Protein 2BW3 (pdb70)

Structure (mmCIF, N/CA/C/O backbone):
data_2BW3
#
_entry.id   2BW3
#
_cell.length_a   116.353
_cell.length_b   84.974
_cell.length_c   73.856
_cell.angle_alpha   90.00
_cell.angle_beta   93.71
_cell.angle_gamma   90.00
#
_symmetry.space_group_name_H-M   'C 1 2 1'
#
loop_
_entity.id
_entity.type
_entity.pdbx_description
1 polymer TRANSPOSASE
2 polymer TRANSPOSASE
3 water water
#
loop_
_atom_site.group_PDB
_atom_site.id
_atom_site.type_symbol
_atom_site.label_atom_id
_atom_site.label_alt_id
_atom_site.label_comp_id
_atom_site.label_asym_id
_atom_site.label_entity_id
_atom_site.label_seq_id
_atom_site.pdbx_PDB_ins_code
_atom_site.Cartn_x
_atom_site.Cartn_y
_atom_site.Cartn_z
_atom_site.occupancy
_atom_site.B_iso_or_equiv
_atom_site.auth_seq_id
_atom_site.auth_comp_id
_atom_site.auth_asym_id
_atom_site.auth_atom_id
_atom_site.pdbx_PDB_model_num
ATOM 1 N N . SER A 1 1 ? 61.399 24.470 38.447 1.00 70.87 76 SER A N 1
ATOM 2 C CA . SER A 1 1 ? 62.303 23.479 39.026 1.00 69.87 76 SER A CA 1
ATOM 3 C C . SER A 1 1 ? 63.072 22.688 37.961 1.00 66.98 76 SER A C 1
ATOM 4 O O . SER A 1 1 ? 63.410 21.518 38.163 1.00 64.79 76 SER A O 1
ATOM 7 N N . HIS A 1 2 ? 63.361 23.346 36.836 1.00 65.65 77 HIS A N 1
ATOM 8 C CA . HIS A 1 2 ? 64.101 22.732 35.728 1.00 62.71 77 HIS A CA 1
ATOM 9 C C . HIS A 1 2 ? 65.605 22.734 35.969 1.00 55.02 77 HIS A C 1
ATOM 10 O O . HIS A 1 2 ? 66.397 23.289 35.196 1.00 52.21 77 HIS A O 1
ATOM 25 N N . GLN A 1 4 ? 67.210 20.049 36.011 1.00 40.32 79 GLN A N 1
ATOM 26 C CA . GLN A 1 4 ? 67.725 19.090 35.050 1.00 42.24 79 GLN A CA 1
ATOM 27 C C . GLN A 1 4 ? 67.270 19.511 33.652 1.00 45.70 79 GLN A C 1
ATOM 28 O O . GLN A 1 4 ? 66.101 19.848 33.460 1.00 48.43 79 GLN A O 1
ATOM 34 N N . SER A 1 5 ? 68.195 19.494 32.695 1.00 47.24 80 SER A N 1
ATOM 35 C CA . SER A 1 5 ? 67.920 19.859 31.304 1.00 52.32 80 SER A CA 1
ATOM 36 C C . SER A 1 5 ? 66.680 19.191 30.660 1.00 57.22 80 SER A C 1
ATOM 37 O O . SER A 1 5 ? 65.887 19.867 29.998 1.00 61.45 80 SER A O 1
ATOM 40 N N . ARG A 1 6 ? 66.529 17.876 30.824 1.00 55.63 81 ARG A N 1
ATOM 41 C CA . ARG A 1 6 ? 65.378 17.144 30.266 1.00 56.38 81 ARG A CA 1
ATOM 42 C C . ARG A 1 6 ? 65.368 16.985 28.739 1.00 55.64 81 ARG A C 1
ATOM 43 O O . ARG A 1 6 ? 64.577 17.625 28.044 1.00 57.64 81 ARG A O 1
ATOM 51 N N . GLU A 1 7 ? 66.224 16.115 28.216 1.00 53.12 82 GLU A N 1
ATOM 52 C CA . GLU A 1 7 ? 66.267 15.867 26.776 1.00 52.49 82 GLU A CA 1
ATOM 53 C C . GLU A 1 7 ? 65.172 14.852 26.418 1.00 49.72 82 GLU A C 1
ATOM 54 O O . GLU A 1 7 ? 64.944 13.885 27.155 1.00 48.92 82 GLU A O 1
ATOM 60 N N . LEU A 1 8 ? 64.488 15.089 25.305 1.00 44.56 83 LEU A N 1
ATOM 61 C CA . LEU A 1 8 ? 63.431 14.192 24.856 1.00 42.61 83 LEU A CA 1
ATOM 62 C C . LEU A 1 8 ? 63.973 13.279 23.755 1.00 41.64 83 LEU A C 1
ATOM 63 O O . LEU A 1 8 ? 64.760 13.715 22.915 1.00 43.83 83 LEU A O 1
ATOM 68 N N . LYS A 1 9 ? 63.578 12.012 23.768 1.00 36.70 84 LYS A N 1
ATOM 69 C CA . LYS A 1 9 ? 64.026 11.074 22.742 1.00 35.27 84 LYS A CA 1
ATOM 70 C C . LYS A 1 9 ? 63.231 11.227 21.445 1.00 36.17 84 LYS A C 1
ATOM 71 O O . LYS A 1 9 ? 61.987 11.278 21.460 1.00 35.23 84 LYS A O 1
ATOM 77 N N . THR A 1 10 ? 63.945 11.310 20.327 1.00 33.52 85 THR A N 1
ATOM 78 C CA . THR A 1 10 ? 63.312 11.373 19.014 1.00 33.38 85 THR A CA 1
ATOM 79 C C . THR A 1 10 ? 63.227 9.910 18.566 1.00 36.48 85 THR A C 1
ATOM 80 O O . THR A 1 10 ? 64.238 9.198 18.555 1.00 36.42 85 THR A O 1
ATOM 84 N N . VAL A 1 11 ? 62.024 9.453 18.231 1.00 34.70 86 VAL A N 1
ATOM 85 C CA . VAL A 1 11 ? 61.822 8.068 17.818 1.00 31.84 86 VAL A CA 1
ATOM 86 C C . VAL A 1 11 ? 62.421 7.790 16.437 1.00 30.91 86 VAL A C 1
ATOM 87 O O . VAL A 1 11 ? 62.789 8.714 15.722 1.00 29.65 86 VAL A O 1
ATOM 91 N N . SER A 1 12 ? 62.499 6.516 16.069 1.00 31.57 87 SER A N 1
ATOM 92 C CA . SER A 1 12 ? 63.033 6.126 14.771 1.00 34.94 87 SER A CA 1
ATOM 93 C C . SER A 1 12 ? 62.135 6.561 13.609 1.00 38.71 87 SER A C 1
ATOM 94 O O . SER A 1 12 ? 60.925 6.801 13.781 1.00 38.33 87 SER A O 1
ATOM 97 N N . ALA A 1 13 ? 62.721 6.588 12.417 1.00 36.80 88 ALA A N 1
ATOM 98 C CA . ALA A 1 13 ? 62.009 6.971 11.213 1.00 36.37 88 ALA A CA 1
ATOM 99 C C . ALA A 1 13 ? 60.782 6.088 11.012 1.00 34.12 88 ALA A C 1
ATOM 100 O O . ALA A 1 13 ? 59.713 6.584 10.663 1.00 32.69 88 ALA A O 1
ATOM 102 N N . ASP A 1 14 ? 60.929 4.789 11.268 1.00 30.52 89 ASP A N 1
ATOM 103 C CA . ASP A 1 14 ? 59.830 3.848 11.089 1.00 30.92 89 ASP A CA 1
ATOM 104 C C . ASP A 1 14 ? 58.706 4.037 12.104 1.00 31.41 89 ASP A C 1
ATO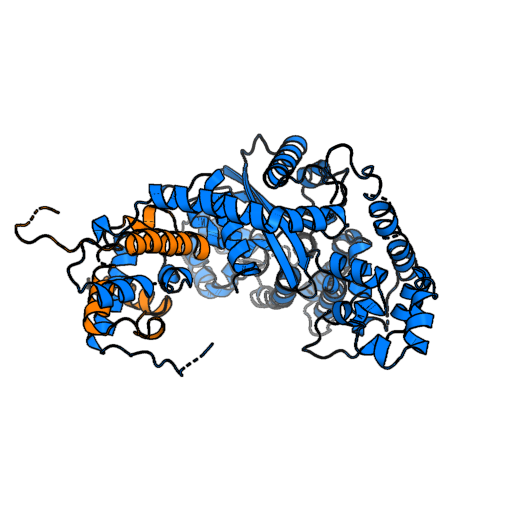M 105 O O . ASP A 1 14 ? 57.544 3.731 11.815 1.00 29.59 89 ASP A O 1
ATOM 110 N N . CYS A 1 15 ? 59.070 4.456 13.314 1.00 31.38 90 CYS A N 1
ATOM 111 C CA . CYS A 1 15 ? 58.080 4.673 14.371 1.00 30.55 90 CYS A CA 1
ATOM 112 C C . CYS A 1 15 ? 57.257 5.896 13.984 1.00 30.09 90 CYS A C 1
ATOM 113 O O . CYS A 1 15 ? 56.018 5.867 14.001 1.00 30.00 90 CYS A O 1
ATOM 116 N N . LYS A 1 16 ? 57.969 6.931 13.559 1.00 28.76 91 LYS A N 1
ATOM 117 C CA . LYS A 1 16 ? 57.386 8.182 13.125 1.00 31.79 91 LYS A CA 1
ATOM 118 C C . LYS A 1 16 ? 56.394 7.906 11.989 1.00 32.05 91 LYS A C 1
ATOM 119 O O . LYS A 1 16 ? 55.282 8.451 11.966 1.00 30.70 91 LYS A O 1
ATOM 125 N N . LYS A 1 17 ? 56.777 7.017 11.074 1.00 30.07 92 LYS A N 1
ATOM 126 C CA . LYS A 1 17 ? 55.916 6.664 9.946 1.00 27.67 92 LYS A CA 1
ATOM 127 C C . LYS A 1 17 ? 54.654 5.943 10.414 1.00 26.54 92 LYS A C 1
ATOM 128 O O . LYS A 1 17 ? 53.556 6.190 9.894 1.00 26.19 92 LYS A O 1
ATOM 134 N N . GLU A 1 18 ? 54.816 5.017 11.352 1.00 26.19 93 GLU A N 1
ATOM 135 C CA . GLU A 1 18 ? 53.670 4.286 11.875 1.00 27.06 93 GLU A CA 1
ATOM 136 C C . GLU A 1 18 ? 52.756 5.254 12.651 1.00 26.03 93 GLU A C 1
ATOM 137 O O . GLU A 1 18 ? 51.534 5.137 12.603 1.00 24.35 93 GLU A O 1
ATOM 143 N N . ALA A 1 19 ? 53.349 6.245 13.304 1.00 25.57 94 ALA A N 1
ATOM 144 C CA . ALA A 1 19 ? 52.570 7.226 14.057 1.00 25.30 94 ALA A CA 1
ATOM 145 C C . ALA A 1 19 ? 51.590 7.968 13.140 1.00 25.51 94 ALA A C 1
ATOM 146 O O . ALA A 1 19 ? 50.411 8.122 13.470 1.00 24.21 94 ALA A O 1
ATOM 148 N N . ILE A 1 20 ? 52.098 8.473 12.019 1.00 22.80 95 ILE A N 1
ATOM 149 C CA . ILE A 1 20 ? 51.276 9.188 11.054 1.00 23.09 95 ILE A CA 1
ATOM 150 C C . ILE A 1 20 ? 50.174 8.284 10.491 1.00 20.42 95 ILE A C 1
ATOM 151 O O . ILE A 1 20 ? 49.039 8.727 10.277 1.00 18.62 95 ILE A O 1
ATOM 156 N N . GLU A 1 21 ? 50.495 7.021 10.259 1.00 19.74 96 GLU A N 1
ATOM 157 C CA . GLU A 1 21 ? 49.490 6.080 9.780 1.00 21.70 96 GLU A CA 1
ATOM 158 C C . GLU A 1 21 ? 48.403 5.887 10.852 1.00 23.18 96 GLU A C 1
ATOM 159 O O . GLU A 1 21 ? 47.213 5.812 10.524 1.00 22.21 96 GLU A O 1
ATOM 165 N N . LYS A 1 22 ? 48.796 5.807 12.127 1.00 21.78 97 LYS A N 1
ATOM 166 C CA . LYS A 1 22 ? 47.812 5.614 13.185 1.00 20.43 97 LYS A CA 1
ATOM 167 C C . LYS A 1 22 ? 46.928 6.840 13.338 1.00 19.09 97 LYS A C 1
ATOM 168 O O . LYS A 1 22 ? 45.735 6.698 13.594 1.00 20.86 97 LYS A O 1
ATOM 174 N N . CYS A 1 23 ? 47.506 8.034 13.191 1.00 20.30 98 CYS A N 1
ATOM 175 C CA . CYS A 1 23 ? 46.736 9.279 13.296 1.00 21.27 98 CYS A CA 1
ATOM 176 C C . CYS A 1 23 ? 45.759 9.406 12.097 1.00 21.82 98 CYS A C 1
ATOM 177 O O . CYS A 1 23 ? 44.611 9.851 12.241 1.00 20.64 98 CYS A O 1
ATOM 180 N N . ALA A 1 24 ? 46.204 8.960 10.926 1.00 19.51 99 ALA A N 1
ATOM 181 C CA . ALA A 1 24 ? 45.376 9.006 9.734 1.00 19.09 99 ALA A CA 1
ATOM 182 C C . ALA A 1 24 ? 44.175 8.078 9.900 1.00 18.76 99 ALA A C 1
ATOM 183 O O . ALA A 1 24 ? 43.038 8.465 9.626 1.00 19.44 99 ALA A O 1
ATOM 185 N N . GLN A 1 25 ? 44.414 6.857 10.360 1.00 18.12 100 GLN A N 1
ATOM 186 C CA . GLN A 1 25 ? 43.315 5.923 10.538 1.00 18.59 100 GLN A CA 1
ATOM 187 C C . GLN A 1 25 ? 42.367 6.405 11.656 1.00 18.73 100 GLN A C 1
ATOM 188 O O . GLN A 1 25 ? 41.170 6.122 11.613 1.00 18.78 100 GLN A O 1
ATOM 194 N N . TRP A 1 26 ? 42.899 7.140 12.633 1.00 14.87 101 TRP A N 1
ATOM 195 C CA . TRP A 1 26 ? 42.042 7.703 13.692 1.00 15.68 101 TRP A CA 1
ATOM 196 C C . TRP A 1 26 ? 41.107 8.744 13.059 1.00 16.97 101 TRP A C 1
ATOM 197 O O . TRP A 1 26 ? 39.882 8.632 13.166 1.00 17.50 101 TRP A O 1
ATOM 208 N N . VAL A 1 27 ? 41.665 9.755 12.394 1.00 18.00 102 VAL A N 1
ATOM 209 C CA . VAL A 1 27 ? 40.790 10.783 11.816 1.00 21.03 102 VAL A CA 1
ATOM 210 C C . VAL A 1 27 ? 39.815 10.279 10.752 1.00 20.69 102 VAL A C 1
ATOM 211 O O . VAL A 1 27 ? 38.702 10.794 10.639 1.00 20.07 102 VAL A O 1
ATOM 215 N N . VAL A 1 28 ? 40.187 9.227 10.039 1.00 18.92 103 VAL A N 1
ATOM 216 C CA . VAL A 1 28 ? 39.323 8.674 9.009 1.00 17.23 103 VAL A CA 1
ATOM 217 C C . VAL A 1 28 ? 38.237 7.758 9.573 1.00 18.64 103 VAL A C 1
ATOM 218 O O . VAL A 1 28 ? 37.055 7.970 9.338 1.00 20.13 103 VAL A O 1
ATOM 222 N N . ARG A 1 29 ? 38.631 6.758 10.350 1.00 17.05 104 ARG A N 1
ATOM 223 C CA . ARG A 1 29 ? 37.658 5.805 10.886 1.00 15.66 104 ARG A CA 1
ATOM 224 C C . ARG A 1 29 ? 36.706 6.409 11.904 1.00 16.08 104 ARG A C 1
ATOM 225 O O . ARG A 1 29 ? 35.611 5.901 12.074 1.00 16.36 104 ARG A O 1
ATOM 233 N N . ASP A 1 30 ? 37.135 7.473 12.582 1.00 15.76 105 ASP A N 1
ATOM 234 C CA . ASP A 1 30 ? 36.319 8.111 13.615 1.00 16.13 105 ASP A CA 1
ATOM 235 C C . ASP A 1 30 ? 35.776 9.465 13.145 1.00 16.07 105 ASP A C 1
ATOM 236 O O . ASP A 1 30 ? 35.029 10.110 13.880 1.00 15.71 105 ASP A O 1
ATOM 241 N N . CYS A 1 31 ? 36.157 9.891 11.937 1.00 16.13 106 CYS A N 1
ATOM 242 C CA . CYS A 1 31 ? 35.705 11.152 11.355 1.00 17.88 106 CYS A CA 1
ATOM 243 C C . CYS A 1 31 ? 35.996 12.355 12.250 1.00 17.39 106 CYS A C 1
ATOM 244 O O . CYS A 1 31 ? 35.084 13.058 12.723 1.00 17.29 106 CYS A O 1
ATOM 247 N N . ARG A 1 32 ? 37.283 12.589 12.480 1.00 14.44 107 ARG A N 1
ATO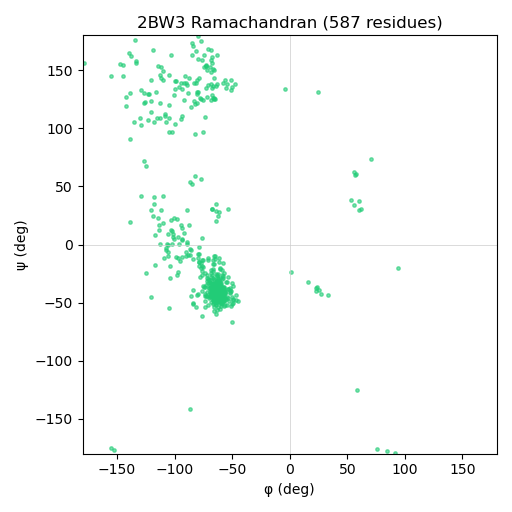M 248 C CA . ARG A 1 32 ? 37.738 13.702 13.319 1.00 14.30 107 ARG A CA 1
ATOM 249 C C . ARG A 1 32 ? 38.446 14.721 12.438 1.00 16.20 107 ARG A C 1
ATOM 250 O O . ARG A 1 32 ? 38.995 14.376 11.405 1.00 16.30 107 ARG A O 1
ATOM 258 N N . PRO A 1 33 ? 38.446 15.997 12.844 1.00 19.02 108 PRO A N 1
ATOM 259 C CA . PRO A 1 33 ? 39.129 16.992 12.006 1.00 19.81 108 PRO A CA 1
ATOM 260 C C . PRO A 1 33 ? 40.652 16.881 12.132 1.00 22.20 108 PRO A C 1
ATOM 261 O O . PRO A 1 33 ? 41.171 16.438 13.160 1.00 21.15 108 PRO A O 1
ATOM 265 N N . PHE A 1 34 ? 41.371 17.282 11.084 1.00 23.71 109 PHE A N 1
ATOM 266 C CA . PHE A 1 34 ? 42.829 17.205 11.078 1.00 22.71 109 PHE A CA 1
ATOM 267 C C . PHE A 1 34 ? 43.433 18.015 12.208 1.00 19.92 109 PHE A C 1
ATOM 268 O O . PHE A 1 34 ? 44.440 17.625 12.777 1.00 21.59 109 PHE A O 1
ATOM 276 N N . SER A 1 35 ? 42.818 19.142 12.546 1.00 20.43 110 SER A N 1
ATOM 277 C CA . SER A 1 35 ? 43.316 19.966 13.640 1.00 22.15 110 SER A CA 1
ATOM 278 C C . SER A 1 35 ? 43.336 19.215 14.988 1.00 24.21 110 SER A C 1
ATOM 279 O O . SER A 1 35 ? 44.033 19.636 15.925 1.00 22.84 110 SER A O 1
ATOM 282 N N . ALA A 1 36 ? 42.564 18.130 15.110 1.00 23.06 111 ALA A N 1
ATOM 283 C CA . ALA A 1 36 ? 42.535 17.378 16.377 1.00 21.17 111 ALA A CA 1
ATOM 284 C C . ALA A 1 36 ? 43.910 16.866 16.819 1.00 21.67 111 ALA A C 1
ATOM 285 O O . ALA A 1 36 ? 44.186 16.742 18.024 1.00 21.17 111 ALA A O 1
ATOM 287 N N . VAL A 1 37 ? 44.790 16.609 15.856 1.00 18.44 112 VAL A N 1
ATOM 288 C CA . VAL A 1 37 ? 46.103 16.068 16.178 1.00 19.38 112 VAL A CA 1
ATOM 289 C C . VAL A 1 37 ? 47.064 17.121 16.758 1.00 23.29 112 VAL A C 1
ATOM 290 O O . VAL A 1 37 ? 48.082 16.783 17.343 1.00 25.03 112 VAL A O 1
ATOM 294 N N . SER A 1 38 ? 46.689 18.394 16.636 1.00 23.82 113 SER A N 1
ATOM 295 C CA . SER A 1 38 ? 47.486 19.521 17.099 1.00 25.92 113 SER A CA 1
ATOM 296 C C . SER A 1 38 ? 47.056 20.092 18.467 1.00 24.58 113 SER A C 1
ATOM 297 O O . SER A 1 38 ? 47.764 20.923 19.046 1.00 23.10 113 SER A O 1
ATOM 300 N N . GLY A 1 39 ? 45.898 19.675 18.979 1.00 21.97 114 GLY A N 1
ATOM 301 C CA . GLY A 1 39 ? 45.436 20.227 20.244 1.00 20.21 114 GLY A CA 1
ATOM 302 C C . GLY A 1 39 ? 46.416 20.066 21.397 1.00 20.23 114 GLY A C 1
ATOM 303 O O . GLY A 1 39 ? 47.069 19.022 21.528 1.00 18.27 114 GLY A O 1
ATOM 304 N N . SER A 1 40 ? 46.519 21.078 22.256 1.00 18.66 115 SER A N 1
ATOM 305 C CA . SER A 1 40 ? 47.437 20.943 23.380 1.00 19.89 115 SER A CA 1
ATOM 306 C C . SER A 1 40 ? 46.912 19.905 24.386 1.00 15.90 115 SER A C 1
ATOM 307 O O . SER A 1 40 ? 47.694 19.224 25.054 1.00 16.86 115 SER A O 1
ATOM 310 N N . GLY A 1 41 ? 45.594 19.761 24.490 1.00 16.96 116 GLY A N 1
ATOM 311 C CA . GLY A 1 41 ? 45.036 18.756 25.398 1.00 15.10 116 GLY A CA 1
ATOM 312 C C . GLY A 1 41 ? 45.376 17.365 24.855 1.00 16.06 116 GLY A C 1
ATOM 313 O O . GLY A 1 41 ? 45.735 16.446 25.603 1.00 19.01 116 GLY A O 1
ATOM 314 N N . PHE A 1 42 ? 45.258 17.226 23.540 1.00 14.67 117 PHE A N 1
ATOM 315 C CA . PHE A 1 42 ? 45.566 15.985 22.837 1.00 14.54 117 PHE A CA 1
ATOM 316 C C . PHE A 1 42 ? 47.034 15.605 23.071 1.00 14.43 117 PHE A C 1
ATOM 317 O O . PHE A 1 42 ? 47.345 14.482 23.460 1.00 13.97 117 PHE A O 1
ATOM 325 N N . ILE A 1 43 ? 47.932 16.562 22.881 1.00 15.79 118 ILE A N 1
ATOM 326 C CA . ILE A 1 43 ? 49.370 16.313 23.076 1.00 16.62 118 ILE A CA 1
ATOM 327 C C . ILE A 1 43 ? 49.688 15.865 24.511 1.00 16.53 118 ILE A C 1
ATOM 328 O O . ILE A 1 43 ? 50.461 14.920 24.708 1.00 18.23 118 ILE A O 1
ATOM 333 N N . ASP A 1 44 ? 49.084 16.505 25.513 1.00 13.87 119 ASP A N 1
ATOM 334 C CA . ASP A 1 44 ? 49.333 16.102 26.898 1.00 12.40 119 ASP A CA 1
ATOM 335 C C . ASP A 1 44 ? 48.761 14.712 27.206 1.00 15.07 119 ASP A C 1
ATOM 336 O O . ASP A 1 44 ? 49.328 13.952 28.011 1.00 16.67 119 ASP A O 1
ATOM 349 N N . ILE A 1 46 ? 48.476 12.260 24.955 1.00 12.00 121 ILE A N 1
ATOM 350 C CA . ILE A 1 46 ? 49.378 11.288 24.295 1.00 15.20 121 ILE A CA 1
ATOM 351 C C . ILE A 1 46 ? 50.639 11.083 25.150 1.00 15.78 121 ILE A C 1
ATOM 352 O O . ILE A 1 46 ? 51.114 9.944 25.326 1.00 17.28 121 ILE A O 1
ATOM 357 N N . LYS A 1 47 ? 51.151 12.161 25.732 1.00 15.78 122 LYS A N 1
ATOM 358 C CA . LYS A 1 47 ? 52.306 12.039 26.622 1.00 15.67 122 LYS A CA 1
ATOM 359 C C . LYS A 1 47 ? 52.009 11.084 27.792 1.00 16.51 122 LYS A C 1
ATOM 360 O O . LYS A 1 47 ? 52.847 10.257 28.196 1.00 15.03 122 LYS A O 1
ATOM 366 N N . PHE A 1 48 ? 50.802 11.194 28.331 1.00 15.59 123 PHE A N 1
ATOM 367 C CA . PHE A 1 48 ? 50.376 10.332 29.413 1.00 14.24 123 PHE A CA 1
ATOM 368 C C . PHE A 1 48 ? 50.326 8.852 28.971 1.00 14.58 123 PHE A C 1
ATOM 369 O O . PHE A 1 48 ? 50.834 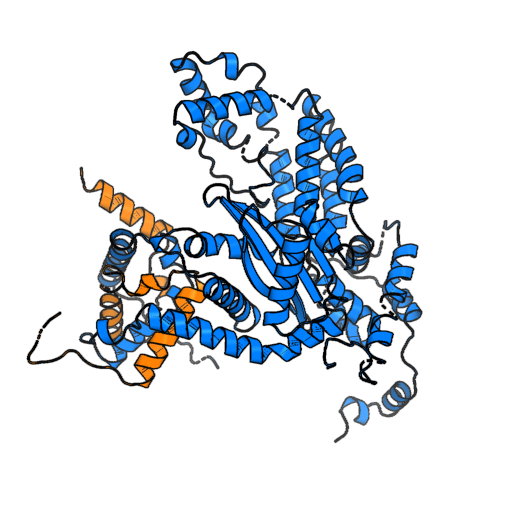7.979 29.670 1.00 17.07 123 PHE A O 1
ATOM 377 N N . PHE A 1 49 ? 49.719 8.546 27.826 1.00 16.31 124 PHE A N 1
ATOM 378 C CA . PHE A 1 49 ? 49.678 7.151 27.402 1.00 16.99 124 PHE A CA 1
ATOM 379 C C . PHE A 1 49 ? 51.058 6.534 27.119 1.00 18.70 124 PHE A C 1
ATOM 380 O O . PHE A 1 49 ? 51.276 5.338 27.352 1.00 18.27 124 PHE A O 1
ATOM 388 N N . ILE A 1 50 ? 51.994 7.362 26.653 1.00 18.40 125 ILE A N 1
ATOM 389 C CA . ILE A 1 50 ? 53.354 6.899 26.397 1.00 18.51 125 ILE A CA 1
ATOM 390 C C . ILE A 1 50 ? 53.935 6.564 27.780 1.00 18.37 125 ILE A C 1
ATOM 391 O O . ILE A 1 50 ? 54.570 5.525 27.973 1.00 16.92 125 ILE A O 1
ATOM 396 N N . LYS A 1 51 ? 53.631 7.407 28.764 1.00 15.52 126 LYS A N 1
ATOM 397 C CA . LYS A 1 51 ? 54.117 7.200 30.137 1.00 18.97 126 LYS A CA 1
ATOM 398 C C . LYS A 1 51 ? 53.558 5.879 30.704 1.00 18.08 126 LYS A C 1
ATOM 399 O O . LYS A 1 51 ? 54.276 5.103 31.356 1.00 19.49 126 LYS A O 1
ATOM 405 N N . VAL A 1 52 ? 52.301 5.587 30.398 1.00 15.41 127 VAL A N 1
ATOM 406 C CA . VAL A 1 52 ? 51.670 4.342 30.843 1.00 17.25 127 VAL A CA 1
ATOM 407 C C . VAL A 1 52 ? 52.422 3.135 30.215 1.00 17.52 127 VAL A C 1
ATOM 408 O O . VAL A 1 52 ? 52.728 2.139 30.892 1.00 18.23 127 VAL A O 1
ATOM 412 N N . LYS A 1 53 ? 52.735 3.243 28.932 1.00 17.09 128 LYS A N 1
ATOM 413 C CA . LYS A 1 53 ? 53.466 2.182 28.255 1.00 19.76 128 LYS A CA 1
ATOM 414 C C . LYS A 1 53 ? 54.846 1.949 28.855 1.00 18.13 128 LYS A C 1
ATOM 415 O O . LYS A 1 53 ? 55.299 0.814 29.004 1.00 19.28 128 LYS A O 1
ATOM 416 N N . ALA A 1 54 ? 55.506 3.025 29.238 1.00 20.00 129 ALA A N 1
ATOM 417 C CA . ALA A 1 54 ? 56.838 2.925 29.829 1.00 20.80 129 ALA A CA 1
ATOM 418 C C . ALA A 1 54 ? 56.765 2.174 31.164 1.00 20.79 129 ALA A C 1
ATOM 419 O O . ALA A 1 54 ? 57.647 1.385 31.490 1.00 23.68 129 ALA A O 1
ATOM 421 N N . GLU A 1 55 ? 55.688 2.370 31.911 1.00 18.08 130 GLU A N 1
ATOM 422 C CA . GLU A 1 55 ? 55.554 1.696 33.191 1.00 20.75 130 GLU A CA 1
ATOM 423 C C . GLU A 1 55 ? 54.996 0.277 33.123 1.00 21.22 130 GLU A C 1
ATOM 424 O O . GLU A 1 55 ? 55.448 -0.605 33.873 1.00 22.13 130 GLU A O 1
ATOM 430 N N . TYR A 1 56 ? 54.017 0.056 32.246 1.00 18.45 131 TYR A N 1
ATOM 431 C CA . TYR A 1 56 ? 53.368 -1.254 32.151 1.00 19.63 131 TYR A CA 1
ATOM 432 C C . TYR A 1 56 ? 53.715 -2.119 30.958 1.00 20.69 131 TYR A C 1
ATOM 433 O O . TYR A 1 56 ? 53.305 -3.275 30.903 1.00 23.98 131 TYR A O 1
ATOM 442 N N . GLY A 1 57 ? 54.472 -1.594 30.014 1.00 22.10 132 GLY A N 1
ATOM 443 C CA . GLY A 1 57 ? 54.798 -2.383 28.839 1.00 24.56 132 GLY A CA 1
ATOM 444 C C . GLY A 1 57 ? 53.673 -2.273 27.830 1.00 25.35 132 GLY A C 1
ATOM 445 O O . GLY A 1 57 ? 52.649 -1.648 28.103 1.00 25.01 132 GLY A O 1
ATOM 446 N N . GLU A 1 58 ? 53.788 -2.970 26.712 1.00 27.61 133 GLU A N 1
ATOM 447 C CA . GLU A 1 58 ? 52.750 -2.842 25.680 1.00 31.57 133 GLU A CA 1
ATOM 448 C C . GLU A 1 58 ? 51.416 -3.547 25.876 1.00 31.27 133 GLU A C 1
ATOM 449 O O . GLU A 1 58 ? 50.398 -3.075 25.388 1.00 35.55 133 GLU A O 1
ATOM 455 N N . HIS A 1 59 ? 51.409 -4.627 26.639 1.00 29.57 134 HIS A N 1
ATOM 456 C CA . HIS A 1 59 ? 50.207 -5.423 26.836 1.00 32.68 134 HIS A CA 1
ATOM 457 C C . HIS A 1 59 ? 49.265 -4.955 27.941 1.00 31.45 134 HIS A C 1
ATOM 458 O O . HIS A 1 59 ? 48.858 -5.729 28.807 1.00 32.71 134 HIS A O 1
ATOM 465 N N . VAL A 1 60 ? 48.907 -3.684 27.888 1.00 31.98 135 VAL A N 1
ATOM 466 C CA . VAL A 1 60 ? 47.991 -3.089 28.854 1.00 30.75 135 VAL A CA 1
ATOM 467 C C . VAL A 1 60 ? 46.584 -3.318 28.334 1.00 28.62 135 VAL A C 1
ATOM 468 O O . VAL A 1 60 ? 46.358 -3.302 27.119 1.00 24.37 135 VAL A O 1
ATOM 472 N N . ASN A 1 61 ? 45.640 -3.578 29.241 1.00 26.34 136 ASN A N 1
ATOM 473 C CA . ASN A 1 61 ? 44.251 -3.738 28.830 1.00 25.34 136 ASN A CA 1
ATOM 474 C C . ASN A 1 61 ? 43.774 -2.287 28.555 1.00 22.89 136 ASN A C 1
ATOM 475 O O . ASN A 1 61 ? 43.425 -1.566 29.473 1.00 25.02 136 ASN A O 1
ATOM 480 N N . VAL A 1 62 ? 43.797 -1.858 27.298 1.00 26.23 137 VAL A N 1
ATOM 481 C CA . VAL A 1 62 ? 43.420 -0.489 26.939 1.00 27.85 137 VAL A CA 1
ATOM 482 C C . VAL A 1 62 ? 41.936 -0.156 27.071 1.00 31.29 137 VAL A C 1
ATOM 483 O O . VAL A 1 62 ? 41.575 0.960 27.478 1.00 26.55 137 VAL A O 1
ATOM 487 N N . GLU A 1 63 ? 41.072 -1.111 26.732 1.00 33.55 138 GLU A N 1
ATOM 488 C CA . GLU A 1 63 ? 39.640 -0.861 26.837 1.00 35.72 138 GLU A CA 1
ATOM 489 C C . GLU A 1 63 ? 39.244 -0.602 28.291 1.00 35.09 138 GLU A C 1
ATOM 490 O O . GLU A 1 63 ? 38.371 0.226 28.548 1.00 36.99 138 GLU A O 1
ATOM 496 N N . GLU A 1 64 ? 39.959 -1.227 29.227 1.00 33.12 139 GLU A N 1
ATOM 497 C CA . GLU A 1 64 ? 39.711 -1.058 30.659 1.00 31.01 139 GLU A CA 1
ATOM 498 C C . GLU A 1 64 ? 40.321 0.251 31.188 1.00 31.67 139 GLU A C 1
ATOM 499 O O . GLU A 1 64 ? 39.719 0.926 32.033 1.00 31.13 139 GLU A O 1
ATOM 505 N N . LEU A 1 65 ? 41.549 0.547 30.748 1.00 26.45 140 LEU A N 1
ATOM 506 C CA . LEU A 1 65 ? 42.270 1.763 31.139 1.00 23.19 140 LEU A CA 1
ATOM 507 C C . LEU A 1 65 ? 41.499 3.035 30.722 1.00 19.75 140 LEU A C 1
ATOM 508 O O . LEU A 1 65 ? 41.447 3.996 31.456 1.00 19.62 140 LEU A O 1
ATOM 513 N N . LEU A 1 66 ? 40.976 3.049 29.509 1.00 18.76 141 LEU A N 1
ATOM 514 C CA . LEU A 1 66 ? 40.259 4.211 29.012 1.00 20.06 141 LEU A CA 1
ATOM 515 C C . LEU A 1 66 ? 38.960 4.498 29.708 1.00 19.61 141 LEU A C 1
ATOM 516 O O . LEU A 1 66 ? 38.158 3.584 29.968 1.00 18.75 141 LEU A O 1
ATOM 521 N N . PRO A 1 67 ? 38.727 5.764 30.039 1.00 15.94 142 PRO A N 1
ATOM 522 C CA . PRO A 1 67 ? 37.443 6.035 30.687 1.00 16.31 142 PRO A CA 1
ATOM 523 C C . PRO A 1 67 ? 36.366 5.992 29.588 1.00 15.84 142 PRO A C 1
ATOM 524 O O . PRO A 1 67 ? 36.663 6.150 28.396 1.00 15.80 142 PRO A O 1
ATOM 528 N N . SER A 1 68 ? 35.125 5.777 29.984 1.00 14.31 143 SER A N 1
ATOM 529 C CA . SER A 1 68 ? 34.008 5.769 29.047 1.00 14.70 143 SER A CA 1
ATOM 530 C C . SER A 1 68 ? 33.576 7.233 28.877 1.00 13.19 143 SER A C 1
ATOM 531 O O . SER A 1 68 ? 33.878 8.059 29.731 1.00 13.88 143 SER A O 1
ATOM 534 N N . PRO A 1 69 ? 32.810 7.543 27.822 1.00 14.27 144 PRO A N 1
ATOM 535 C CA . PRO A 1 69 ? 32.302 8.897 27.534 1.00 15.73 144 PRO A CA 1
ATOM 536 C C . PRO A 1 69 ? 31.492 9.406 28.737 1.00 16.32 144 PRO A C 1
ATOM 537 O O . PRO A 1 69 ? 31.527 10.592 29.078 1.00 16.47 144 PRO A O 1
ATOM 541 N N . ILE A 1 70 ? 30.757 8.489 29.361 1.00 15.23 145 ILE A N 1
ATOM 542 C CA . ILE A 1 70 ? 29.905 8.776 30.536 1.00 15.12 145 ILE A CA 1
ATOM 543 C C . ILE A 1 70 ? 30.744 9.249 31.726 1.00 14.93 145 ILE A C 1
ATOM 544 O O . ILE A 1 70 ? 30.406 10.227 32.397 1.00 18.51 145 ILE A O 1
ATOM 549 N N . THR A 1 71 ? 31.822 8.542 32.017 1.00 12.38 146 THR A N 1
ATOM 550 C CA . THR A 1 71 ? 32.686 8.924 33.133 1.00 11.74 146 THR A CA 1
ATOM 551 C C . THR A 1 71 ? 33.321 10.301 32.854 1.00 14.94 146 THR A C 1
ATOM 552 O O . THR A 1 71 ? 33.480 11.118 33.774 1.00 12.88 146 THR A O 1
ATOM 556 N N . LEU A 1 72 ? 33.686 10.542 31.594 1.00 11.14 147 LEU A N 1
ATOM 557 C CA . LEU A 1 72 ? 34.287 11.837 31.215 1.00 12.96 147 LEU A CA 1
ATOM 558 C C . LEU A 1 72 ? 33.295 12.943 31.392 1.00 13.29 147 LEU A C 1
ATOM 559 O O . LEU A 1 72 ? 33.637 14.008 31.890 1.00 15.63 147 LEU A O 1
ATOM 564 N N . SER A 1 73 ? 32.049 12.695 30.995 1.00 12.77 148 SER A N 1
ATOM 565 C CA . SER A 1 73 ? 31.020 13.695 31.167 1.00 14.74 148 SER A CA 1
ATOM 566 C C . SER A 1 73 ? 30.888 14.049 32.651 1.00 15.01 148 SER A C 1
ATOM 567 O O . SER A 1 73 ? 30.900 15.238 33.029 1.00 15.18 148 SER A O 1
ATOM 570 N N . ARG A 1 74 ? 30.767 13.039 33.509 1.00 13.15 149 ARG A N 1
ATOM 571 C CA . ARG A 1 74 ? 30.683 13.311 34.961 1.00 15.84 149 ARG A CA 1
ATOM 572 C C . ARG A 1 74 ? 31.882 14.089 35.472 1.00 14.19 149 ARG A C 1
ATOM 573 O O . ARG A 1 74 ? 31.743 14.943 36.365 1.00 12.94 149 ARG A O 1
ATOM 581 N N . LYS A 1 75 ? 33.077 13.719 34.995 1.00 15.21 150 LYS A N 1
ATOM 582 C CA . LYS A 1 75 ? 34.321 14.390 35.442 1.00 14.58 150 LYS A CA 1
ATOM 583 C C . LYS A 1 75 ? 34.344 15.894 35.072 1.00 14.26 150 LYS A C 1
ATOM 584 O O . LYS A 1 75 ? 34.746 16.768 35.874 1.00 11.72 150 LYS A O 1
ATOM 590 N N . VAL A 1 76 ? 33.948 16.197 33.845 1.00 12.12 151 VAL A N 1
ATOM 591 C CA . VAL A 1 76 ? 33.923 17.589 33.408 1.00 13.87 151 VAL A CA 1
ATOM 592 C C . VAL A 1 76 ? 32.946 18.365 34.314 1.00 14.87 151 VAL A C 1
ATOM 593 O O . VAL A 1 76 ? 33.285 19.443 34.822 1.00 16.14 151 VAL A O 1
ATOM 597 N N . THR A 1 77 ? 31.763 17.793 34.535 1.00 12.19 152 THR A N 1
ATOM 598 C CA . THR A 1 77 ? 30.765 18.408 35.387 1.00 12.49 152 THR A CA 1
ATOM 599 C C . THR A 1 77 ? 31.281 18.618 36.809 1.00 14.58 152 THR A C 1
ATOM 600 O O . THR A 1 77 ? 31.204 19.729 37.339 1.00 12.51 152 THR A O 1
ATOM 604 N N . SER A 1 78 ? 31.897 17.603 37.415 1.00 14.70 153 SER A N 1
ATOM 605 C CA . SER A 1 78 ? 32.399 17.798 38.774 1.00 14.98 153 SER A CA 1
ATOM 606 C C . SER A 1 78 ? 33.587 18.737 38.876 1.00 14.34 153 SER A C 1
ATOM 607 O O . SER A 1 78 ? 33.693 19.491 39.852 1.00 16.07 153 SER A O 1
ATOM 610 N N . ASP A 1 79 ? 34.467 18.737 37.882 1.00 13.92 154 ASP A N 1
ATOM 611 C CA . ASP A 1 79 ? 35.648 19.628 37.922 1.00 15.13 154 ASP A CA 1
ATOM 612 C C . ASP A 1 79 ? 35.181 21.098 37.817 1.00 13.39 154 ASP A C 1
ATOM 613 O O . ASP A 1 79 ? 35.686 21.977 38.517 1.00 14.51 154 ASP A O 1
ATOM 618 N N . ALA A 1 80 ? 34.209 21.346 36.960 1.00 12.90 155 ALA A N 1
ATOM 619 C CA . ALA A 1 80 ? 33.686 22.710 36.789 1.00 15.16 155 ALA A CA 1
ATOM 620 C C . ALA A 1 80 ? 33.110 23.187 38.130 1.00 17.14 155 ALA A C 1
ATOM 621 O O . ALA A 1 80 ? 33.297 24.341 38.522 1.00 16.43 155 ALA A O 1
ATOM 623 N N . LYS A 1 81 ? 32.440 22.298 38.862 1.00 14.73 156 LYS A N 1
ATOM 624 C CA . LYS A 1 81 ? 31.922 22.695 40.159 1.00 14.54 156 LYS A CA 1
ATOM 625 C C . LYS A 1 81 ? 33.057 23.052 41.086 1.00 15.43 156 LYS A C 1
ATOM 626 O O . LYS A 1 81 ? 32.973 24.034 41.818 1.00 16.37 156 LYS A O 1
ATOM 632 N N . GLU A 1 82 ? 34.117 22.241 41.095 1.00 14.99 157 GLU A N 1
ATOM 633 C CA . GLU A 1 82 ? 35.256 22.547 41.965 1.00 17.61 157 GLU A CA 1
ATOM 634 C C . GLU A 1 82 ? 35.878 23.911 41.633 1.00 17.15 157 GLU A C 1
ATOM 635 O O . GLU A 1 82 ? 36.175 24.700 42.534 1.00 14.93 157 GLU A O 1
ATOM 641 N N . LYS A 1 83 ? 36.108 24.173 40.351 1.00 11.82 158 LYS A N 1
ATOM 642 C CA . LYS A 1 83 ? 36.738 25.441 39.950 1.00 14.55 158 LYS A CA 1
ATOM 643 C C . LYS A 1 83 ? 35.846 26.669 40.265 1.00 15.88 158 LYS A C 1
ATOM 644 O O . LYS A 1 83 ? 36.349 27.733 40.668 1.00 16.21 158 LYS A O 1
ATOM 650 N N . LYS A 1 84 ? 34.533 26.494 40.123 1.00 15.99 159 LYS A N 1
ATOM 651 C CA . LYS A 1 84 ? 33.571 27.558 40.405 1.00 19.48 159 LYS A CA 1
ATOM 652 C C . LYS A 1 84 ? 33.660 27.912 41.884 1.00 18.63 159 LYS A C 1
ATOM 653 O O . LYS A 1 84 ? 33.604 29.084 42.245 1.00 19.02 159 LYS A O 1
ATOM 659 N N . ALA A 1 85 ? 33.870 26.905 42.738 1.00 17.94 160 ALA A N 1
ATOM 660 C CA . ALA A 1 85 ? 33.977 27.161 44.171 1.00 19.16 160 ALA A CA 1
ATOM 661 C C . ALA A 1 85 ? 35.305 27.817 44.479 1.00 19.66 160 ALA A C 1
ATOM 662 O O . ALA A 1 85 ? 35.385 28.705 45.325 1.00 20.12 160 ALA A O 1
ATOM 664 N N . LEU A 1 86 ? 36.344 27.405 43.766 1.00 19.05 161 LEU A N 1
ATOM 665 C CA . LEU A 1 86 ? 37.678 27.957 43.972 1.00 22.62 161 LEU A CA 1
ATOM 666 C C . LEU A 1 86 ? 37.735 29.456 43.663 1.00 22.61 161 LEU A C 1
ATOM 667 O O . LEU A 1 86 ? 38.351 30.242 44.412 1.00 22.57 161 LEU A O 1
ATOM 672 N N . ILE A 1 87 ? 37.100 29.880 42.579 1.00 17.20 162 ILE A N 1
ATOM 673 C CA . ILE A 1 87 ? 37.152 31.310 42.271 1.00 17.44 162 ILE A CA 1
ATOM 674 C C . ILE A 1 87 ? 35.887 32.107 42.542 1.00 17.39 162 ILE A C 1
ATOM 675 O O . ILE A 1 87 ? 35.787 33.268 42.147 1.00 18.32 162 ILE A O 1
ATOM 680 N N . GLY A 1 88 ? 34.930 31.473 43.207 1.00 18.20 163 GLY A N 1
ATOM 681 C CA . GLY A 1 88 ? 33.665 32.110 43.513 1.00 17.87 163 GLY A CA 1
ATOM 682 C C . GLY A 1 88 ? 33.804 33.441 44.220 1.00 19.63 163 GLY A C 1
ATOM 683 O O . GLY A 1 88 ? 33.143 34.422 43.841 1.00 17.41 163 GLY A O 1
ATOM 684 N N . ARG A 1 89 ? 34.662 33.486 45.233 1.00 18.14 164 ARG A N 1
ATOM 685 C CA . ARG A 1 89 ? 34.857 34.712 45.984 1.00 20.66 164 ARG A CA 1
ATOM 686 C C . ARG A 1 89 ? 35.432 35.846 45.123 1.00 17.94 164 ARG A C 1
ATOM 687 O O . ARG A 1 89 ? 34.995 36.998 45.210 1.00 17.58 164 ARG A O 1
ATOM 695 N N . GLU A 1 90 ? 36.396 35.497 44.291 1.00 15.55 165 GLU A N 1
ATOM 696 C CA . GLU A 1 90 ? 37.039 36.427 43.386 1.00 15.65 165 GLU A CA 1
ATOM 697 C C . GLU A 1 90 ? 36.008 37.035 42.419 1.00 16.35 165 GLU A C 1
ATOM 698 O O . GLU A 1 90 ? 36.028 38.236 42.140 1.00 15.37 165 GLU A O 1
ATOM 704 N N . ILE A 1 91 ? 35.147 36.183 41.872 1.00 14.01 166 ILE A N 1
ATOM 705 C CA . ILE A 1 91 ? 34.120 36.629 40.934 1.00 15.99 166 ILE A CA 1
ATOM 706 C C . ILE A 1 91 ? 33.112 37.563 41.610 1.00 18.82 166 ILE A C 1
ATOM 707 O O . ILE A 1 91 ? 32.788 38.640 41.068 1.00 18.87 166 ILE A O 1
ATOM 712 N N . LYS A 1 92 ? 32.617 37.166 42.788 1.00 15.70 167 LYS A N 1
ATOM 713 C CA . LYS A 1 92 ? 31.632 38.001 43.476 1.00 16.38 167 LYS A CA 1
ATOM 714 C C . LYS A 1 92 ? 32.238 39.351 43.882 1.00 12.89 167 LYS A C 1
ATOM 715 O O . LYS A 1 92 ? 31.565 40.368 43.836 1.00 14.88 167 LYS A O 1
ATOM 721 N N . SER A 1 93 ? 33.496 39.338 44.275 1.00 11.74 168 SER A N 1
ATOM 722 C CA . SER A 1 93 ? 34.201 40.554 44.668 1.00 16.14 168 SER A CA 1
ATOM 723 C C . SER A 1 93 ? 34.394 41.513 43.487 1.00 17.11 168 SER A C 1
ATOM 724 O O . SER A 1 93 ? 34.193 42.720 43.618 1.00 17.43 168 SER A O 1
ATOM 727 N N . ALA A 1 94 ? 34.717 40.974 42.319 1.00 15.85 169 ALA A N 1
ATOM 728 C CA . ALA A 1 94 ? 34.891 41.789 41.125 1.00 15.44 169 ALA A CA 1
ATOM 729 C C . ALA A 1 94 ? 33.562 42.477 40.794 1.00 15.51 169 ALA A C 1
ATOM 730 O O . ALA A 1 94 ? 33.520 43.673 40.492 1.00 15.09 169 ALA A O 1
ATOM 732 N N . VAL A 1 95 ? 32.470 41.726 40.872 1.00 13.85 170 VAL A N 1
ATOM 733 C CA . VAL A 1 95 ? 31.155 42.287 40.581 1.00 14.79 170 VAL A CA 1
ATOM 734 C C . VAL A 1 95 ? 30.807 43.385 41.606 1.00 17.22 170 VAL A C 1
ATOM 735 O O . VAL A 1 95 ? 30.401 44.483 41.244 1.00 15.82 170 VAL A O 1
ATOM 739 N N . GLU A 1 96 ? 30.934 43.056 42.883 1.00 17.52 171 GLU A N 1
ATOM 740 C CA . GLU A 1 96 ? 30.620 43.996 43.946 1.00 17.73 171 GLU A CA 1
ATOM 741 C C . GLU A 1 96 ? 31.422 45.288 43.933 1.00 19.71 171 GLU A C 1
ATOM 742 O O . GLU A 1 96 ? 30.871 46.347 44.192 1.00 21.59 171 GLU A O 1
ATOM 748 N N . LYS A 1 97 ? 32.717 45.204 43.646 1.00 18.41 172 LYS A N 1
ATOM 749 C CA . LYS A 1 97 ? 33.572 46.382 43.648 1.00 17.05 172 LYS A CA 1
ATOM 750 C C . LYS A 1 97 ? 33.667 47.139 42.308 1.00 14.19 172 LYS A C 1
ATOM 751 O O . LYS A 1 97 ? 34.709 47.723 41.996 1.00 15.61 172 LYS A O 1
ATOM 757 N N . ASP A 1 98 ? 32.610 47.079 41.506 1.00 13.42 173 ASP A N 1
ATOM 758 C CA . ASP A 1 98 ? 32.589 47.818 40.238 1.00 15.57 173 ASP A CA 1
ATOM 759 C C . ASP A 1 98 ? 33.713 47.410 39.281 1.00 17.09 173 ASP A C 1
ATOM 760 O O . ASP A 1 98 ? 34.223 48.244 38.512 1.00 18.61 173 ASP A O 1
ATOM 765 N N . GLY A 1 99 ? 34.153 46.162 39.345 1.00 14.60 174 GLY A N 1
ATOM 766 C CA . GLY A 1 99 ? 35.205 45.759 38.425 1.00 16.24 174 GLY A CA 1
ATOM 767 C C . GLY A 1 99 ? 34.796 44.724 37.402 1.00 15.11 174 GLY A C 1
ATOM 768 O O . GLY A 1 99 ? 35.637 44.230 36.651 1.00 16.32 174 GLY A O 1
ATOM 769 N N . ALA A 1 100 ? 33.506 44.465 37.266 1.00 12.75 175 ALA A N 1
ATOM 770 C CA . ALA A 1 100 ? 33.080 43.441 36.333 1.00 12.39 175 ALA A CA 1
ATOM 771 C C . ALA A 1 100 ? 32.312 43.908 35.120 1.00 11.95 175 ALA A C 1
ATOM 772 O O . ALA A 1 100 ? 31.456 44.780 35.224 1.00 11.11 175 ALA A O 1
ATOM 774 N N . SER A 1 101 ? 32.513 43.213 34.000 1.00 9.62 176 SER A N 1
ATOM 775 C CA . SER A 1 101 ? 31.765 43.506 32.791 1.00 10.84 176 SER A CA 1
ATOM 776 C C . SER A 1 101 ? 31.376 42.169 32.181 1.00 12.65 176 SER A C 1
ATOM 777 O O . SER A 1 101 ? 31.901 41.126 32.594 1.00 12.26 176 SER A O 1
ATOM 780 N N . ALA A 1 102 ? 30.393 42.172 31.282 1.00 11.39 177 ALA A N 1
ATOM 781 C CA . ALA A 1 102 ? 29.989 40.927 30.656 1.00 10.96 177 ALA A CA 1
ATOM 782 C C . ALA A 1 102 ? 29.729 41.166 29.182 1.00 11.53 177 ALA A C 1
ATOM 783 O O . ALA A 1 102 ? 29.019 42.126 28.813 1.00 14.05 177 ALA A O 1
ATOM 785 N N . THR A 1 103 ? 30.301 40.329 28.322 1.00 9.36 178 THR A N 1
ATOM 786 C CA . THR A 1 103 ? 29.998 40.470 26.908 1.00 10.71 178 THR A CA 1
ATOM 787 C C . THR A 1 103 ? 28.854 39.532 26.613 1.00 13.68 178 THR A C 1
ATOM 788 O O . THR A 1 103 ? 28.895 38.351 27.007 1.00 13.39 178 THR A O 1
ATOM 792 N N . ILE A 1 104 ? 27.856 40.028 25.894 1.00 11.12 179 ILE A N 1
ATOM 793 C CA . ILE A 1 104 ? 26.684 39.225 25.535 1.00 13.43 179 ILE A CA 1
ATOM 794 C C . ILE A 1 104 ? 26.742 39.026 24.017 1.00 16.31 179 ILE A C 1
ATOM 795 O O . ILE A 1 104 ? 26.522 39.973 23.231 1.00 13.88 179 ILE A O 1
ATOM 800 N N . ASP A 1 105 ? 27.042 37.796 23.606 1.00 15.22 180 ASP A N 1
ATOM 801 C CA . ASP A 1 105 ? 27.193 37.491 22.185 1.00 17.66 180 ASP A CA 1
ATOM 802 C C . ASP A 1 105 ? 25.965 36.732 21.727 1.00 21.61 180 ASP A C 1
ATOM 803 O O . ASP A 1 105 ? 25.664 35.654 22.253 1.00 20.29 180 ASP A O 1
ATOM 808 N N . LEU A 1 106 ? 25.258 37.303 20.758 1.00 23.17 181 LEU A N 1
ATOM 809 C CA . LEU A 1 106 ? 24.047 36.699 20.211 1.00 24.26 181 LEU A CA 1
ATOM 810 C C . LEU A 1 106 ? 24.118 36.476 18.728 1.00 25.27 181 LEU A C 1
ATOM 811 O O . LEU A 1 106 ? 24.446 37.395 17.972 1.00 28.01 181 LEU A O 1
ATOM 816 N N . TRP A 1 107 ? 23.796 35.268 18.298 1.00 23.10 182 TRP A N 1
ATOM 817 C CA . TRP A 1 107 ? 23.756 35.004 16.869 1.00 23.65 182 TRP A CA 1
ATOM 818 C C . TRP A 1 107 ? 22.635 34.015 16.589 1.00 25.40 182 TRP A C 1
ATOM 819 O O . TRP A 1 107 ? 22.176 33.322 17.495 1.00 23.84 182 TRP A O 1
ATOM 830 N N . THR A 1 108 ? 22.119 34.056 15.367 1.00 27.47 183 THR A N 1
ATOM 831 C CA . THR A 1 108 ? 21.060 33.153 14.940 1.00 28.73 183 THR A CA 1
ATOM 832 C C . THR A 1 108 ? 21.667 32.025 14.112 1.00 28.36 183 THR A C 1
ATOM 833 O O . THR A 1 108 ? 22.476 32.253 13.210 1.00 28.35 183 THR A O 1
ATOM 837 N N . ASP A 1 109 ? 21.351 30.797 14.471 1.00 28.99 184 ASP A N 1
ATOM 838 C CA . ASP A 1 109 ? 21.843 29.678 13.701 1.00 33.92 184 ASP A CA 1
ATOM 839 C C . ASP A 1 109 ? 20.625 29.208 12.897 1.00 36.84 184 ASP A C 1
ATOM 840 O O . ASP A 1 109 ? 19.650 28.690 13.471 1.00 36.23 184 ASP A O 1
ATOM 845 N N . ASN A 1 110 ? 20.653 29.443 11.586 1.00 39.41 185 ASN A N 1
ATOM 846 C CA . ASN A 1 110 ? 19.528 29.060 10.725 1.00 43.09 185 ASN A CA 1
ATOM 847 C C . ASN A 1 110 ? 19.454 27.597 10.317 1.00 45.21 185 ASN A C 1
ATOM 848 O O . ASN A 1 110 ? 18.453 27.158 9.749 1.00 47.61 185 ASN A O 1
ATOM 853 N N . TYR A 1 111 ? 20.513 26.843 10.573 1.00 43.65 186 TYR A N 1
ATOM 854 C CA . TYR A 1 111 ? 20.479 25.428 10.263 1.00 45.26 186 TYR A CA 1
ATOM 855 C C . TYR A 1 111 ? 19.808 24.707 11.435 1.00 43.96 186 TYR A C 1
ATOM 856 O O . TYR A 1 111 ? 18.856 23.958 11.255 1.00 43.20 186 TYR A O 1
ATOM 865 N N . ILE A 1 112 ? 20.290 24.987 12.643 1.00 41.25 187 ILE A N 1
ATOM 866 C CA . ILE A 1 112 ? 19.779 24.391 13.875 1.00 39.77 187 ILE A CA 1
ATOM 867 C C . ILE A 1 112 ? 18.454 25.039 14.287 1.00 37.70 187 ILE A C 1
ATOM 868 O O . ILE A 1 112 ? 17.699 24.471 15.089 1.00 38.79 187 ILE A O 1
ATOM 873 N N . LYS A 1 113 ? 18.158 26.201 13.704 1.00 32.01 188 LYS A N 1
ATOM 874 C CA . LYS A 1 113 ? 16.953 26.949 14.031 1.00 32.12 188 LYS A CA 1
ATOM 875 C C . LYS A 1 113 ? 16.979 27.222 15.536 1.00 33.88 188 LYS A C 1
ATOM 876 O O . LYS A 1 113 ? 16.098 26.787 16.301 1.00 29.87 188 LYS A O 1
ATOM 882 N N . ARG A 1 114 ? 18.013 27.945 15.955 1.00 33.82 189 ARG A N 1
ATOM 883 C CA . ARG A 1 114 ? 18.186 28.271 17.356 1.00 33.29 189 ARG A CA 1
ATOM 884 C C . ARG A 1 114 ? 19.030 29.560 17.477 1.00 28.18 189 ARG A C 1
ATOM 885 O O . ARG A 1 114 ? 19.885 29.840 16.628 1.00 27.21 189 ARG A O 1
ATOM 893 N N . ASN A 1 115 ? 18.731 30.377 18.475 1.00 26.77 190 ASN A N 1
ATOM 894 C CA . ASN A 1 115 ? 19.511 31.592 18.707 1.00 27.24 190 ASN A CA 1
ATOM 895 C C . ASN A 1 115 ? 20.479 31.237 19.814 1.00 27.84 190 ASN A C 1
ATOM 896 O O . ASN A 1 115 ? 20.115 30.492 20.729 1.00 30.03 190 ASN A O 1
ATOM 901 N N . PHE A 1 116 ? 21.714 31.715 19.715 1.00 22.38 191 PHE A N 1
ATOM 902 C CA . PHE A 1 116 ? 22.703 31.433 20.737 1.00 20.06 191 PHE A CA 1
ATOM 903 C C . PHE A 1 116 ? 23.017 32.689 21.508 1.00 20.08 191 PHE A C 1
ATOM 904 O O . PHE A 1 116 ? 23.107 33.780 20.924 1.00 19.69 191 PHE A O 1
ATOM 912 N N . LEU A 1 117 ? 23.193 32.521 22.814 1.00 16.08 192 LEU A N 1
ATOM 913 C CA . LEU A 1 117 ? 23.448 33.632 23.726 1.00 16.36 192 LEU A CA 1
ATOM 914 C C . LEU A 1 117 ? 24.679 33.260 24.539 1.00 17.89 192 LEU A C 1
ATOM 915 O O . LEU A 1 117 ? 24.591 32.419 25.428 1.00 19.11 192 LEU A O 1
ATOM 920 N N . GLY A 1 118 ? 25.824 33.834 24.193 1.00 16.67 193 GLY A N 1
ATOM 921 C CA . GLY A 1 118 ? 27.058 33.551 24.897 1.00 16.25 193 GLY A CA 1
ATOM 922 C C . GLY A 1 118 ? 27.267 34.627 25.941 1.00 18.23 193 GLY A C 1
ATOM 923 O O . GLY A 1 118 ? 27.046 35.810 25.673 1.00 19.18 193 GLY A O 1
ATOM 924 N N . VAL A 1 119 ? 27.654 34.234 27.143 1.00 14.16 194 VAL A N 1
ATOM 925 C CA . VAL A 1 119 ? 27.854 35.208 28.209 1.00 12.43 194 VAL A CA 1
ATOM 926 C C . VAL A 1 119 ? 29.241 35.016 28.772 1.00 12.19 194 VAL A C 1
ATOM 927 O O . VAL A 1 119 ? 29.560 33.921 29.235 1.00 12.88 194 VAL A O 1
ATOM 931 N N . THR A 1 120 ? 30.063 36.068 28.740 1.00 10.37 195 THR A N 1
ATOM 932 C CA . THR A 1 120 ? 31.424 35.997 29.266 1.00 9.12 195 THR A CA 1
ATOM 933 C C . THR A 1 120 ? 31.658 37.119 30.280 1.00 14.18 195 THR A C 1
ATOM 934 O O . THR A 1 120 ? 31.304 38.292 30.017 1.00 12.58 195 THR A O 1
ATOM 938 N N . LEU A 1 121 ? 32.191 36.747 31.445 1.00 13.43 196 LEU A N 1
ATOM 939 C CA . LEU A 1 121 ? 32.515 37.704 32.509 1.00 13.01 196 LEU A CA 1
ATOM 940 C C . LEU A 1 121 ? 33.948 38.206 32.308 1.00 15.04 196 LEU A C 1
ATOM 941 O O . LEU A 1 121 ? 34.842 37.419 31.966 1.00 15.64 196 LEU A O 1
ATOM 946 N N . HIS A 1 122 ? 34.172 39.507 32.470 1.00 12.59 197 HIS A N 1
ATOM 947 C CA . HIS A 1 122 ? 35.497 40.072 32.315 1.00 11.36 197 HIS A CA 1
ATOM 948 C C . HIS A 1 122 ? 35.830 40.921 33.523 1.00 12.16 197 HIS A C 1
ATOM 949 O O . HIS A 1 122 ? 35.013 41.735 33.966 1.00 11.38 197 HIS A O 1
ATOM 956 N N . TYR A 1 123 ? 37.023 40.720 34.066 1.00 11.29 198 TYR A N 1
ATOM 957 C CA . TYR A 1 123 ? 37.496 41.512 35.206 1.00 13.69 198 TYR A CA 1
ATOM 958 C C . TYR A 1 123 ? 39.013 41.497 35.177 1.00 14.82 198 TYR A C 1
ATOM 959 O O . TYR A 1 123 ? 39.584 41.065 34.180 1.00 15.81 198 TYR A O 1
ATOM 968 N N . HIS A 1 124 ? 39.685 42.065 36.175 1.00 18.19 199 HIS A N 1
ATOM 969 C CA . HIS A 1 124 ? 41.156 42.024 36.160 1.00 19.53 199 HIS A CA 1
ATOM 970 C C . HIS A 1 124 ? 41.667 41.608 37.531 1.00 20.10 199 HIS A C 1
ATOM 971 O O . HIS A 1 124 ? 40.961 41.728 38.524 1.00 19.97 199 HIS A O 1
ATOM 978 N N . GLU A 1 125 ? 42.892 41.100 37.561 1.00 19.71 200 GLU A N 1
ATOM 979 C CA . GLU A 1 125 ? 43.541 40.730 38.808 1.00 22.89 200 GLU A CA 1
ATOM 980 C C . GLU A 1 125 ? 44.917 41.327 38.578 1.00 24.07 200 GLU A C 1
ATOM 981 O O . GLU A 1 125 ? 45.705 40.809 37.777 1.00 26.27 200 GLU A O 1
ATOM 987 N N . ASN A 1 126 ? 45.189 42.443 39.254 1.00 28.46 201 ASN A N 1
ATOM 988 C CA . ASN A 1 126 ? 46.448 43.171 39.086 1.00 27.97 201 ASN A CA 1
ATOM 989 C C . ASN A 1 126 ? 46.577 43.558 37.606 1.00 27.47 201 ASN A C 1
ATOM 990 O O . ASN A 1 126 ? 45.640 44.148 37.050 1.00 29.05 201 ASN A O 1
ATOM 995 N N . ASN A 1 127 ? 47.681 43.173 36.965 1.00 23.11 202 ASN A N 1
ATOM 996 C CA . ASN A 1 127 ? 47.944 43.468 35.549 1.00 26.94 202 ASN A CA 1
ATOM 997 C C . ASN A 1 127 ? 47.183 42.541 34.584 1.00 27.52 202 ASN A C 1
ATOM 998 O O . ASN A 1 127 ? 47.061 42.826 33.376 1.00 27.58 202 ASN A O 1
ATOM 1003 N N . GLU A 1 128 ? 46.663 41.441 35.108 1.00 26.12 203 GLU A N 1
ATOM 1004 C CA . GLU A 1 128 ? 45.980 40.476 34.241 1.00 24.18 203 GLU A CA 1
ATOM 1005 C C . GLU A 1 128 ? 44.480 40.640 34.025 1.00 18.73 203 GLU A C 1
ATOM 1006 O O . GLU A 1 128 ? 43.733 40.798 34.965 1.00 18.61 203 GLU A O 1
ATOM 1012 N N . LEU A 1 129 ? 44.062 40.439 32.786 1.00 20.43 204 LEU A N 1
ATOM 1013 C CA . LEU A 1 129 ? 42.667 40.474 32.406 1.00 21.01 204 LEU A CA 1
ATOM 1014 C C . LEU A 1 129 ? 42.171 39.032 32.531 1.00 21.48 204 LEU A C 1
ATOM 1015 O O . LEU A 1 129 ? 42.892 38.093 32.209 1.00 22.40 204 LEU A O 1
ATOM 1020 N N . ARG A 1 130 ? 40.970 38.867 33.057 1.00 14.38 205 ARG A N 1
ATOM 1021 C CA . ARG A 1 130 ? 40.343 37.557 33.212 1.00 15.54 205 ARG A CA 1
ATOM 1022 C C . ARG A 1 130 ? 39.091 37.538 32.324 1.00 17.70 205 ARG A C 1
ATOM 1023 O O . ARG A 1 130 ? 38.297 38.483 32.360 1.00 17.92 205 ARG A O 1
ATOM 1031 N N . ASP A 1 131 ? 38.919 36.489 31.527 1.00 15.68 206 ASP A N 1
ATOM 1032 C CA . ASP A 1 131 ? 37.723 36.352 30.703 1.00 16.55 206 ASP A CA 1
ATOM 1033 C C . ASP A 1 131 ? 37.192 34.950 30.966 1.00 18.83 206 ASP A C 1
ATOM 1034 O O . ASP A 1 131 ? 37.805 33.950 30.560 1.00 21.45 206 ASP A O 1
ATOM 1039 N N . LEU A 1 132 ? 36.075 34.870 31.675 1.00 14.82 207 LEU A N 1
ATOM 1040 C CA . LEU A 1 132 ? 35.506 33.572 32.013 1.00 16.41 207 LEU A CA 1
ATOM 1041 C C . LEU A 1 132 ? 34.171 33.329 31.318 1.00 16.81 207 LEU A C 1
ATOM 1042 O O . LEU A 1 132 ? 33.223 34.084 31.520 1.00 13.82 207 LEU A O 1
ATOM 1047 N N . ILE A 1 133 ?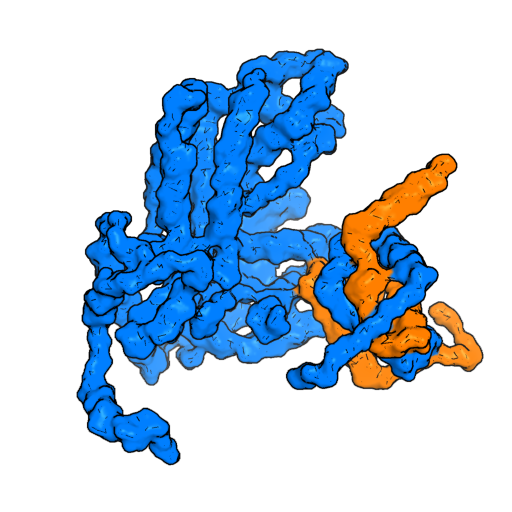 34.074 32.259 30.530 1.00 15.54 208 ILE A N 1
ATOM 1048 C CA . ILE A 1 133 ? 32.806 31.967 29.872 1.00 13.19 208 ILE A CA 1
ATOM 1049 C C . ILE A 1 133 ? 31.835 31.398 30.894 1.00 15.42 208 ILE A C 1
ATOM 1050 O O . ILE A 1 133 ? 32.143 30.397 31.569 1.00 15.86 208 ILE A O 1
ATOM 1055 N N . LEU A 1 134 ? 30.670 32.034 31.028 1.00 14.10 209 LEU A N 1
ATOM 1056 C CA . LEU A 1 134 ? 29.694 31.599 32.011 1.00 13.40 209 LEU A CA 1
ATOM 1057 C C . LEU A 1 134 ? 28.613 30.732 31.416 1.00 16.97 209 LEU A C 1
ATOM 1058 O O . LEU A 1 134 ? 27.967 29.956 32.128 1.00 18.61 209 LEU A O 1
ATOM 1063 N N . GLY A 1 135 ? 28.354 30.908 30.125 1.00 17.79 210 GLY A N 1
ATOM 1064 C CA . GLY A 1 135 ? 27.344 30.089 29.488 1.00 18.50 210 GLY A CA 1
ATOM 1065 C C . GLY A 1 135 ? 27.176 30.377 28.013 1.00 20.78 210 GLY A C 1
ATOM 1066 O O . GLY A 1 135 ? 27.609 31.438 27.512 1.00 17.90 210 GLY A O 1
ATOM 1067 N N . LEU A 1 136 ? 26.672 29.379 27.292 1.00 18.74 211 LEU A N 1
ATOM 1068 C CA . LEU A 1 136 ? 26.395 29.506 25.868 1.00 21.24 211 LEU A CA 1
ATOM 1069 C C . LEU A 1 136 ? 25.070 28.797 25.737 1.00 24.52 211 LEU A C 1
ATOM 1070 O O . LEU A 1 136 ? 25.011 27.565 25.615 1.00 29.14 211 LEU A O 1
ATOM 1075 N N . LYS A 1 137 ? 24.005 29.580 25.869 1.00 21.44 212 LYS A N 1
ATOM 1076 C CA . LYS A 1 137 ? 22.657 29.065 25.816 1.00 24.51 212 LYS A CA 1
ATOM 1077 C C . LYS A 1 137 ? 22.073 29.001 24.405 1.00 29.80 212 LYS A C 1
ATOM 1078 O O . LYS A 1 137 ? 22.194 29.942 23.614 1.00 25.18 212 LYS A O 1
ATOM 1084 N N . SER A 1 138 ? 21.521 27.829 24.090 1.00 34.15 213 SER A N 1
ATOM 1085 C CA . SER A 1 138 ? 20.869 27.564 22.819 1.00 33.81 213 SER A CA 1
ATOM 1086 C C . SER A 1 138 ? 19.400 27.856 23.064 1.00 32.02 213 SER A C 1
ATOM 1087 O O . SER A 1 138 ? 18.744 27.142 23.823 1.00 29.86 213 SER A O 1
ATOM 1090 N N . LEU A 1 139 ? 18.900 28.924 22.457 1.00 29.11 214 LEU A N 1
ATOM 1091 C CA . LEU A 1 139 ? 17.507 29.338 22.623 1.00 28.68 214 LEU A CA 1
ATOM 1092 C C . LEU A 1 139 ? 16.570 29.065 21.454 1.00 30.39 214 LEU A C 1
ATOM 1093 O O . LEU A 1 139 ? 16.928 29.244 20.286 1.00 29.74 214 LEU A O 1
ATOM 1098 N N . ASP A 1 140 ? 15.327 28.760 21.809 1.00 33.17 215 ASP A N 1
ATOM 1099 C CA . ASP A 1 140 ? 14.235 28.526 20.867 1.00 34.83 215 ASP A CA 1
ATOM 1100 C C . ASP A 1 140 ? 13.859 29.892 20.279 1.00 33.15 215 ASP A C 1
ATOM 1101 O O . ASP A 1 140 ? 13.704 30.870 21.015 1.00 32.23 215 ASP A O 1
ATOM 1106 N N . PHE A 1 141 ? 13.677 29.948 18.962 1.00 32.88 216 PHE A N 1
ATOM 1107 C CA . PHE A 1 141 ? 13.304 31.181 18.280 1.00 34.68 216 PHE A CA 1
ATOM 1108 C C . PHE A 1 141 ? 12.110 31.889 18.913 1.00 38.51 216 PHE A C 1
ATOM 1109 O O . PHE A 1 141 ? 11.997 33.113 18.830 1.00 39.83 216 PHE A O 1
ATOM 1117 N N . GLU A 1 142 ? 11.173 31.125 19.471 1.00 41.93 217 GLU A N 1
ATOM 1118 C CA . GLU A 1 142 ? 9.980 31.735 20.073 1.00 43.65 217 GLU A CA 1
ATOM 1119 C C . GLU A 1 142 ? 10.146 32.158 21.532 1.00 42.70 217 GLU A C 1
ATOM 1120 O O . GLU A 1 142 ? 9.301 32.863 22.077 1.00 44.64 217 GLU A O 1
ATOM 1126 N N . ARG A 1 143 ? 11.265 31.762 22.130 1.00 39.09 218 ARG A N 1
ATOM 1127 C CA . ARG A 1 143 ? 11.589 32.095 23.507 1.00 39.63 218 ARG A CA 1
ATOM 1128 C C . ARG A 1 143 ? 12.763 33.093 23.500 1.00 36.44 218 ARG A C 1
ATOM 1129 O O . ARG A 1 143 ? 13.691 32.961 24.303 1.00 36.61 218 ARG A O 1
ATOM 1137 N N . SER A 1 144 ? 12.728 34.068 22.594 1.00 33.91 219 SER A N 1
ATOM 1138 C CA . SER A 1 144 ? 13.809 35.049 22.483 1.00 32.73 219 SER A CA 1
ATOM 1139 C C . SER A 1 144 ? 13.418 36.516 22.686 1.00 29.59 219 SER A C 1
ATOM 1140 O O . SER A 1 144 ? 14.050 37.406 22.114 1.00 30.69 219 SER A O 1
ATOM 1143 N N . THR A 1 145 ? 12.394 36.785 23.492 1.00 27.16 220 THR A N 1
ATOM 1144 C CA . THR A 1 145 ? 11.975 38.174 23.746 1.00 27.37 220 THR A CA 1
ATOM 1145 C C . THR A 1 145 ? 12.939 38.843 24.745 1.00 22.12 220 THR A C 1
ATOM 1146 O O . THR A 1 145 ? 13.798 38.177 25.319 1.00 21.22 220 THR A O 1
ATOM 1150 N N . ALA A 1 146 ? 12.758 40.137 24.997 1.00 24.16 221 ALA A N 1
ATOM 1151 C CA . ALA A 1 146 ? 13.610 40.846 25.953 1.00 25.38 221 ALA A CA 1
ATOM 1152 C C . ALA A 1 146 ? 13.466 40.155 27.319 1.00 25.58 221 ALA A C 1
ATOM 1153 O O . ALA A 1 146 ? 14.453 39.870 27.995 1.00 22.56 221 ALA A O 1
ATOM 1155 N N . GLU A 1 147 ? 12.229 39.829 27.689 1.00 25.45 222 GLU A N 1
ATOM 1156 C CA . GLU A 1 147 ? 11.961 39.155 28.965 1.00 23.33 222 GLU A CA 1
ATOM 1157 C C . GLU A 1 147 ? 12.686 37.788 29.060 1.00 21.03 222 GLU A C 1
ATOM 1158 O O . GLU A 1 147 ? 13.291 37.439 30.096 1.00 19.17 222 GLU A O 1
ATOM 1164 N N . ASN A 1 148 ? 12.638 37.016 27.983 1.00 19.51 223 ASN A N 1
ATOM 1165 C CA . ASN A 1 148 ? 13.295 35.706 27.977 1.00 19.74 223 ASN A CA 1
ATOM 1166 C C . ASN A 1 148 ? 14.809 35.861 28.097 1.00 19.30 223 ASN A C 1
ATOM 1167 O O . ASN A 1 148 ? 15.456 35.117 28.818 1.00 20.09 223 ASN A O 1
ATOM 1172 N N . ILE A 1 149 ? 15.378 36.808 27.357 1.00 21.33 224 ILE A N 1
ATOM 1173 C CA . ILE A 1 149 ? 16.830 37.041 27.422 1.00 21.87 224 ILE A CA 1
ATOM 1174 C C . ILE A 1 149 ? 17.211 37.443 28.832 1.00 18.73 224 ILE A C 1
ATOM 1175 O O . ILE A 1 149 ? 18.105 36.863 29.425 1.00 20.18 224 ILE A O 1
ATOM 1180 N N . TYR A 1 150 ? 16.501 38.402 29.410 1.00 19.31 225 TYR A N 1
ATOM 1181 C CA . TYR A 1 150 ? 16.838 38.818 30.775 1.00 19.17 225 TYR A CA 1
ATOM 1182 C C . TYR A 1 150 ? 16.775 37.616 31.753 1.00 19.07 225 TYR A C 1
ATOM 1183 O O . TYR A 1 150 ? 17.675 37.414 32.594 1.00 16.89 225 TYR A O 1
ATOM 1192 N N . LYS A 1 151 ? 15.746 36.784 31.602 1.00 20.40 226 LYS A N 1
ATOM 1193 C CA . LYS A 1 151 ? 15.599 35.616 32.475 1.00 19.73 226 LYS A CA 1
ATOM 1194 C C . LYS A 1 151 ? 16.795 34.665 32.306 1.00 18.32 226 LYS A C 1
ATOM 1195 O O . LYS A 1 151 ? 17.346 34.168 33.293 1.00 17.69 226 LYS A O 1
ATOM 1201 N N . LYS A 1 152 ? 17.203 34.426 31.059 1.00 19.11 227 LYS A N 1
ATOM 1202 C CA . LYS A 1 152 ? 18.364 33.585 30.792 1.00 20.54 227 LYS A CA 1
ATOM 1203 C C . LYS A 1 152 ? 19.645 34.165 31.430 1.00 20.83 227 LYS A C 1
ATOM 1204 O O . LYS A 1 152 ? 20.421 33.431 32.034 1.00 18.70 227 LYS A O 1
ATOM 1210 N N . LEU A 1 153 ? 19.863 35.478 31.290 1.00 20.43 228 LEU A N 1
ATOM 1211 C CA . LEU A 1 153 ? 21.026 36.135 31.886 1.00 18.30 228 LEU A CA 1
ATOM 1212 C C . LEU A 1 153 ? 21.026 35.968 33.392 1.00 16.17 228 LEU A C 1
ATOM 1213 O O . LEU A 1 153 ? 22.042 35.615 33.982 1.00 15.47 228 LEU A O 1
ATOM 1218 N N . LYS A 1 154 ? 19.904 36.270 34.034 1.00 17.36 229 LYS A N 1
ATOM 1219 C CA . LYS A 1 154 ? 19.800 36.099 35.478 1.00 18.35 229 LYS A CA 1
ATOM 1220 C C . LYS A 1 154 ? 20.160 34.656 35.866 1.00 21.33 229 LYS A C 1
ATOM 1221 O O . LYS A 1 154 ? 20.882 34.435 36.832 1.00 23.69 229 LYS A O 1
ATOM 1227 N N . ALA A 1 155 ? 19.629 33.687 35.125 1.00 22.23 230 ALA A N 1
ATOM 1228 C CA . ALA A 1 155 ? 19.914 32.278 35.404 1.00 24.50 230 ALA A CA 1
ATOM 1229 C C . ALA A 1 155 ? 21.423 31.972 35.288 1.00 22.44 230 ALA A C 1
ATOM 1230 O O . ALA A 1 155 ? 21.971 31.251 36.126 1.00 20.15 230 ALA A O 1
ATOM 1232 N N . ILE A 1 156 ? 22.091 32.543 34.282 1.00 18.77 231 ILE A N 1
ATOM 1233 C CA . ILE A 1 156 ? 23.535 32.306 34.111 1.00 16.39 231 ILE A CA 1
ATOM 1234 C C . ILE A 1 156 ? 24.334 32.839 35.277 1.00 17.44 231 ILE A C 1
ATOM 1235 O O . ILE A 1 156 ? 25.123 32.101 35.883 1.00 19.58 231 ILE A O 1
ATOM 1240 N N . PHE A 1 157 ? 24.069 34.077 35.686 1.00 15.23 232 PHE A N 1
ATOM 1241 C CA . PHE A 1 157 ? 24.820 34.647 36.798 1.00 17.56 232 PHE A CA 1
ATOM 1242 C C . PHE A 1 157 ? 24.455 33.948 38.126 1.00 17.41 232 PHE A C 1
ATOM 1243 O O . PHE A 1 157 ? 25.287 33.869 39.017 1.00 17.15 232 PHE A O 1
ATOM 1251 N N . SER A 1 158 ? 23.221 33.455 38.257 1.00 16.02 233 SER A N 1
ATOM 1252 C CA . SER A 1 158 ? 22.818 32.758 39.483 1.00 17.59 233 SER A CA 1
ATOM 1253 C C . SER A 1 158 ? 23.597 31.456 39.656 1.00 19.79 233 SER A C 1
ATOM 1254 O O . SER A 1 158 ? 23.914 31.060 40.795 1.00 21.94 233 SER A O 1
ATOM 1257 N N . GLN A 1 159 ? 23.997 30.856 38.534 1.00 20.76 234 GLN A N 1
ATOM 1258 C CA . GLN A 1 159 ? 24.799 29.634 38.558 1.00 21.06 234 GLN A CA 1
ATOM 1259 C C . GLN A 1 159 ? 26.164 29.897 39.145 1.00 21.98 234 GLN A C 1
ATOM 1260 O O . GLN A 1 159 ? 26.883 28.968 39.482 1.00 24.59 234 GLN A O 1
ATOM 1266 N N . PHE A 1 160 ? 26.562 31.162 39.216 1.00 17.56 235 PHE A N 1
ATOM 1267 C CA . PHE A 1 160 ? 27.844 31.495 39.813 1.00 16.02 235 PHE A CA 1
ATOM 1268 C C . PHE A 1 160 ? 27.577 32.279 41.097 1.00 17.70 235 PHE A C 1
ATOM 1269 O O . PHE A 1 160 ? 28.457 32.957 41.637 1.00 17.87 235 PHE A O 1
ATOM 1277 N N . ASN A 1 161 ? 26.344 32.190 41.574 1.00 19.21 236 ASN A N 1
ATOM 1278 C CA . ASN A 1 161 ? 25.938 32.870 42.803 1.00 21.01 236 ASN A CA 1
ATOM 1279 C C . ASN A 1 161 ? 26.042 34.398 42.780 1.00 21.31 236 ASN A C 1
ATOM 1280 O O . ASN A 1 161 ? 26.353 35.037 43.814 1.00 21.86 236 ASN A O 1
ATOM 1285 N N . VAL A 1 162 ? 25.859 34.980 41.603 1.00 18.85 237 VAL A N 1
ATOM 1286 C CA . VAL A 1 162 ? 25.855 36.446 41.498 1.00 19.34 237 VAL A CA 1
ATOM 1287 C C . VAL A 1 162 ? 24.384 36.764 41.253 1.00 16.39 237 VAL A C 1
ATOM 1288 O O . VAL A 1 162 ? 23.853 36.431 40.206 1.00 18.27 237 VAL A O 1
ATOM 1292 N N . GLU A 1 163 ? 23.704 37.271 42.273 1.00 18.62 238 GLU A N 1
ATOM 1293 C CA . GLU A 1 163 ? 22.277 37.594 42.183 1.00 18.69 238 GLU A CA 1
ATOM 1294 C C . GLU A 1 163 ? 21.993 39.063 41.875 1.00 18.90 238 GLU A C 1
ATOM 1295 O O . GLU A 1 163 ? 20.902 39.398 41.404 1.00 21.20 238 GLU A O 1
ATOM 1301 N N . ASP A 1 164 ? 22.941 39.939 42.187 1.00 17.67 239 ASP A N 1
ATOM 1302 C CA . ASP A 1 164 ? 22.750 41.380 41.947 1.00 16.86 239 ASP A CA 1
ATOM 1303 C C . ASP A 1 164 ? 23.644 41.822 40.785 1.00 14.94 239 ASP A C 1
ATOM 1304 O O . ASP A 1 164 ? 24.872 41.883 40.901 1.00 14.56 239 ASP A O 1
ATOM 1309 N N . LEU A 1 165 ? 23.005 42.177 39.683 1.00 12.97 240 LEU A N 1
ATOM 1310 C CA . LEU A 1 165 ? 23.712 42.559 38.478 1.00 15.74 240 LEU A CA 1
ATOM 1311 C C . LEU A 1 165 ? 23.872 44.072 38.291 1.00 14.30 240 LEU A C 1
ATOM 1312 O O . LEU A 1 165 ? 24.405 44.512 37.262 1.00 14.89 240 LEU A O 1
ATOM 1317 N N . SER A 1 166 ? 23.469 44.843 39.296 1.00 11.82 241 SER A N 1
ATOM 1318 C CA . SER A 1 166 ? 23.505 46.304 39.226 1.00 14.36 241 SER A CA 1
ATOM 1319 C C . SER A 1 166 ? 24.779 46.907 38.699 1.00 13.04 241 SER A C 1
ATOM 1320 O O . SER A 1 166 ? 24.752 47.841 37.897 1.00 12.06 241 SER A O 1
ATOM 1323 N N . SER A 1 167 ? 25.904 46.434 39.219 1.00 9.79 242 SER A N 1
ATOM 1324 C CA . SER A 1 167 ? 27.184 47.004 38.851 1.00 9.93 242 SER A CA 1
ATOM 1325 C C . SER A 1 167 ? 27.903 46.421 37.646 1.00 9.51 242 SER A C 1
ATOM 1326 O O . SER A 1 167 ? 28.975 46.873 37.319 1.00 11.37 242 SER A O 1
ATOM 1329 N N . ILE A 1 168 ? 27.329 45.436 36.998 1.00 8.96 243 ILE A N 1
ATOM 1330 C CA . ILE A 1 168 ? 28.015 44.812 35.850 1.00 9.88 243 ILE A CA 1
ATOM 1331 C C . ILE A 1 168 ? 27.829 45.652 34.594 1.00 12.12 243 ILE A C 1
ATOM 1332 O O . ILE A 1 168 ? 26.733 46.092 34.315 1.00 12.04 243 ILE A O 1
ATOM 1337 N N . LYS A 1 169 ? 28.918 45.966 33.903 1.00 10.68 244 LYS A N 1
ATOM 1338 C CA . LYS A 1 169 ? 28.817 46.701 32.653 1.00 10.44 244 LYS A CA 1
ATOM 1339 C C . LYS A 1 169 ? 28.575 45.683 31.553 1.00 11.04 244 LYS A C 1
ATOM 1340 O O . LYS A 1 169 ? 29.414 44.813 31.332 1.00 15.07 244 LYS A O 1
ATOM 1346 N N . PHE A 1 170 ? 27.448 45.775 30.868 1.00 9.37 245 PHE A N 1
ATOM 1347 C CA . PHE A 1 170 ? 27.148 44.840 29.780 1.00 10.53 245 PHE A CA 1
ATOM 1348 C C . PHE A 1 170 ? 27.569 45.397 28.415 1.00 12.00 245 PHE A C 1
ATOM 1349 O O . PHE A 1 170 ? 27.359 46.580 28.124 1.00 13.20 245 PHE A O 1
ATOM 1357 N N . VAL A 1 171 ? 28.141 44.546 27.566 1.00 10.20 246 VAL A N 1
ATOM 1358 C CA . VAL A 1 171 ? 28.557 44.959 26.218 1.00 8.27 246 VAL A CA 1
ATOM 1359 C C . VAL A 1 171 ? 27.767 44.052 25.259 1.00 11.04 246 VAL A C 1
ATOM 1360 O O . VAL A 1 171 ? 27.908 42.809 25.289 1.00 10.93 246 VAL A O 1
ATOM 1364 N N . THR A 1 172 ? 26.871 44.673 24.484 1.00 10.48 247 THR A N 1
ATOM 1365 C CA . THR A 1 172 ? 25.994 43.967 23.573 1.00 12.16 247 THR A CA 1
ATOM 1366 C C . THR A 1 172 ? 25.857 44.715 22.259 1.00 12.35 247 THR A C 1
ATOM 1367 O O . THR A 1 172 ? 26.210 45.895 22.167 1.00 14.41 247 THR A O 1
ATOM 1371 N N . ASP A 1 173 ? 25.335 44.028 21.249 1.00 13.48 248 ASP A N 1
ATOM 1372 C CA . ASP A 1 173 ? 25.071 44.678 19.969 1.00 13.61 248 ASP A CA 1
ATOM 1373 C C . ASP A 1 173 ? 23.750 45.436 20.139 1.00 15.81 248 ASP A C 1
ATOM 1374 O O . ASP A 1 173 ? 23.165 45.442 21.223 1.00 16.17 248 ASP A O 1
ATOM 1379 N N . ARG A 1 174 ? 23.305 46.131 19.098 1.00 17.55 249 ARG A N 1
ATOM 1380 C CA . ARG A 1 174 ? 22.095 46.918 19.190 1.00 16.13 249 ARG A CA 1
ATOM 1381 C C . ARG A 1 174 ? 20.762 46.221 18.884 1.00 20.40 249 ARG A C 1
ATOM 1382 O O . ARG A 1 174 ? 19.751 46.897 18.686 1.00 17.69 249 ARG A O 1
ATOM 1390 N N . GLY A 1 175 ? 20.740 44.886 18.895 1.00 20.44 250 GLY A N 1
ATOM 1391 C CA . GLY A 1 175 ? 19.494 44.160 18.633 1.00 20.63 250 GLY A CA 1
ATOM 1392 C C . GLY A 1 175 ? 18.395 44.627 19.566 1.00 21.72 250 GLY A C 1
ATOM 1393 O O . GLY A 1 175 ? 18.640 44.815 20.751 1.00 20.90 250 GLY A O 1
ATOM 1394 N N . ALA A 1 176 ? 17.179 44.807 19.044 1.00 22.90 251 ALA A N 1
ATOM 1395 C CA . ALA A 1 176 ? 16.047 45.313 19.833 1.00 24.03 251 ALA A CA 1
ATOM 1396 C C . ALA A 1 176 ? 15.795 44.634 21.179 1.00 22.68 251 ALA A C 1
ATOM 1397 O O . ALA A 1 176 ? 15.650 45.306 22.200 1.00 24.06 251 ALA A O 1
ATOM 1399 N N . ASN A 1 177 ? 15.782 43.307 21.189 1.00 20.36 252 ASN A N 1
ATOM 1400 C CA . ASN A 1 177 ? 15.530 42.565 22.414 1.00 19.40 252 ASN A CA 1
ATOM 1401 C C . ASN A 1 177 ? 16.664 42.602 23.437 1.00 19.47 252 ASN A C 1
ATOM 1402 O O . ASN A 1 177 ? 16.418 42.823 24.626 1.00 21.54 252 ASN A O 1
ATOM 1407 N N . VAL A 1 178 ? 17.907 42.428 23.001 1.00 16.96 253 VAL A N 1
ATOM 1408 C CA . VAL A 1 178 ? 18.969 42.448 23.993 1.00 16.11 253 VAL A CA 1
ATOM 1409 C C . VAL A 1 178 ? 19.064 43.834 24.642 1.00 18.42 253 VAL A C 1
ATOM 1410 O O . VAL A 1 178 ? 19.241 43.942 25.852 1.00 18.94 253 VAL A O 1
ATOM 1414 N N . VAL A 1 179 ? 18.830 44.889 23.862 1.00 18.59 254 VAL A N 1
ATOM 1415 C CA . VAL A 1 179 ? 18.875 46.249 24.393 1.00 18.19 254 VAL A CA 1
ATOM 1416 C C . VAL A 1 179 ? 17.757 46.462 25.413 1.00 18.93 254 VAL A C 1
ATOM 1417 O O . VAL A 1 179 ? 17.997 46.990 26.515 1.00 18.95 254 VAL A O 1
ATOM 1421 N N . LYS A 1 180 ? 16.538 46.032 25.078 1.00 15.95 255 LYS A N 1
ATOM 1422 C CA . LYS A 1 180 ? 15.428 46.205 26.015 1.00 16.71 255 LYS A CA 1
ATOM 1423 C C . LYS A 1 180 ? 15.640 45.352 27.269 1.00 16.89 255 LYS A C 1
ATOM 1424 O O . LYS A 1 180 ? 15.366 45.801 28.382 1.00 20.32 255 LYS A O 1
ATOM 1430 N N . SER A 1 181 ? 16.225 44.171 27.105 1.00 18.29 256 SER A N 1
ATOM 1431 C CA . SER A 1 181 ? 16.414 43.272 28.254 1.00 18.61 256 SER A CA 1
ATOM 1432 C C . SER A 1 181 ? 17.314 43.874 29.324 1.00 17.81 256 SER A C 1
ATOM 1433 O O . SER A 1 181 ? 17.153 43.591 30.507 1.00 18.77 256 SER A O 1
ATOM 1436 N N . LEU A 1 182 ? 18.191 44.789 28.918 1.00 15.63 257 LEU A N 1
ATOM 1437 C CA . LEU A 1 182 ? 19.146 45.387 29.852 1.00 14.38 257 LEU A CA 1
ATOM 1438 C C . LEU A 1 182 ? 18.918 46.890 30.090 1.00 14.91 257 LEU A C 1
ATOM 1439 O O . LEU A 1 182 ? 19.824 47.609 30.519 1.00 13.37 257 LEU A O 1
ATOM 1444 N N . ALA A 1 183 ? 17.697 47.355 29.839 1.00 15.56 258 ALA A N 1
ATOM 1445 C CA . ALA A 1 183 ? 17.382 48.769 30.002 1.00 16.46 258 ALA A CA 1
ATOM 1446 C C . ALA A 1 183 ? 17.612 49.331 31.392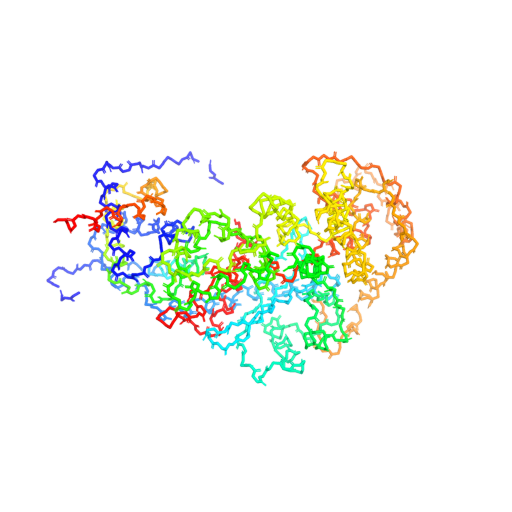 1.00 16.58 258 ALA A C 1
ATOM 1447 O O . ALA A 1 183 ? 17.811 50.532 31.532 1.00 17.35 258 ALA A O 1
ATOM 1449 N N . ASN A 1 184 ? 17.633 48.482 32.418 1.00 16.02 259 ASN A N 1
ATOM 1450 C CA . ASN A 1 184 ? 17.870 48.980 33.775 1.00 21.04 259 ASN A CA 1
ATOM 1451 C C . ASN A 1 184 ? 19.291 48.746 34.228 1.00 19.43 259 ASN A C 1
ATOM 1452 O O . ASN A 1 184 ? 19.613 48.999 35.387 1.00 19.45 259 ASN A O 1
ATOM 1457 N N . ASN A 1 185 ? 20.145 48.309 33.306 1.00 16.14 260 ASN A N 1
ATOM 1458 C CA . ASN A 1 185 ? 21.550 48.023 33.630 1.00 10.86 260 ASN A CA 1
ATOM 1459 C C . ASN A 1 185 ? 22.503 48.901 32.822 1.00 12.15 260 ASN A C 1
ATOM 1460 O O . ASN A 1 185 ? 22.095 49.564 31.840 1.00 13.08 260 ASN A O 1
ATOM 1465 N N . ILE A 1 186 ? 23.771 48.907 33.215 1.00 12.48 261 ILE A N 1
ATOM 1466 C CA . ILE A 1 186 ? 24.767 49.670 32.463 1.00 13.18 261 ILE A CA 1
ATOM 1467 C C . ILE A 1 186 ? 24.956 48.875 31.180 1.00 14.28 261 ILE A C 1
ATOM 1468 O O . ILE A 1 186 ? 25.233 47.655 31.241 1.00 13.70 261 ILE A O 1
ATOM 1473 N N . ARG A 1 187 ? 24.829 49.520 30.021 1.00 11.97 262 ARG A N 1
ATOM 1474 C CA . ARG A 1 187 ? 24.998 48.777 28.765 1.00 13.65 262 ARG A CA 1
ATOM 1475 C C . ARG A 1 187 ? 25.717 49.643 27.713 1.00 16.19 262 ARG A C 1
ATOM 1476 O O . ARG A 1 187 ? 25.267 50.741 27.396 1.00 16.69 262 ARG A O 1
ATOM 1484 N N . ILE A 1 188 ? 26.793 49.094 27.150 1.00 9.76 263 ILE A N 1
ATOM 1485 C CA . ILE A 1 188 ? 27.669 49.740 26.171 1.00 10.58 263 ILE A CA 1
ATOM 1486 C C . ILE A 1 188 ? 27.467 49.009 24.827 1.00 13.44 263 ILE A C 1
ATOM 1487 O O . ILE A 1 188 ? 27.311 47.784 24.792 1.00 15.82 263 ILE A O 1
ATOM 1492 N N . ASN A 1 189 ? 27.506 49.746 23.727 1.00 10.09 264 ASN A N 1
ATOM 1493 C CA . ASN A 1 189 ? 27.331 49.151 22.398 1.00 10.75 264 ASN A CA 1
ATOM 1494 C C . ASN A 1 189 ? 28.617 48.508 21.854 1.00 9.97 264 ASN A C 1
ATOM 1495 O O . ASN A 1 189 ? 29.697 49.098 21.909 1.00 12.61 264 ASN A O 1
ATOM 1500 N N . CYS A 1 190 ? 28.451 47.357 21.228 1.00 10.34 265 CYS A N 1
ATOM 1501 C CA . CYS A 1 190 ? 29.535 46.589 20.620 1.00 10.40 265 CYS A CA 1
ATOM 1502 C C . CYS A 1 190 ? 30.138 47.348 19.437 1.00 11.31 265 CYS A C 1
ATOM 1503 O O . CYS A 1 190 ? 29.404 47.722 18.513 1.00 11.97 265 CYS A O 1
ATOM 1506 N N . SER A 1 191 ? 31.447 47.575 19.442 1.00 11.32 266 SER A N 1
ATOM 1507 C CA . SER A 1 191 ? 32.074 48.283 18.316 1.00 11.79 266 SER A CA 1
ATOM 1508 C C . SER A 1 191 ? 32.235 47.393 17.080 1.00 13.05 266 SER A C 1
ATOM 1509 O O . SER A 1 191 ? 32.387 47.903 15.969 1.00 12.53 266 SER A O 1
ATOM 1512 N N . SER A 1 192 ? 32.261 46.071 17.255 1.00 9.94 267 SER A N 1
ATOM 1513 C CA . SER A 1 192 ? 32.358 45.204 16.071 1.00 9.41 267 SER A CA 1
ATOM 1514 C C . SER A 1 192 ? 31.068 45.439 15.257 1.00 13.10 267 SER A C 1
ATOM 1515 O O . SER A 1 192 ? 31.113 45.677 14.045 1.00 13.78 267 SER A O 1
ATOM 1518 N N . HIS A 1 193 ? 29.924 45.389 15.936 1.00 11.58 268 HIS A N 1
ATOM 1519 C CA . HIS A 1 193 ? 28.637 45.604 15.275 1.00 14.82 268 HIS A CA 1
ATOM 1520 C C . HIS A 1 193 ? 28.559 47.023 14.686 1.00 14.70 268 HIS A C 1
ATOM 1521 O O . HIS A 1 193 ? 28.157 47.189 13.548 1.00 14.29 268 HIS A O 1
ATOM 1528 N N . LEU A 1 194 ? 28.965 48.047 15.444 1.00 11.37 269 LEU A N 1
ATOM 1529 C CA . LEU A 1 194 ? 28.923 49.403 14.921 1.00 10.25 269 LEU A CA 1
ATOM 1530 C C . LEU A 1 194 ? 29.770 49.589 13.665 1.00 12.85 269 LEU A C 1
ATOM 1531 O O . LEU A 1 194 ? 29.275 50.121 12.674 1.00 12.40 269 LEU A O 1
ATOM 1536 N N . LEU A 1 195 ? 31.021 49.131 13.683 1.00 13.98 270 LEU A N 1
ATOM 1537 C CA . LEU A 1 195 ? 31.870 49.257 12.510 1.00 14.03 270 LEU A CA 1
ATOM 1538 C C . LEU A 1 195 ? 31.264 48.497 11.312 1.00 15.47 270 LEU A C 1
ATOM 1539 O O . LEU A 1 195 ? 31.298 48.961 10.167 1.00 14.00 270 LEU A O 1
ATOM 1544 N N . SER A 1 196 ? 30.727 47.314 11.571 1.00 15.22 271 SER A N 1
ATOM 1545 C CA . SER A 1 196 ? 30.111 46.533 10.506 1.00 17.34 271 SER A CA 1
ATOM 1546 C C . SER A 1 196 ? 28.932 47.339 9.910 1.00 16.44 271 SER A C 1
ATOM 1547 O O . SER A 1 196 ? 28.746 47.365 8.697 1.00 17.91 271 SER A O 1
ATOM 1550 N N . ASN A 1 197 ? 28.134 47.976 10.772 1.00 14.93 272 ASN A N 1
ATOM 1551 C CA . ASN A 1 197 ? 26.986 48.778 10.331 1.00 17.94 272 ASN A CA 1
ATOM 1552 C C . ASN A 1 197 ? 27.476 49.978 9.499 1.00 18.17 272 ASN A C 1
ATOM 1553 O O . ASN A 1 197 ? 26.806 50.378 8.542 1.00 18.89 272 ASN A O 1
ATOM 1558 N N . VAL A 1 198 ? 28.582 50.595 9.913 1.00 15.32 273 VAL A N 1
ATOM 1559 C CA . VAL A 1 198 ? 29.160 51.730 9.172 1.00 15.82 273 VAL A CA 1
ATOM 1560 C C . VAL A 1 198 ? 29.459 51.260 7.744 1.00 17.66 273 VAL A C 1
ATOM 1561 O O . VAL A 1 198 ? 29.012 51.873 6.775 1.00 18.16 273 VAL A O 1
ATOM 1565 N N . LEU A 1 199 ? 30.122 50.119 7.635 1.00 17.85 274 LEU A N 1
ATOM 1566 C CA . LEU A 1 199 ? 30.511 49.585 6.319 1.00 17.78 274 LEU A CA 1
ATOM 1567 C C . LEU A 1 199 ? 29.332 49.214 5.430 1.00 18.91 274 LEU A C 1
ATOM 1568 O O . LEU A 1 199 ? 29.231 49.693 4.287 1.00 20.05 274 LEU A O 1
ATOM 1573 N N . GLU A 1 200 ? 28.418 48.413 5.971 1.00 19.56 275 GLU A N 1
ATOM 1574 C CA . GLU A 1 200 ? 27.235 47.981 5.246 1.00 21.41 275 GLU A CA 1
ATOM 1575 C C . GLU A 1 200 ? 26.379 49.164 4.763 1.00 20.49 275 GLU A C 1
ATOM 1576 O O . GLU A 1 200 ? 25.967 49.183 3.616 1.00 22.03 275 GLU A O 1
ATOM 1582 N N . ASN A 1 201 ? 26.091 50.126 5.635 1.00 18.02 276 ASN A N 1
ATOM 1583 C CA . ASN A 1 201 ? 25.314 51.305 5.248 1.00 18.79 276 ASN A CA 1
ATOM 1584 C C . ASN A 1 201 ? 26.020 52.140 4.158 1.00 19.15 276 ASN A C 1
ATOM 1585 O O . ASN A 1 201 ? 25.385 52.649 3.240 1.00 17.98 276 ASN A O 1
ATOM 1590 N N . SER A 1 202 ? 27.328 52.271 4.263 1.00 16.87 277 SER A N 1
ATOM 1591 C CA . SER A 1 202 ? 28.096 53.064 3.307 1.00 19.05 277 SER A CA 1
ATOM 1592 C C . SER A 1 202 ? 28.068 52.465 1.894 1.00 20.26 277 SER A C 1
ATOM 1593 O O . SER A 1 202 ? 27.934 53.183 0.904 1.00 20.17 277 SER A O 1
ATOM 1596 N N . PHE A 1 203 ? 28.212 51.153 1.786 1.00 21.47 278 PHE A N 1
ATOM 1597 C CA . PHE A 1 203 ? 28.150 50.538 0.474 1.00 23.32 278 PHE A CA 1
ATOM 1598 C C . PHE A 1 203 ? 26.734 50.689 -0.109 1.00 26.76 278 PHE A C 1
ATOM 1599 O O . PHE A 1 203 ? 26.567 51.146 -1.247 1.00 28.55 278 PHE A O 1
ATOM 1607 N N . GLU A 1 204 ? 25.715 50.416 0.705 1.00 26.12 279 GLU A N 1
ATOM 1608 C CA . GLU A 1 204 ? 24.330 50.554 0.272 1.00 26.02 279 GLU A CA 1
ATOM 1609 C C . GLU A 1 204 ? 23.976 51.991 -0.146 1.00 25.44 279 GLU A C 1
ATOM 1610 O O . GLU A 1 204 ? 23.075 52.191 -0.964 1.00 27.43 279 GLU A O 1
ATOM 1616 N N . GLU A 1 205 ? 24.596 52.981 0.493 1.00 21.23 280 GLU A N 1
ATOM 1617 C CA . GLU A 1 205 ? 24.300 54.388 0.209 1.00 22.79 280 GLU A CA 1
ATOM 1618 C C . GLU A 1 205 ? 25.086 55.023 -0.927 1.00 22.22 280 GLU A C 1
ATOM 1619 O O . GLU A 1 205 ? 24.858 56.207 -1.266 1.00 21.23 280 GLU A O 1
ATOM 1625 N N . THR A 1 206 ? 26.019 54.257 -1.490 1.00 20.05 281 THR A N 1
ATOM 1626 C CA . THR A 1 206 ? 26.827 54.725 -2.622 1.00 20.35 281 THR A CA 1
ATOM 1627 C C . THR A 1 206 ? 26.202 53.950 -3.826 1.00 20.52 281 THR A C 1
ATOM 1628 O O . THR A 1 206 ? 26.590 52.814 -4.134 1.00 20.10 281 THR A O 1
ATOM 1632 N N . PRO A 1 207 ? 25.289 54.598 -4.566 1.00 19.22 282 PRO A N 1
ATOM 1633 C CA . PRO A 1 207 ? 24.622 53.940 -5.698 1.00 20.40 282 PRO A CA 1
ATOM 1634 C C . PRO A 1 207 ? 25.509 53.338 -6.781 1.00 18.75 282 PRO A C 1
ATOM 1635 O O . PRO A 1 207 ? 25.182 52.281 -7.346 1.00 18.57 282 PRO A O 1
ATOM 1639 N N . GLU A 1 208 ? 26.656 53.971 -7.005 1.00 18.61 283 GLU A N 1
ATOM 1640 C CA . GLU A 1 208 ? 27.610 53.517 -8.001 1.00 21.63 283 GLU A CA 1
ATOM 1641 C C . GLU A 1 208 ? 28.265 52.188 -7.604 1.00 22.69 283 GLU A C 1
ATOM 1642 O O . GLU A 1 208 ? 28.727 51.436 -8.484 1.00 21.86 283 GLU A O 1
ATOM 1648 N N . LEU A 1 209 ? 28.302 51.901 -6.296 1.00 18.87 284 LEU A N 1
ATOM 1649 C CA . LEU A 1 209 ? 28.896 50.651 -5.771 1.00 17.80 284 LEU A CA 1
ATOM 1650 C C . LEU A 1 209 ? 27.807 49.651 -5.362 1.00 17.50 284 LEU A C 1
ATOM 1651 O O . LEU A 1 209 ? 27.980 48.434 -5.466 1.00 21.76 284 LEU A O 1
ATOM 1656 N N . ASN A 1 210 ? 26.648 50.162 -4.971 1.00 13.04 285 ASN A N 1
ATOM 1657 C CA . ASN A 1 210 ? 25.534 49.286 -4.642 1.00 18.26 285 ASN A CA 1
ATOM 1658 C C . ASN A 1 210 ? 25.151 48.538 -5.957 1.00 20.81 285 ASN A C 1
ATOM 1659 O O . ASN A 1 210 ? 24.709 47.387 -5.933 1.00 19.20 285 ASN A O 1
ATOM 1672 N N . PRO A 1 212 ? 27.159 47.362 -8.616 1.00 15.57 287 PRO A N 1
ATOM 1673 C CA . PRO A 1 212 ? 27.906 46.112 -8.847 1.00 18.53 287 PRO A CA 1
ATOM 1674 C C . PRO A 1 212 ? 27.739 45.118 -7.676 1.00 21.62 287 PRO A C 1
ATOM 1675 O O . PRO A 1 212 ? 27.932 43.907 -7.839 1.00 20.52 287 PRO A O 1
ATOM 1679 N N . ILE A 1 213 ? 27.418 45.632 -6.491 1.00 21.78 288 ILE A N 1
ATOM 1680 C CA . ILE A 1 213 ? 27.189 44.747 -5.337 1.00 22.53 288 ILE A CA 1
ATOM 1681 C C . ILE A 1 213 ? 25.920 43.929 -5.654 1.00 23.64 288 ILE A C 1
ATOM 1682 O O . ILE A 1 213 ? 25.919 42.698 -5.516 1.00 22.50 288 ILE A O 1
ATOM 1687 N N . LEU A 1 214 ? 24.859 44.602 -6.107 1.00 21.76 289 LEU A N 1
ATOM 1688 C CA . LEU A 1 214 ? 23.618 43.902 -6.479 1.00 22.85 289 LEU A CA 1
ATOM 1689 C C . LEU A 1 214 ? 23.891 42.898 -7.605 1.00 22.57 289 LEU A C 1
ATOM 1690 O O . LEU A 1 214 ? 23.337 41.800 -7.610 1.00 22.27 289 LEU A O 1
ATOM 1695 N N . ALA A 1 215 ? 24.698 43.296 -8.584 1.00 19.86 290 ALA A N 1
ATOM 1696 C CA . ALA A 1 215 ? 25.019 42.386 -9.666 1.00 20.11 290 ALA A CA 1
ATOM 1697 C C . ALA A 1 215 ? 25.739 41.158 -9.077 1.00 21.97 290 ALA A C 1
ATOM 1698 O O . ALA A 1 215 ? 25.370 40.020 -9.381 1.00 23.51 290 ALA A O 1
ATOM 1700 N N . CYS A 1 216 ? 26.675 41.377 -8.151 1.00 22.94 291 CYS A N 1
ATOM 1701 C CA . CYS A 1 216 ? 27.394 40.263 -7.528 1.00 25.82 291 CYS A CA 1
ATOM 1702 C C . CYS A 1 216 ? 26.439 39.316 -6.809 1.00 29.30 291 CYS A C 1
ATOM 1703 O O . CYS A 1 216 ? 26.581 38.091 -6.908 1.00 29.37 291 CYS A O 1
ATOM 1706 N N . LYS A 1 217 ? 25.435 39.869 -6.131 1.00 31.63 292 LYS A N 1
ATOM 1707 C CA . LYS A 1 217 ? 24.451 39.042 -5.431 1.00 33.12 292 LYS A CA 1
ATOM 1708 C C . LYS A 1 217 ? 23.635 38.180 -6.410 1.00 34.45 292 LYS A C 1
ATOM 1709 O O . LYS A 1 217 ? 23.256 37.036 -6.100 1.00 33.12 292 LYS A O 1
ATOM 1715 N N . ASN A 1 218 ? 23.359 38.743 -7.584 1.00 30.75 293 ASN A N 1
ATOM 1716 C CA . ASN A 1 218 ? 22.609 38.058 -8.632 1.00 30.55 293 ASN A CA 1
ATOM 1717 C C . ASN A 1 218 ? 23.417 36.829 -9.100 1.00 33.49 293 ASN A C 1
ATOM 1718 O O . ASN A 1 218 ? 22.850 35.754 -9.361 1.00 35.07 293 ASN A O 1
ATOM 1723 N N . ILE A 1 219 ? 24.738 36.978 -9.146 1.00 32.45 294 ILE A N 1
ATOM 1724 C CA . ILE A 1 219 ? 25.638 35.906 -9.552 1.00 32.37 294 ILE A CA 1
ATOM 1725 C C . ILE A 1 219 ? 25.661 34.793 -8.488 1.00 35.26 294 ILE A C 1
ATOM 1726 O O . ILE A 1 219 ? 25.592 33.607 -8.822 1.00 34.23 294 ILE A O 1
ATOM 1731 N N . VAL A 1 220 ? 25.764 35.181 -7.219 1.00 35.06 295 VAL A N 1
ATOM 1732 C CA . VAL A 1 220 ? 25.766 34.230 -6.101 1.00 35.34 295 VAL A CA 1
ATOM 1733 C C . VAL A 1 220 ? 24.446 33.455 -6.141 1.00 38.15 295 VAL A C 1
ATOM 1734 O O . VAL A 1 220 ? 24.423 32.229 -5.990 1.00 39.16 295 VAL A O 1
ATOM 1738 N N . LYS A 1 221 ? 23.360 34.189 -6.360 1.00 39.24 296 LYS A N 1
ATOM 1739 C CA . LYS A 1 221 ? 22.010 33.638 -6.446 1.00 41.13 296 LYS A CA 1
ATOM 1740 C C . LYS A 1 221 ? 21.973 32.578 -7.544 1.00 41.55 296 LYS A C 1
ATOM 1741 O O . LYS A 1 221 ? 21.378 31.513 -7.381 1.00 40.98 296 LYS A O 1
ATOM 1747 N N . TYR A 1 222 ? 22.656 32.846 -8.647 1.00 43.34 297 TYR A N 1
ATOM 1748 C CA . TYR A 1 222 ? 22.697 31.885 -9.738 1.00 43.81 297 TYR A CA 1
ATOM 1749 C C . TYR A 1 222 ? 23.571 30.676 -9.400 1.00 42.24 297 TYR A C 1
ATOM 1750 O O . TYR A 1 222 ? 23.207 29.540 -9.708 1.00 41.79 297 TYR A O 1
ATOM 1759 N N . PHE A 1 223 ? 24.740 30.918 -8.817 1.00 40.19 298 PHE A N 1
ATOM 1760 C CA . PHE A 1 223 ? 25.634 29.825 -8.458 1.00 40.51 298 PHE A CA 1
ATOM 1761 C C . PHE A 1 223 ? 25.001 28.919 -7.425 1.00 42.04 298 PHE A C 1
ATOM 1762 O O . PHE A 1 223 ? 25.332 27.729 -7.354 1.00 41.03 298 PHE A O 1
ATOM 1770 N N . LYS A 1 224 ? 24.095 29.492 -6.634 1.00 41.86 299 LYS A N 1
ATOM 1771 C CA . LYS A 1 224 ? 23.369 28.753 -5.615 1.00 42.95 299 LYS A CA 1
ATOM 1772 C C . LYS A 1 224 ? 22.332 27.862 -6.291 1.00 43.38 299 LYS A C 1
ATOM 1773 O O . LYS A 1 224 ? 22.254 26.666 -6.007 1.00 42.49 299 LYS A O 1
ATOM 1779 N N . LYS A 1 225 ? 21.560 28.444 -7.208 1.00 45.75 300 LYS A N 1
ATOM 1780 C CA . LYS A 1 225 ? 20.522 27.715 -7.940 1.00 47.52 300 LYS A CA 1
ATOM 1781 C C . LYS A 1 225 ? 21.119 26.589 -8.782 1.00 47.63 300 LYS A C 1
ATOM 1782 O O . LYS A 1 225 ? 20.490 25.557 -8.986 1.00 46.27 300 LYS A O 1
ATOM 1788 N N . ALA A 1 226 ? 22.333 26.809 -9.277 1.00 48.77 301 ALA A N 1
ATOM 1789 C CA . ALA A 1 226 ? 23.023 25.833 -10.111 1.00 49.84 301 ALA A CA 1
ATOM 1790 C C . ALA A 1 226 ? 23.914 24.876 -9.310 1.00 51.41 301 ALA A C 1
ATOM 1791 O O . ALA A 1 226 ? 24.705 24.125 -9.891 1.00 52.41 301 ALA A O 1
ATOM 1793 N N . ASN A 1 227 ? 23.798 24.918 -7.983 1.00 51.39 302 ASN A N 1
ATOM 1794 C CA . ASN A 1 227 ? 24.587 24.057 -7.099 1.00 56.62 302 ASN A CA 1
ATOM 1795 C C . ASN A 1 227 ? 26.104 24.165 -7.291 1.00 57.78 302 ASN A C 1
ATOM 1796 O O . ASN A 1 227 ? 26.840 23.182 -7.128 1.00 57.62 302 ASN A O 1
ATOM 1801 N N . LEU A 1 228 ? 26.564 25.366 -7.626 1.00 56.75 303 LEU A N 1
ATOM 1802 C CA . LEU A 1 228 ? 27.982 25.624 -7.833 1.00 56.36 303 LEU A CA 1
ATOM 1803 C C . LEU A 1 228 ? 28.563 26.505 -6.733 1.00 56.57 303 LEU A C 1
ATOM 1804 O O . LEU A 1 228 ? 29.641 27.076 -6.903 1.00 55.70 303 LEU A O 1
ATOM 1809 N N . GLN A 1 229 ? 27.868 26.594 -5.599 1.00 58.02 304 GLN A N 1
ATOM 1810 C CA . GLN A 1 229 ? 28.316 27.411 -4.462 1.00 59.12 304 GLN A CA 1
ATOM 1811 C C . GLN A 1 229 ? 29.782 27.131 -4.110 1.00 58.64 304 GLN A C 1
ATOM 1812 O O . GLN A 1 229 ? 30.529 28.043 -3.739 1.00 55.89 304 GLN A O 1
ATOM 1818 N N . HIS A 1 230 ? 30.190 25.869 -4.258 1.00 59.23 305 HIS A N 1
ATOM 1819 C CA . HIS A 1 230 ? 31.561 25.457 -3.964 1.00 60.43 305 HIS A CA 1
ATOM 1820 C C . HIS A 1 230 ? 32.579 26.074 -4.920 1.00 61.92 305 HIS A C 1
ATOM 1821 O O . HIS A 1 230 ? 33.765 26.146 -4.606 1.00 63.64 305 HIS A O 1
ATOM 1828 N N . ARG A 1 231 ? 32.119 26.501 -6.090 1.00 62.39 306 ARG A N 1
ATOM 1829 C CA . ARG A 1 231 ? 32.993 27.132 -7.074 1.00 64.79 306 ARG A CA 1
ATOM 1830 C C . ARG A 1 231 ? 33.338 28.573 -6.657 1.00 67.08 306 ARG A C 1
ATOM 1831 O O . ARG A 1 231 ? 34.320 29.149 -7.133 1.00 67.53 306 ARG A O 1
ATOM 1839 N N . LEU A 1 232 ? 32.533 29.142 -5.763 1.00 67.37 307 LEU A N 1
ATOM 1840 C CA . LEU A 1 232 ? 32.752 30.497 -5.273 1.00 68.65 307 LEU A CA 1
ATOM 1841 C C . LEU A 1 232 ? 33.482 30.516 -3.927 1.00 70.84 307 LEU A C 1
ATOM 1842 O O . LEU A 1 232 ? 33.424 31.506 -3.199 1.00 70.38 307 LEU A O 1
ATOM 1847 N N . ARG A 1 233 ? 34.195 29.434 -3.622 1.00 74.75 308 ARG A N 1
ATOM 1848 C CA . ARG A 1 233 ? 34.933 29.302 -2.366 1.00 79.13 308 ARG A CA 1
ATOM 1849 C C . ARG A 1 233 ? 36.112 30.270 -2.272 1.00 80.54 308 ARG A C 1
ATOM 1850 O O . ARG A 1 233 ? 36.943 30.347 -3.180 1.00 80.77 308 ARG A O 1
ATOM 1858 N N . SER A 1 234 ? 36.177 31.015 -1.176 1.00 81.38 309 SER A N 1
ATOM 1859 C CA . SER A 1 234 ? 37.264 31.959 -0.972 1.00 81.83 309 SER A CA 1
ATOM 1860 C C . SER A 1 234 ? 38.103 31.508 0.217 1.00 82.71 309 SER A C 1
ATOM 1861 O O . SER A 1 234 ? 37.611 30.806 1.103 1.00 82.25 309 SER A O 1
ATOM 1864 N N . SER A 1 235 ? 39.374 31.901 0.222 1.00 83.82 310 SER A N 1
ATOM 1865 C CA . SER A 1 235 ? 40.294 31.546 1.303 1.00 84.84 310 SER A CA 1
ATOM 1866 C C . SER A 1 235 ? 40.239 32.580 2.434 1.00 83.66 310 SER A C 1
ATOM 1867 O O . SER A 1 235 ? 40.788 32.376 3.520 1.00 83.21 310 SER A O 1
ATOM 1870 N N . LEU A 1 236 ? 39.542 33.679 2.168 1.00 82.81 311 LEU A N 1
ATOM 1871 C CA . LEU A 1 236 ? 39.400 34.783 3.111 1.00 81.95 311 LEU A CA 1
ATOM 1872 C C . LEU A 1 236 ? 38.481 34.545 4.309 1.00 80.20 311 LEU A C 1
ATOM 1873 O O . LEU A 1 236 ? 37.260 34.439 4.154 1.00 80.87 311 LEU A O 1
ATOM 1878 N N . LYS A 1 237 ? 39.070 34.439 5.496 1.00 75.97 312 LYS A N 1
ATOM 1879 C CA . LYS A 1 237 ? 38.275 34.319 6.712 1.00 71.50 312 LYS A CA 1
ATOM 1880 C C . LYS A 1 237 ? 38.467 35.671 7.405 1.00 64.31 312 LYS A C 1
ATOM 1881 O O . LYS A 1 237 ? 39.583 36.043 7.793 1.00 61.59 312 LYS A O 1
ATOM 1887 N N . SER A 1 238 ? 37.394 36.451 7.428 1.00 59.52 313 SER A N 1
ATOM 1888 C CA . SER A 1 238 ? 37.402 37.776 8.033 1.00 55.66 313 SER A CA 1
ATOM 1889 C C . SER A 1 238 ? 37.465 37.763 9.562 1.00 49.92 313 SER A C 1
ATOM 1890 O O . SER A 1 238 ? 36.989 36.832 10.212 1.00 48.45 313 SER A O 1
ATOM 1893 N N . GLU A 1 239 ? 38.065 38.808 10.125 1.00 46.52 314 GLU A N 1
ATOM 1894 C CA . GLU A 1 239 ? 38.165 38.952 11.571 1.00 44.01 314 GLU A CA 1
ATOM 1895 C C . GLU A 1 239 ? 36.766 39.284 12.065 1.00 43.32 314 GLU A C 1
ATOM 1896 O O . GLU A 1 239 ? 36.371 38.908 13.164 1.00 44.96 314 GLU A O 1
ATOM 1902 N N . CYS A 1 240 ? 36.015 39.980 11.221 1.00 40.37 315 CYS A N 1
ATOM 1903 C CA . CYS A 1 240 ? 34.661 40.387 11.559 1.00 39.34 315 CYS A CA 1
ATOM 1904 C C . CYS A 1 240 ? 33.727 39.195 11.567 1.00 40.90 315 CYS A C 1
ATOM 1905 O O . CYS A 1 240 ? 33.777 38.355 10.654 1.00 39.88 315 CYS A O 1
ATOM 1908 N N . PRO A 1 241 ? 32.841 39.117 12.586 1.00 40.96 316 PRO A N 1
ATOM 1909 C CA . PRO A 1 241 ? 31.877 38.014 12.706 1.00 40.82 316 PRO A CA 1
ATOM 1910 C C . PRO A 1 241 ? 31.130 37.831 11.374 1.00 40.27 316 PRO A C 1
ATOM 1911 O O . PRO A 1 241 ? 30.757 38.808 10.698 1.00 37.22 316 PRO A O 1
ATOM 1915 N N . THR A 1 242 ? 30.993 36.573 10.976 1.00 41.26 317 THR A N 1
ATOM 1916 C CA . THR A 1 242 ? 30.330 36.192 9.729 1.00 46.48 317 THR A CA 1
ATOM 1917 C C . THR A 1 242 ? 29.006 36.925 9.486 1.00 44.57 317 THR A C 1
ATOM 1918 O O . THR A 1 242 ? 28.789 37.489 8.399 1.00 44.93 317 THR A O 1
ATOM 1922 N N . ARG A 1 243 ? 28.152 36.949 10.510 1.00 42.96 318 ARG A N 1
ATOM 1923 C CA . ARG A 1 243 ? 26.841 37.611 10.443 1.00 42.48 318 ARG A CA 1
ATOM 1924 C C . ARG A 1 243 ? 26.913 39.108 10.100 1.00 38.95 318 ARG A C 1
ATOM 1925 O O . ARG A 1 243 ? 25.911 39.718 9.698 1.00 36.08 318 ARG A O 1
ATOM 1933 N N . TRP A 1 244 ? 28.104 39.682 10.233 1.00 41.52 319 TRP A N 1
ATOM 1934 C CA . TRP A 1 244 ? 28.301 41.104 9.988 1.00 43.61 319 TRP A CA 1
ATOM 1935 C C . TRP A 1 244 ? 29.163 41.510 8.773 1.00 46.84 319 TRP A C 1
ATOM 1936 O O . TRP A 1 244 ? 29.328 42.703 8.504 1.00 48.53 319 TRP A O 1
ATOM 1947 N N . ASN A 1 245 ? 29.683 40.560 8.001 1.00 48.11 320 ASN A N 1
ATOM 1948 C CA . ASN A 1 245 ? 30.504 40.976 6.855 1.00 51.49 320 ASN A CA 1
ATOM 1949 C C . ASN A 1 245 ? 30.111 40.340 5.535 1.00 49.66 320 ASN A C 1
ATOM 1950 O O . ASN A 1 245 ? 30.961 39.997 4.710 1.00 48.94 320 ASN A O 1
ATOM 1955 N N . SER A 1 246 ? 28.804 40.258 5.320 1.00 50.40 321 SER A N 1
ATOM 1956 C CA . SER A 1 246 ? 28.235 39.669 4.112 1.00 54.62 321 SER A CA 1
ATOM 1957 C C . SER A 1 246 ? 28.811 40.261 2.819 1.00 52.59 321 SER A C 1
ATOM 1958 O O . SER A 1 246 ? 29.092 39.525 1.878 1.00 51.33 321 SER A O 1
ATOM 1961 N N . THR A 1 247 ? 28.995 41.581 2.787 1.00 50.78 322 THR A N 1
ATOM 1962 C CA . THR A 1 247 ? 29.548 42.257 1.614 1.00 48.61 322 THR A CA 1
ATOM 1963 C C . THR A 1 247 ? 30.990 41.817 1.299 1.00 43.34 322 THR A C 1
ATOM 1964 O O . THR A 1 247 ? 31.273 41.335 0.197 1.00 41.15 322 THR A O 1
ATOM 1968 N N . TYR A 1 248 ? 31.887 41.960 2.275 1.00 42.25 323 TYR A N 1
ATOM 1969 C CA . TYR A 1 248 ? 33.297 41.603 2.095 1.00 41.25 323 TYR A CA 1
ATOM 1970 C C . TYR A 1 248 ? 33.518 40.164 1.666 1.00 41.15 323 TYR A C 1
ATOM 1971 O O . TYR A 1 248 ? 34.317 39.897 0.764 1.00 39.26 323 TYR A O 1
ATOM 1980 N N . THR A 1 249 ? 32.844 39.231 2.324 1.00 41.57 324 THR A N 1
ATOM 1981 C CA . THR A 1 249 ? 33.007 37.832 1.968 1.00 45.68 324 THR A CA 1
ATOM 1982 C C . THR A 1 249 ? 32.550 37.576 0.530 1.00 43.09 324 THR A C 1
ATOM 1983 O O . THR A 1 249 ? 33.229 36.877 -0.231 1.00 43.29 324 THR A O 1
ATOM 1995 N N . LEU A 1 251 ? 32.332 39.701 -2.115 1.00 30.67 326 LEU A N 1
ATOM 1996 C CA . LEU A 1 251 ? 33.227 40.343 -3.072 1.00 28.17 326 LEU A CA 1
ATOM 1997 C C . LEU A 1 251 ? 34.481 39.529 -3.295 1.00 30.24 326 LEU A C 1
ATOM 1998 O O . LEU A 1 251 ? 34.934 39.393 -4.427 1.00 32.46 326 LEU A O 1
ATOM 2003 N N . ARG A 1 252 ? 35.051 38.996 -2.220 1.00 28.08 327 ARG A N 1
ATOM 2004 C CA . ARG A 1 252 ? 36.225 38.151 -2.345 1.00 32.84 327 ARG A CA 1
ATOM 2005 C C . ARG A 1 252 ? 35.845 36.823 -3.023 1.00 35.91 327 ARG A C 1
ATOM 2006 O O . ARG A 1 252 ? 36.642 36.268 -3.773 1.00 38.38 327 ARG A O 1
ATOM 2014 N N . SER A 1 253 ? 34.630 36.330 -2.787 1.00 36.49 328 SER A N 1
ATOM 2015 C CA . SER A 1 253 ? 34.173 35.092 -3.425 1.00 40.57 328 SER A CA 1
ATOM 2016 C C . SER A 1 253 ? 34.283 35.234 -4.946 1.00 43.99 328 SER A C 1
ATOM 2017 O O . SER A 1 253 ? 34.866 34.393 -5.625 1.00 46.74 328 SER A O 1
ATOM 2020 N N . ILE A 1 254 ? 33.703 36.310 -5.472 1.00 41.68 329 ILE A N 1
ATOM 2021 C CA . ILE A 1 254 ? 33.703 36.602 -6.905 1.00 39.20 329 ILE A CA 1
ATOM 2022 C C . ILE A 1 254 ? 35.103 36.911 -7.439 1.00 39.50 329 ILE A C 1
ATOM 2023 O O . ILE A 1 254 ? 35.536 36.353 -8.443 1.00 42.42 329 ILE A O 1
ATOM 2028 N N . LEU A 1 255 ? 35.796 37.829 -6.787 1.00 38.51 330 LEU A N 1
ATOM 2029 C CA . LEU A 1 255 ? 37.130 38.226 -7.209 1.00 40.75 330 LEU A CA 1
ATOM 2030 C C . LEU A 1 255 ? 38.186 37.112 -7.233 1.00 42.83 330 LEU A C 1
ATOM 2031 O O . LEU A 1 255 ? 38.986 37.044 -8.171 1.00 42.98 330 LEU A O 1
ATOM 2036 N N . ASP A 1 256 ? 38.208 36.262 -6.204 1.00 44.60 331 ASP A N 1
ATOM 2037 C CA . ASP A 1 256 ? 39.191 35.169 -6.143 1.00 47.09 331 ASP A CA 1
ATOM 2038 C C . ASP A 1 256 ? 38.907 34.120 -7.209 1.00 46.69 331 ASP A C 1
ATOM 2039 O O . ASP A 1 256 ? 39.820 33.448 -7.686 1.00 49.03 331 ASP A O 1
ATOM 2044 N N . ASN A 1 257 ? 37.641 34.006 -7.588 1.00 43.41 332 ASN A N 1
ATOM 2045 C CA . ASN A 1 257 ? 37.205 33.042 -8.593 1.00 43.03 332 ASN A CA 1
ATOM 2046 C C . ASN A 1 257 ? 36.728 33.735 -9.882 1.00 40.97 332 ASN A C 1
ATOM 2047 O O . ASN A 1 257 ? 35.898 33.193 -10.613 1.00 39.97 332 ASN A O 1
ATOM 2052 N N . TRP A 1 258 ? 37.289 34.900 -10.187 1.00 40.66 333 TRP A N 1
ATOM 2053 C CA . TRP A 1 258 ? 36.870 35.664 -11.363 1.00 41.18 333 TRP A CA 1
ATOM 2054 C C . TRP A 1 258 ? 36.815 34.890 -12.676 1.00 41.26 333 TRP A C 1
ATOM 2055 O O . TRP A 1 258 ? 35.736 34.696 -13.252 1.00 38.30 333 TRP A O 1
ATOM 2066 N N . GLU A 1 259 ? 37.984 34.468 -13.148 1.00 43.31 334 GLU A N 1
ATOM 2067 C CA . GLU A 1 259 ? 38.079 33.749 -14.414 1.00 44.82 334 GLU A CA 1
ATOM 2068 C C . GLU A 1 259 ? 37.112 32.573 -14.462 1.00 43.08 334 GLU A C 1
ATOM 2069 O O . GLU A 1 259 ? 36.475 32.347 -15.482 1.00 41.96 334 GLU A O 1
ATOM 2075 N N . SER A 1 260 ? 36.966 31.865 -13.341 1.00 44.99 335 SER A N 1
ATOM 2076 C CA . SER A 1 260 ? 36.039 30.734 -13.253 1.00 46.15 335 SER A CA 1
ATOM 2077 C C . SER A 1 260 ? 34.604 31.248 -13.396 1.00 46.26 335 SER A C 1
ATOM 2078 O O . SER A 1 260 ? 33.803 30.682 -14.142 1.00 46.40 335 SER A O 1
ATOM 2081 N N . VAL A 1 261 ? 34.295 32.355 -12.719 1.00 45.28 336 VAL A N 1
ATOM 2082 C CA . VAL A 1 261 ? 32.954 32.931 -12.769 1.00 43.31 336 VAL A CA 1
ATOM 2083 C C . VAL A 1 261 ? 32.521 33.320 -14.188 1.00 42.55 336 VAL A C 1
ATOM 2084 O O . VAL A 1 261 ? 31.434 32.940 -14.625 1.00 39.30 336 VAL A O 1
ATOM 2088 N N . ILE A 1 262 ? 33.353 34.073 -14.907 1.00 45.03 337 ILE A N 1
ATOM 2089 C CA . ILE A 1 262 ? 32.980 34.490 -16.258 1.00 48.58 337 ILE A CA 1
ATOM 2090 C C . ILE A 1 262 ? 32.746 33.303 -17.180 1.00 50.55 337 ILE A C 1
ATOM 2091 O O . ILE A 1 262 ? 31.797 33.296 -17.969 1.00 51.23 337 ILE A O 1
ATOM 2096 N N . GLN A 1 263 ? 33.550 32.260 -17.010 1.00 52.17 338 GLN A N 1
ATOM 2097 C CA . GLN A 1 263 ? 33.411 31.064 -17.828 1.00 53.10 338 GLN A CA 1
ATOM 2098 C C . GLN A 1 263 ? 32.071 30.375 -17.546 1.00 51.89 338 GLN A C 1
ATOM 2099 O O . GLN A 1 263 ? 31.332 30.052 -18.477 1.00 50.07 338 GLN A O 1
ATOM 2105 N N . ILE A 1 264 ? 31.737 30.215 -16.266 1.00 52.20 339 ILE A N 1
ATOM 2106 C CA . ILE A 1 264 ? 30.488 29.564 -15.858 1.00 51.97 339 ILE A CA 1
ATOM 2107 C C . ILE A 1 264 ? 29.271 30.301 -16.425 1.00 51.51 339 ILE A C 1
ATOM 2108 O O . ILE A 1 264 ? 28.371 29.674 -16.994 1.00 50.91 339 ILE A O 1
ATOM 2113 N N . LEU A 1 265 ? 29.256 31.627 -16.274 1.00 49.47 340 LEU A N 1
ATOM 2114 C CA . LEU A 1 265 ? 28.154 32.452 -16.769 1.00 49.03 340 LEU A CA 1
ATOM 2115 C C . LEU A 1 265 ? 28.009 32.379 -18.279 1.00 50.44 340 LEU A C 1
ATOM 2116 O O . LEU A 1 265 ? 26.894 32.388 -18.786 1.00 48.65 340 LEU A O 1
ATOM 2121 N N . SER A 1 266 ? 29.131 32.341 -18.997 1.00 55.93 341 SER A N 1
ATOM 2122 C CA . SER A 1 266 ? 29.099 32.257 -20.462 1.00 59.76 341 SER A CA 1
ATOM 2123 C C . SER A 1 266 ? 28.499 30.935 -20.949 1.00 61.13 341 SER A C 1
ATOM 2124 O O . SER A 1 266 ? 27.520 30.930 -21.698 1.00 62.02 341 SER A O 1
ATOM 2127 N N . GLU A 1 267 ? 29.042 29.815 -20.480 1.00 62.50 342 GLU A N 1
ATOM 2128 C CA . GLU A 1 267 ? 28.531 28.511 -20.894 1.00 63.96 342 GLU A CA 1
ATOM 2129 C C . GLU A 1 267 ? 27.100 28.229 -20.421 1.00 63.46 342 GLU A C 1
ATOM 2130 O O . GLU A 1 267 ? 26.494 27.233 -20.825 1.00 65.52 342 GLU A O 1
ATOM 2136 N N . ALA A 1 268 ? 26.573 29.079 -19.541 1.00 58.90 343 ALA A N 1
ATOM 2137 C CA . ALA A 1 268 ? 25.206 28.918 -19.050 1.00 56.19 343 ALA A CA 1
ATOM 2138 C C . ALA A 1 268 ? 24.292 29.983 -19.665 1.00 54.34 343 ALA A C 1
ATOM 2139 O O . ALA A 1 268 ? 23.089 30.029 -19.379 1.00 53.56 343 ALA A O 1
ATOM 2141 N N . GLY A 1 269 ? 24.868 30.830 -20.519 1.00 50.86 344 GLY A N 1
ATOM 2142 C CA . GLY A 1 269 ? 24.103 31.887 -21.157 1.00 49.53 344 GLY A CA 1
ATOM 2143 C C . GLY A 1 269 ? 23.489 32.856 -20.156 1.00 48.49 344 GLY A C 1
ATOM 2144 O O . GLY A 1 269 ? 22.372 33.325 -20.345 1.00 48.81 344 GLY A O 1
ATOM 2145 N N . GLU A 1 270 ? 24.222 33.159 -19.090 1.00 47.65 345 GLU A N 1
ATOM 2146 C CA . GLU A 1 270 ? 23.746 34.069 -18.050 1.00 47.27 345 GLU A CA 1
ATOM 2147 C C . GLU A 1 270 ? 24.641 35.305 -17.933 1.00 44.82 345 GLU A C 1
ATOM 2148 O O . GLU A 1 270 ? 24.865 35.831 -16.834 1.00 41.20 345 GLU A O 1
ATOM 2154 N N . THR A 1 271 ? 25.065 35.819 -19.084 1.00 44.21 346 THR A N 1
ATOM 2155 C CA . THR A 1 271 ? 25.948 36.980 -19.138 1.00 43.67 346 THR A CA 1
ATOM 2156 C C . THR A 1 271 ? 25.348 38.310 -18.655 1.00 39.90 346 THR A C 1
ATOM 2157 O O . THR A 1 271 ? 26.082 39.222 -18.238 1.00 42.20 346 THR A O 1
ATOM 2161 N N . GLN A 1 272 ? 24.028 38.433 -18.672 1.00 34.28 347 GLN A N 1
ATOM 2162 C CA . GLN A 1 272 ? 23.430 39.685 -18.221 1.00 35.23 347 GLN A CA 1
ATOM 2163 C C . GLN A 1 272 ? 23.694 39.908 -16.719 1.00 32.54 347 GLN A C 1
ATOM 2164 O O . GLN A 1 272 ? 23.542 41.027 -16.215 1.00 29.99 347 GLN A O 1
ATOM 2170 N N . ARG A 1 273 ? 24.171 38.868 -16.034 1.00 29.84 348 ARG A N 1
ATOM 2171 C CA . ARG A 1 273 ? 24.439 38.964 -14.606 1.00 30.87 348 ARG A CA 1
ATOM 2172 C C . ARG A 1 273 ? 25.745 39.660 -14.261 1.00 27.42 348 ARG A C 1
ATOM 2173 O O . ARG A 1 273 ? 25.900 40.127 -13.132 1.00 26.26 348 ARG A O 1
ATOM 2181 N N . ILE A 1 274 ? 26.666 39.763 -15.224 1.00 23.89 349 ILE A N 1
ATOM 2182 C CA . ILE A 1 274 ? 27.941 40.416 -14.956 1.00 23.23 349 ILE A CA 1
ATOM 2183 C C . ILE A 1 274 ? 27.934 41.901 -15.364 1.00 20.69 349 ILE A C 1
ATOM 2184 O O . ILE A 1 274 ? 28.852 42.657 -15.017 1.00 18.62 349 ILE A O 1
ATOM 2189 N N . VAL A 1 275 ? 26.935 42.304 -16.147 1.00 18.56 350 VAL A N 1
ATOM 2190 C CA . VAL A 1 275 ? 26.827 43.716 -16.567 1.00 18.95 350 VAL A CA 1
ATOM 2191 C C . VAL A 1 275 ? 26.922 44.690 -15.350 1.00 18.19 350 VAL A C 1
ATOM 2192 O O . VAL A 1 275 ? 26.274 44.478 -14.317 1.00 17.03 350 VAL A O 1
ATOM 2196 N N . HIS A 1 276 ? 27.745 45.724 -15.487 1.00 16.64 351 HIS A N 1
ATOM 2197 C CA . HIS A 1 276 ? 27.971 46.771 -14.475 1.00 18.30 351 HIS A CA 1
ATOM 2198 C C . HIS A 1 276 ? 29.173 46.482 -13.568 1.00 18.42 351 HIS A C 1
ATOM 2199 O O . HIS A 1 276 ? 29.661 47.382 -12.913 1.00 22.73 351 HIS A O 1
ATOM 2206 N N . ILE A 1 277 ? 29.597 45.225 -13.491 1.00 17.46 352 ILE A N 1
ATOM 2207 C CA . ILE A 1 277 ? 30.720 44.854 -12.653 1.00 20.21 352 ILE A CA 1
ATOM 2208 C C . ILE A 1 277 ? 32.029 45.247 -13.308 1.00 20.27 352 ILE A C 1
ATOM 2209 O O . ILE A 1 277 ? 32.273 44.950 -14.478 1.00 22.41 352 ILE A O 1
ATOM 2214 N N . ASN A 1 278 ? 32.816 46.009 -12.568 1.00 18.78 353 ASN A N 1
ATOM 2215 C CA . ASN A 1 278 ? 34.124 46.461 -13.010 1.00 24.57 353 ASN A CA 1
ATOM 2216 C C . ASN A 1 278 ? 35.117 45.788 -12.045 1.00 27.38 353 ASN A C 1
ATOM 2217 O O . ASN A 1 278 ? 35.199 46.154 -10.861 1.00 24.33 353 ASN A O 1
ATOM 2222 N N . LYS A 1 279 ? 35.860 44.805 -12.552 1.00 27.00 354 LYS A N 1
ATOM 2223 C CA . LYS A 1 279 ? 36.806 44.063 -11.719 1.00 26.46 354 LYS A CA 1
ATOM 2224 C C . LYS A 1 279 ? 37.759 44.926 -10.897 1.00 23.84 354 LYS A C 1
ATOM 2225 O O . LYS A 1 279 ? 37.972 44.640 -9.722 1.00 26.45 354 LYS A O 1
ATOM 2231 N N . SER A 1 280 ? 38.338 45.959 -11.504 1.00 20.58 355 SER A N 1
ATOM 2232 C CA . SER A 1 280 ? 39.277 46.832 -10.790 1.00 21.70 355 SER A CA 1
ATOM 2233 C C . SER A 1 280 ? 38.598 47.565 -9.619 1.00 22.63 355 SER A C 1
ATOM 2234 O O . SER A 1 280 ? 39.234 47.837 -8.598 1.00 22.83 355 SER A O 1
ATOM 2237 N N . ILE A 1 281 ? 37.317 47.899 -9.787 1.00 19.01 356 ILE A N 1
ATOM 2238 C CA . ILE A 1 281 ? 36.549 48.587 -8.745 1.00 22.70 356 ILE A CA 1
ATOM 2239 C C . ILE A 1 281 ? 36.339 47.622 -7.566 1.00 23.88 356 ILE A C 1
ATOM 2240 O O . ILE A 1 281 ? 36.497 48.002 -6.392 1.00 20.62 356 ILE A O 1
ATOM 2245 N N . ILE A 1 282 ? 36.008 46.376 -7.903 1.00 23.07 357 ILE A N 1
ATOM 2246 C CA . ILE A 1 282 ? 35.809 45.310 -6.927 1.00 23.37 357 ILE A CA 1
ATOM 2247 C C . ILE A 1 282 ? 37.137 45.112 -6.165 1.00 25.32 357 ILE A C 1
ATOM 2248 O O . ILE A 1 282 ? 37.137 45.018 -4.913 1.00 22.83 357 ILE A O 1
ATOM 2253 N N . GLN A 1 283 ? 38.256 45.062 -6.908 1.00 22.41 358 GLN A N 1
ATOM 2254 C CA . GLN A 1 283 ? 39.572 44.887 -6.285 1.00 22.20 358 GLN A CA 1
ATOM 2255 C C . GLN A 1 283 ? 39.880 46.030 -5.330 1.00 21.96 358 GLN A C 1
ATOM 2256 O O . GLN A 1 283 ? 40.410 45.809 -4.239 1.00 22.96 358 GLN A O 1
ATOM 2262 N N . THR A 1 284 ? 39.550 47.251 -5.718 1.00 20.89 359 THR A N 1
ATOM 2263 C CA . THR A 1 284 ? 39.790 48.394 -4.840 1.00 21.92 359 THR A CA 1
ATOM 2264 C C . THR A 1 284 ? 38.938 48.274 -3.570 1.00 25.16 359 THR A C 1
ATOM 2265 O O . THR A 1 284 ? 39.434 48.519 -2.465 1.00 23.69 359 THR A O 1
ATOM 2277 N N . VAL A 1 286 ? 37.887 45.530 -2.141 1.00 27.46 361 VAL A N 1
ATOM 2278 C CA . VAL A 1 286 ? 38.458 44.530 -1.248 1.00 27.75 361 VAL A CA 1
ATOM 2279 C C . VAL A 1 286 ? 39.750 45.015 -0.593 1.00 27.57 361 VAL A C 1
ATOM 2280 O O . VAL A 1 286 ? 40.017 44.686 0.563 1.00 26.76 361 VAL A O 1
ATOM 2284 N N . ASN A 1 287 ? 40.521 45.841 -1.300 1.00 27.42 362 ASN A N 1
ATOM 2285 C CA . ASN A 1 287 ? 41.756 46.374 -0.738 1.00 26.81 362 ASN A CA 1
ATOM 2286 C C . ASN A 1 287 ? 41.367 47.247 0.447 1.00 27.62 362 ASN A C 1
ATOM 2287 O O . ASN A 1 287 ? 41.891 47.059 1.543 1.00 27.59 362 ASN A O 1
ATOM 2292 N N . ILE A 1 288 ? 40.404 48.151 0.250 1.00 27.25 363 ILE A N 1
ATOM 2293 C CA . ILE A 1 288 ? 39.937 49.030 1.333 1.00 28.13 363 ILE A CA 1
ATOM 2294 C C . ILE A 1 288 ? 39.379 48.240 2.532 1.00 27.22 363 ILE A C 1
ATOM 2295 O O . ILE A 1 288 ? 39.740 48.502 3.687 1.00 26.59 363 ILE A O 1
ATOM 2300 N N . LEU A 1 289 ? 38.508 47.275 2.253 1.00 25.31 364 LEU A N 1
ATOM 2301 C CA . LEU A 1 289 ? 37.926 46.457 3.311 1.00 25.50 364 LEU A CA 1
ATOM 2302 C C . LEU A 1 289 ? 38.990 45.702 4.086 1.00 26.58 364 LEU A C 1
ATOM 2303 O O . LEU A 1 289 ? 38.853 45.513 5.309 1.00 24.97 364 LEU A O 1
ATOM 2308 N N . ASP A 1 290 ? 40.026 45.242 3.383 1.00 25.64 365 ASP A N 1
ATOM 2309 C CA . ASP A 1 290 ? 41.109 44.524 4.045 1.00 27.15 365 ASP A CA 1
ATOM 2310 C C . ASP A 1 290 ? 41.808 45.428 5.057 1.00 26.27 365 ASP A C 1
ATOM 2311 O O . ASP A 1 290 ? 42.300 44.941 6.068 1.00 25.90 365 ASP A O 1
ATOM 2316 N N . GLY A 1 291 ? 41.820 46.740 4.809 1.00 23.08 366 GLY A N 1
ATOM 2317 C CA . GLY A 1 291 ? 42.439 47.655 5.753 1.00 20.83 366 GLY A CA 1
ATOM 2318 C C . GLY A 1 291 ? 41.687 47.733 7.085 1.00 21.64 366 GLY A C 1
ATOM 2319 O O . GLY A 1 291 ? 42.229 48.184 8.097 1.00 22.09 366 GLY A O 1
ATOM 2320 N N . PHE A 1 292 ? 40.446 47.267 7.122 1.00 17.03 367 PHE A N 1
ATOM 2321 C CA . PHE A 1 292 ? 39.681 47.307 8.383 1.00 18.07 367 PHE A CA 1
ATOM 2322 C C . PHE A 1 292 ? 39.798 45.997 9.168 1.00 19.12 367 PHE A C 1
ATOM 2323 O O . PHE A 1 292 ? 39.361 45.926 10.307 1.00 18.83 367 PHE A O 1
ATOM 2331 N N . GLU A 1 293 ? 40.355 44.956 8.559 1.00 18.15 368 GLU A N 1
ATOM 2332 C CA . GLU A 1 293 ? 40.472 43.675 9.247 1.00 19.28 368 GLU A CA 1
ATOM 2333 C C . GLU A 1 293 ? 41.219 43.791 10.561 1.00 19.35 368 GLU A C 1
ATOM 2334 O O . GLU A 1 293 ? 40.846 43.156 11.543 1.00 19.63 368 GLU A O 1
ATOM 2340 N N . ARG A 1 294 ? 42.273 44.597 10.563 1.00 15.44 369 ARG A N 1
ATOM 2341 C CA . ARG A 1 294 ? 43.097 44.781 11.739 1.00 19.10 369 ARG A CA 1
ATOM 2342 C C . ARG A 1 294 ? 42.303 45.484 12.831 1.00 19.91 369 ARG A C 1
ATOM 2343 O O . ARG A 1 294 ? 42.514 45.231 14.029 1.00 18.91 369 ARG A O 1
ATOM 2351 N N . ILE A 1 295 ? 41.411 46.387 12.437 1.00 16.49 370 ILE A N 1
ATOM 2352 C CA . ILE A 1 295 ? 40.604 47.080 13.437 1.00 16.50 370 ILE A CA 1
ATOM 2353 C C . ILE A 1 295 ? 39.678 46.058 14.112 1.00 16.96 370 ILE A C 1
ATOM 2354 O O . ILE A 1 295 ? 39.585 45.996 15.349 1.00 13.62 370 ILE A O 1
ATOM 2359 N N . PHE A 1 296 ? 38.987 45.246 13.312 1.00 16.68 371 PHE A N 1
ATOM 2360 C CA . PHE A 1 296 ? 38.092 44.250 13.905 1.00 15.66 371 PHE A CA 1
ATOM 2361 C C . PHE A 1 296 ? 38.883 43.340 14.848 1.00 17.62 371 PHE A C 1
ATOM 2362 O O . PHE A 1 296 ? 38.451 43.061 15.971 1.00 16.29 371 PHE A O 1
ATOM 2370 N N . LYS A 1 297 ? 40.051 42.893 14.400 1.00 19.87 372 LYS A N 1
ATOM 2371 C CA . LYS A 1 297 ? 40.869 42.031 15.243 1.00 20.95 372 LYS A CA 1
ATOM 2372 C C . LYS A 1 297 ? 41.267 42.699 16.568 1.00 17.43 372 LYS A C 1
ATOM 2373 O O . LYS A 1 297 ? 41.175 42.082 17.623 1.00 17.55 372 LYS A O 1
ATOM 2379 N N . GLU A 1 298 ? 41.733 43.942 16.506 1.00 15.64 373 GLU A N 1
ATOM 2380 C CA . GLU A 1 298 ? 42.171 44.668 17.704 1.00 17.61 373 GLU A CA 1
ATOM 2381 C C . GLU A 1 298 ? 41.021 44.959 18.673 1.00 17.26 373 GLU A C 1
ATOM 2382 O O . GLU A 1 298 ? 41.185 44.903 19.898 1.00 18.74 373 GLU A O 1
ATOM 2388 N N . LEU A 1 299 ? 39.837 45.207 18.143 1.00 14.15 374 LEU A N 1
ATOM 2389 C CA . LEU A 1 299 ? 38.706 45.473 19.011 1.00 16.01 374 LEU A CA 1
ATOM 2390 C C . LEU A 1 299 ? 38.079 44.206 19.634 1.00 14.59 374 LEU A C 1
ATOM 2391 O O . LEU A 1 299 ? 37.316 44.321 20.576 1.00 13.45 374 LEU A O 1
ATOM 2396 N N . GLN A 1 300 ? 38.392 43.014 19.108 1.00 13.55 375 GLN A N 1
ATOM 2397 C CA . GLN A 1 300 ? 37.795 41.766 19.631 1.00 14.18 375 GLN A CA 1
ATOM 2398 C C . GLN A 1 300 ? 38.661 40.941 20.582 1.00 16.43 375 GLN A C 1
ATOM 2399 O O . GLN A 1 300 ? 38.309 39.836 20.963 1.00 19.22 375 GLN A O 1
ATOM 2405 N N . THR A 1 301 ? 39.818 41.455 20.936 1.00 19.01 376 THR A N 1
ATOM 2406 C CA . THR A 1 301 ? 40.682 40.740 21.835 1.00 26.20 376 THR A CA 1
ATOM 2407 C C . THR A 1 301 ? 40.112 40.777 23.264 1.00 34.31 376 THR A C 1
ATOM 2408 O O . THR A 1 301 ? 39.257 41.606 23.576 1.00 33.87 376 THR A O 1
ATOM 2412 N N . CYS A 1 302 ? 40.436 39.788 24.081 1.00 37.91 377 CYS A N 1
ATOM 2413 C CA . CYS A 1 302 ? 40.029 39.872 25.479 1.00 41.06 377 CYS A CA 1
ATOM 2414 C C . CYS A 1 302 ? 41.150 39.390 26.376 1.00 37.27 377 CYS A C 1
ATOM 2415 O O . CYS A 1 302 ? 40.950 39.092 27.544 1.00 37.06 377 CYS A O 1
ATOM 2418 N N . SER A 1 303 ? 42.353 39.385 25.813 1.00 31.56 378 SER A N 1
ATOM 2419 C CA . SER A 1 303 ? 43.546 39.016 26.549 1.00 31.47 378 SER A CA 1
ATOM 2420 C C . SER A 1 303 ? 44.320 40.311 26.822 1.00 26.30 378 SER A C 1
ATOM 2421 O O . SER A 1 303 ? 45.283 40.331 27.581 1.00 27.68 378 SER A O 1
ATOM 2424 N N . SER A 1 304 ? 43.898 41.403 26.197 1.00 21.73 379 SER A N 1
ATOM 2425 C CA . SER A 1 304 ? 44.550 42.688 26.379 1.00 21.94 379 SER A CA 1
ATOM 2426 C C . SER A 1 304 ? 43.439 43.744 26.244 1.00 20.52 379 SER A C 1
ATOM 2427 O O . SER A 1 304 ? 42.405 43.457 25.649 1.00 21.54 379 SER A O 1
ATOM 2430 N N . PRO A 1 305 ? 43.609 44.940 26.842 1.00 17.95 380 PRO A N 1
ATOM 2431 C CA . PRO A 1 305 ? 42.588 45.988 26.760 1.00 17.76 380 PRO A CA 1
ATOM 2432 C C . PRO A 1 305 ? 42.279 46.376 25.329 1.00 18.31 380 PRO A C 1
ATOM 2433 O O . PRO A 1 305 ? 43.189 46.517 24.505 1.00 17.48 380 PRO A O 1
ATOM 2437 N N . SER A 1 306 ? 40.997 46.572 25.047 1.00 14.99 381 SER A N 1
ATOM 2438 C CA . SER A 1 306 ? 40.562 46.961 23.715 1.00 14.60 381 SER A CA 1
ATOM 2439 C C . SER A 1 306 ? 39.735 48.247 23.748 1.00 16.04 381 SER A C 1
ATOM 2440 O O . SER A 1 306 ? 39.735 49.021 22.773 1.00 15.66 381 SER A O 1
ATOM 2443 N N . LEU A 1 307 ? 39.111 48.541 24.894 1.00 14.56 382 LEU A N 1
ATOM 2444 C CA . LEU A 1 307 ? 38.225 49.705 24.965 1.00 12.59 382 LEU A CA 1
ATOM 2445 C C . LEU A 1 307 ? 38.923 51.023 24.676 1.00 14.03 382 LEU A C 1
ATOM 2446 O O . LEU A 1 307 ? 38.334 51.945 24.077 1.00 12.52 382 LEU A O 1
ATOM 2451 N N . CYS A 1 308 ? 40.184 51.103 25.083 1.00 12.57 383 CYS A N 1
ATOM 2452 C CA . CYS A 1 308 ? 40.962 52.292 24.876 1.00 12.67 383 CYS A CA 1
ATOM 2453 C C . CYS A 1 308 ? 41.326 52.504 23.411 1.00 13.87 383 CYS A C 1
ATOM 2454 O O . CYS A 1 308 ? 41.808 53.571 23.050 1.00 13.63 383 CYS A O 1
ATOM 2457 N N . PHE A 1 309 ? 41.114 51.507 22.569 1.00 11.87 384 PHE A N 1
ATOM 2458 C CA . PHE A 1 309 ? 41.462 51.659 21.167 1.00 13.72 384 PHE A CA 1
ATOM 2459 C C . PHE A 1 309 ? 40.267 51.946 20.270 1.00 14.97 384 PHE A C 1
ATOM 2460 O O . PHE A 1 309 ? 40.432 52.040 19.055 1.00 17.27 384 PHE A O 1
ATOM 2468 N N . VAL A 1 310 ? 39.093 52.158 20.863 1.00 9.68 385 VAL A N 1
ATOM 2469 C CA . VAL A 1 310 ? 37.902 52.448 20.061 1.00 12.31 385 VAL A CA 1
ATOM 2470 C C . VAL A 1 310 ? 38.046 53.802 19.413 1.00 13.32 385 VAL A C 1
ATOM 2471 O O . VAL A 1 310 ? 37.867 53.930 18.189 1.00 13.66 385 VAL A O 1
ATOM 2475 N N . VAL A 1 311 ? 38.408 54.805 20.211 1.00 12.34 386 VAL A N 1
ATOM 2476 C CA . VAL A 1 311 ? 38.599 56.137 19.660 1.00 16.30 386 VAL A CA 1
ATOM 2477 C C . VAL A 1 311 ? 39.691 56.125 18.555 1.00 16.08 386 VAL A C 1
ATOM 2478 O O . VAL A 1 311 ? 39.475 56.652 17.470 1.00 17.89 386 VAL A O 1
ATOM 2482 N N . PRO A 1 312 ? 40.866 55.518 18.819 1.00 16.36 387 PRO A N 1
ATOM 2483 C CA . PRO A 1 312 ? 41.940 55.447 17.812 1.00 15.41 387 PRO A CA 1
ATOM 2484 C C . PRO A 1 312 ? 41.445 54.679 16.557 1.00 17.32 387 PRO A C 1
ATOM 2485 O O . PRO A 1 312 ? 41.938 54.910 15.451 1.00 14.31 387 PRO A O 1
ATOM 2489 N N . SER A 1 313 ? 40.506 53.742 16.738 1.00 16.63 388 SER A N 1
ATOM 2490 C CA . SER A 1 313 ? 39.970 52.977 15.608 1.00 16.15 388 SER A CA 1
ATOM 2491 C C . SER A 1 313 ? 39.140 53.889 14.702 1.00 14.96 388 SER A C 1
ATOM 2492 O O . SER A 1 313 ? 39.198 53.790 13.456 1.00 16.63 388 SER A O 1
ATOM 2495 N N . ILE A 1 314 ? 38.390 54.792 15.324 1.00 13.71 389 ILE A N 1
ATOM 2496 C CA . ILE A 1 314 ? 37.602 55.762 14.588 1.00 15.42 389 ILE A CA 1
ATOM 2497 C C . ILE A 1 314 ? 38.545 56.680 13.808 1.00 17.61 389 ILE A C 1
ATOM 2498 O O . ILE A 1 314 ? 38.288 57.016 12.639 1.00 17.06 389 ILE A O 1
ATOM 2503 N N . LEU A 1 315 ? 39.643 57.080 14.445 1.00 17.49 390 LEU A N 1
ATOM 2504 C CA . LEU A 1 315 ? 40.602 57.934 13.768 1.00 19.50 390 LEU A CA 1
ATOM 2505 C C . LEU A 1 315 ? 41.222 57.180 12.612 1.00 18.79 390 LEU A C 1
ATOM 2506 O O . LEU A 1 315 ? 41.486 57.764 11.562 1.00 17.40 390 LEU A O 1
ATOM 2511 N N . LYS A 1 316 ? 41.487 55.890 12.816 1.00 14.50 391 LYS A N 1
ATOM 2512 C CA . LYS A 1 316 ? 42.095 55.074 11.778 1.00 15.33 391 LYS A CA 1
ATOM 2513 C C . LYS A 1 316 ? 41.184 54.956 10.561 1.00 17.20 391 LYS A C 1
ATOM 2514 O O . LYS A 1 316 ? 41.658 55.025 9.408 1.00 19.38 391 LYS A O 1
ATOM 2520 N N . VAL A 1 317 ? 39.886 54.779 10.793 1.00 15.06 392 VAL A N 1
ATOM 2521 C CA . VAL A 1 317 ? 38.946 54.669 9.674 1.00 15.88 392 VAL A CA 1
ATOM 2522 C C . VAL A 1 317 ? 38.998 55.954 8.855 1.00 18.01 392 VAL A C 1
ATOM 2523 O O . VAL A 1 317 ? 39.079 55.910 7.623 1.00 18.02 392 VAL A O 1
ATOM 2527 N N . LYS A 1 318 ? 39.001 57.096 9.535 1.00 19.98 393 LYS A N 1
ATOM 2528 C CA . LYS A 1 318 ? 39.065 58.370 8.824 1.00 24.04 393 LYS A CA 1
ATOM 2529 C C . LYS A 1 318 ? 40.391 58.543 8.053 1.00 23.76 393 LYS A C 1
ATOM 2530 O O . 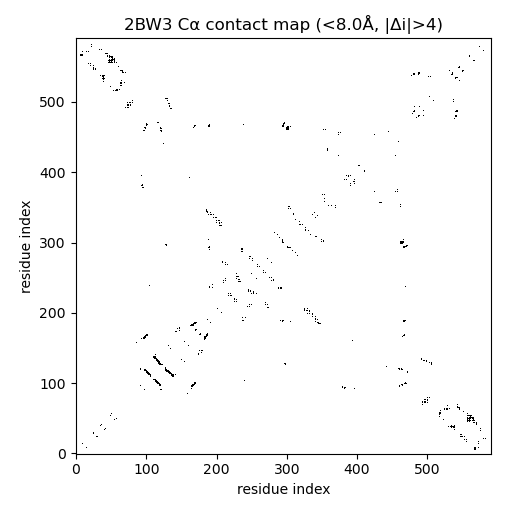LYS A 1 318 ? 40.396 59.119 6.965 1.00 27.04 393 LYS A O 1
ATOM 2536 N N . GLU A 1 319 ? 41.496 58.044 8.601 1.00 20.50 394 GLU A N 1
ATOM 2537 C CA . GLU A 1 319 ? 42.799 58.136 7.915 1.00 23.98 394 GLU A CA 1
ATOM 2538 C C . GLU A 1 319 ? 42.795 57.251 6.650 1.00 25.21 394 GLU A C 1
ATOM 2539 O O . GLU A 1 319 ? 43.190 57.690 5.583 1.00 27.35 394 GLU A O 1
ATOM 2545 N N . ILE A 1 320 ? 42.296 56.022 6.774 1.00 24.53 395 ILE A N 1
ATOM 2546 C CA . ILE A 1 320 ? 42.226 55.083 5.662 1.00 24.43 395 ILE A CA 1
ATOM 2547 C C . ILE A 1 320 ? 41.346 55.674 4.555 1.00 22.17 395 ILE A C 1
ATOM 2548 O O . ILE A 1 320 ? 41.597 55.484 3.375 1.00 25.27 395 ILE A O 1
ATOM 2553 N N . CYS A 1 321 ? 40.295 56.369 4.953 1.00 18.16 396 CYS A N 1
ATOM 2554 C CA . CYS A 1 321 ? 39.377 56.949 3.990 1.00 19.98 396 CYS A CA 1
ATOM 2555 C C . CYS A 1 321 ? 39.697 58.391 3.643 1.00 19.94 396 CYS A C 1
ATOM 2556 O O . CYS A 1 321 ? 38.831 59.076 3.152 1.00 23.14 396 CYS A O 1
ATOM 2559 N N . SER A 1 322 ? 40.902 58.875 3.930 1.00 20.76 397 SER A N 1
ATOM 2560 C CA . SER A 1 322 ? 41.192 60.274 3.609 1.00 27.74 397 SER A CA 1
ATOM 2561 C C . SER A 1 322 ? 41.194 60.535 2.101 1.00 26.18 397 SER A C 1
ATOM 2562 O O . SER A 1 322 ? 41.608 59.694 1.311 1.00 25.86 397 SER A O 1
ATOM 2565 N N . PRO A 1 323 ? 40.699 61.704 1.686 1.00 32.00 398 PRO A N 1
ATOM 2566 C CA . PRO A 1 323 ? 40.657 62.050 0.259 1.00 32.14 398 PRO A CA 1
ATOM 2567 C C . PRO A 1 323 ? 41.982 61.783 -0.445 1.00 32.36 398 PRO A C 1
ATOM 2568 O O . PRO A 1 323 ? 43.053 62.039 0.096 1.00 36.64 398 PRO A O 1
ATOM 2572 N N . ASP A 1 324 ? 41.908 61.233 -1.642 1.00 31.48 399 ASP A N 1
ATOM 2573 C CA . ASP A 1 324 ? 43.102 60.924 -2.412 1.00 33.88 399 ASP A CA 1
ATOM 2574 C C . ASP A 1 324 ? 42.759 61.227 -3.876 1.00 34.88 399 ASP A C 1
ATOM 2575 O O . ASP A 1 324 ? 41.846 60.621 -4.439 1.00 31.03 399 ASP A O 1
ATOM 2580 N N . VAL A 1 325 ? 43.496 62.157 -4.486 1.00 36.03 400 VAL A N 1
ATOM 2581 C CA . VAL A 1 325 ? 43.240 62.538 -5.873 1.00 36.36 400 VAL A CA 1
ATOM 2582 C C . VAL A 1 325 ? 43.380 61.387 -6.865 1.00 33.72 400 VAL A C 1
ATOM 2583 O O . VAL A 1 325 ? 42.815 61.443 -7.953 1.00 34.72 400 VAL A O 1
ATOM 2587 N N . GLY A 1 326 ? 44.110 60.343 -6.480 1.00 30.73 401 GLY A N 1
ATOM 2588 C CA . GLY A 1 326 ? 44.274 59.185 -7.345 1.00 32.23 401 GLY A CA 1
ATOM 2589 C C . GLY A 1 326 ? 43.075 58.229 -7.342 1.00 32.16 401 GLY A C 1
ATOM 2590 O O . GLY A 1 326 ? 43.062 57.210 -8.047 1.00 32.46 401 GLY A O 1
ATOM 2591 N N . ASP A 1 327 ? 42.062 58.527 -6.538 1.00 28.91 402 ASP A N 1
ATOM 2592 C CA . ASP A 1 327 ? 40.886 57.652 -6.494 1.00 26.37 402 ASP A CA 1
ATOM 2593 C C . ASP A 1 327 ? 39.919 57.889 -7.645 1.00 25.30 402 ASP A C 1
ATOM 2594 O O . ASP A 1 327 ? 39.668 59.044 -8.019 1.00 26.09 402 ASP A O 1
ATOM 2599 N N . VAL A 1 328 ? 39.333 56.815 -8.165 1.00 25.02 403 VAL A N 1
ATOM 2600 C CA . VAL A 1 328 ? 38.309 56.979 -9.191 1.00 28.22 403 VAL A CA 1
ATOM 2601 C C . VAL A 1 328 ? 37.130 57.519 -8.377 1.00 29.19 403 VAL A C 1
ATOM 2602 O O . VAL A 1 328 ? 37.068 57.307 -7.161 1.00 27.90 403 VAL A O 1
ATOM 2606 N N . ALA A 1 329 ? 36.230 58.260 -9.014 1.00 28.42 404 ALA A N 1
ATOM 2607 C CA . ALA A 1 329 ? 35.100 58.853 -8.315 1.00 26.36 404 ALA A CA 1
ATOM 2608 C C . ALA A 1 329 ? 34.197 57.933 -7.489 1.00 23.25 404 ALA A C 1
ATOM 2609 O O . ALA A 1 329 ? 33.693 58.377 -6.475 1.00 23.39 404 ALA A O 1
ATOM 2611 N N . ASP A 1 330 ? 33.916 56.713 -7.941 1.00 22.52 405 ASP A N 1
ATOM 2612 C CA . ASP A 1 330 ? 33.050 55.796 -7.165 1.00 21.86 405 ASP A CA 1
ATOM 2613 C C . ASP A 1 330 ? 33.678 55.511 -5.791 1.00 23.67 405 ASP A C 1
ATOM 2614 O O . ASP A 1 330 ? 32.982 55.323 -4.781 1.00 21.58 405 ASP A O 1
ATOM 2619 N N . ILE A 1 331 ? 35.005 55.435 -5.780 1.00 24.45 406 ILE A N 1
ATOM 2620 C CA . ILE A 1 331 ? 35.764 55.148 -4.566 1.00 22.01 406 ILE A CA 1
ATOM 2621 C C . ILE A 1 331 ? 35.826 56.375 -3.682 1.00 23.52 406 ILE A C 1
ATOM 2622 O O . ILE A 1 331 ? 35.637 56.291 -2.460 1.00 22.44 406 ILE A O 1
ATOM 2627 N N . ALA A 1 332 ? 36.004 57.540 -4.291 1.00 20.66 407 ALA A N 1
ATOM 2628 C CA . ALA A 1 332 ? 36.055 58.768 -3.517 1.00 20.33 407 ALA A CA 1
ATOM 2629 C C . ALA A 1 332 ? 34.727 58.989 -2.775 1.00 23.02 407 ALA A C 1
ATOM 2630 O O . ALA A 1 332 ? 34.714 59.437 -1.600 1.00 25.87 407 ALA A O 1
ATOM 2632 N N . LYS A 1 333 ? 33.622 58.679 -3.446 1.00 21.45 408 LYS A N 1
ATOM 2633 C CA . LYS A 1 333 ? 32.282 58.829 -2.848 1.00 22.23 408 LYS A CA 1
ATOM 2634 C C . LYS A 1 333 ? 32.085 57.832 -1.682 1.00 21.50 408 LYS A C 1
ATOM 2635 O O . LYS A 1 333 ? 31.512 58.167 -0.638 1.00 22.43 408 LYS A O 1
ATOM 2641 N N . LEU A 1 334 ? 32.519 56.596 -1.898 1.00 19.32 409 LEU A N 1
ATOM 2642 C CA . LEU A 1 334 ? 32.427 55.572 -0.872 1.00 20.72 409 LEU A CA 1
ATOM 2643 C C . LEU A 1 334 ? 33.174 56.067 0.386 1.00 21.64 409 LEU A C 1
ATOM 2644 O O . LEU A 1 334 ? 32.656 56.005 1.507 1.00 19.82 409 LEU A O 1
ATOM 2649 N N . LYS A 1 335 ? 34.395 56.558 0.195 1.00 20.68 410 LYS A N 1
ATOM 2650 C CA . LYS A 1 335 ? 35.188 57.046 1.306 1.00 19.79 410 LYS A CA 1
ATOM 2651 C C . LYS A 1 335 ? 34.509 58.172 2.081 1.00 22.01 410 LYS A C 1
ATOM 2652 O O . LYS A 1 335 ? 34.554 58.177 3.320 1.00 20.47 410 LYS A O 1
ATOM 2658 N N . VAL A 1 336 ? 33.862 59.099 1.368 1.00 20.11 411 VAL A N 1
ATOM 2659 C CA . VAL A 1 336 ? 33.145 60.204 2.006 1.00 20.72 411 VAL A CA 1
ATOM 2660 C C . VAL A 1 336 ? 31.939 59.641 2.776 1.00 20.64 411 VAL A C 1
ATOM 2661 O O . VAL A 1 336 ? 31.618 60.106 3.882 1.00 21.77 411 VAL A O 1
ATOM 2665 N N . ASN A 1 337 ? 31.313 58.601 2.227 1.00 13.04 412 ASN A N 1
ATOM 2666 C CA . ASN A 1 337 ? 30.173 57.998 2.885 1.00 14.92 412 ASN A CA 1
ATOM 2667 C C . ASN A 1 337 ? 30.596 57.270 4.149 1.00 16.55 412 ASN A C 1
ATOM 2668 O O . ASN A 1 337 ? 29.964 57.445 5.166 1.00 18.20 412 ASN A O 1
ATOM 2673 N N . ILE A 1 338 ? 31.724 56.562 4.103 1.00 16.98 413 ILE A N 1
ATOM 2674 C CA . ILE A 1 338 ? 32.209 55.850 5.277 1.00 17.83 413 ILE A CA 1
ATOM 2675 C C . ILE A 1 338 ? 32.494 56.853 6.402 1.00 20.88 413 ILE A C 1
ATOM 2676 O O . ILE A 1 338 ? 32.053 56.668 7.553 1.00 20.32 413 ILE A O 1
ATOM 2681 N N . ILE A 1 339 ? 33.164 57.951 6.059 1.00 20.01 414 ILE A N 1
ATOM 2682 C CA . ILE A 1 339 ? 33.478 58.973 7.053 1.00 21.70 414 ILE A CA 1
ATOM 2683 C C . ILE A 1 339 ? 32.212 59.557 7.649 1.00 22.71 414 ILE A C 1
ATOM 2684 O O . ILE A 1 339 ? 32.124 59.729 8.859 1.00 21.36 414 ILE A O 1
ATOM 2689 N N . LYS A 1 340 ? 31.213 59.814 6.814 1.00 21.17 415 LYS A N 1
ATOM 2690 C CA . LYS A 1 340 ? 29.954 60.362 7.306 1.00 21.61 415 LYS A CA 1
ATOM 2691 C C . LYS A 1 340 ? 29.314 59.358 8.276 1.00 19.59 415 LYS A C 1
ATOM 2692 O O . LYS A 1 340 ? 28.796 59.744 9.326 1.00 19.71 415 LYS A O 1
ATOM 2698 N N . ASN A 1 341 ? 29.340 58.074 7.913 1.00 17.92 416 ASN A N 1
ATOM 2699 C CA . ASN A 1 341 ? 28.752 57.039 8.762 1.00 19.15 416 ASN A CA 1
ATOM 2700 C C . ASN A 1 341 ? 29.543 56.747 10.049 1.00 17.33 416 ASN A C 1
ATOM 2701 O O . ASN A 1 341 ? 28.964 56.339 11.071 1.00 17.82 416 ASN A O 1
ATOM 2706 N N . VAL A 1 342 ? 30.844 56.991 10.032 1.00 16.49 417 VAL A N 1
ATOM 2707 C CA . VAL A 1 342 ? 31.634 56.786 11.245 1.00 15.75 417 VAL A CA 1
ATOM 2708 C C . VAL A 1 342 ? 31.076 57.732 12.328 1.00 19.14 417 VAL A C 1
ATOM 2709 O O . VAL A 1 342 ? 30.951 57.364 13.496 1.00 19.02 417 VAL A O 1
ATOM 2713 N N . ARG A 1 343 ? 30.717 58.944 11.920 1.00 17.56 418 ARG A N 1
ATOM 2714 C CA . ARG A 1 343 ? 30.155 59.896 12.847 1.00 18.04 418 ARG A CA 1
ATOM 2715 C C . ARG A 1 343 ? 28.724 59.557 13.239 1.00 19.98 418 ARG A C 1
ATOM 2716 O O . ARG A 1 343 ? 28.411 59.449 14.426 1.00 18.88 418 ARG A O 1
ATOM 2724 N N . ILE A 1 344 ? 27.847 59.370 12.260 1.00 21.75 419 ILE A N 1
ATOM 2725 C CA . ILE A 1 344 ? 26.442 59.112 12.591 1.00 21.68 419 ILE A CA 1
ATOM 2726 C C . ILE A 1 344 ? 26.063 57.753 13.147 1.00 20.07 419 ILE A C 1
ATOM 2727 O O . ILE A 1 344 ? 25.048 57.631 13.828 1.00 21.02 419 ILE A O 1
ATOM 2732 N N . ILE A 1 345 ? 26.856 56.735 12.854 1.00 16.41 420 ILE A N 1
ATOM 2733 C CA . ILE A 1 345 ? 26.574 55.402 13.359 1.00 16.98 420 ILE A CA 1
ATOM 2734 C C . ILE A 1 345 ? 27.503 55.001 14.514 1.00 16.33 420 ILE A C 1
ATOM 2735 O O . ILE A 1 345 ? 27.046 54.663 15.600 1.00 17.79 420 ILE A O 1
ATOM 2740 N N . TRP A 1 346 ? 28.806 55.074 14.300 1.00 14.10 421 TRP A N 1
ATOM 2741 C CA . TRP A 1 346 ? 29.719 54.631 15.349 1.00 14.68 421 TRP A CA 1
ATOM 2742 C C . TRP A 1 346 ? 29.854 55.644 16.503 1.00 15.32 421 TRP A C 1
ATOM 2743 O O . TRP A 1 346 ? 29.392 55.382 17.630 1.00 14.25 421 TRP A O 1
ATOM 2754 N N . GLU A 1 347 ? 30.338 56.849 16.196 1.00 15.57 422 GLU A N 1
ATOM 2755 C CA . GLU A 1 347 ? 30.510 57.862 17.232 1.00 16.02 422 GLU A CA 1
ATOM 2756 C C . GLU A 1 347 ? 29.224 58.189 17.954 1.00 15.05 422 GLU A C 1
ATOM 2757 O O . GLU A 1 347 ? 29.230 58.296 19.164 1.00 14.76 422 GLU A O 1
ATOM 2763 N N . GLU A 1 348 ? 28.115 58.330 17.226 1.00 16.00 423 GLU A N 1
ATOM 2764 C CA . GLU A 1 348 ? 26.824 58.635 17.850 1.00 18.02 423 GLU A CA 1
ATOM 2765 C C . GLU A 1 348 ? 26.408 57.571 18.873 1.00 18.75 423 GLU A C 1
ATOM 2766 O O . GLU A 1 348 ? 25.624 57.834 19.811 1.00 16.78 423 GLU A O 1
ATOM 2772 N N . ASN A 1 349 ? 26.909 56.365 18.674 1.00 16.80 424 ASN A N 1
ATOM 2773 C CA . ASN A 1 349 ? 26.565 55.273 19.567 1.00 16.24 424 ASN A CA 1
ATOM 2774 C C . ASN A 1 349 ? 27.610 54.861 20.605 1.00 15.37 424 ASN A C 1
ATOM 2775 O O . ASN A 1 349 ? 27.474 53.813 21.248 1.00 15.03 424 ASN A O 1
ATOM 2780 N N . LEU A 1 350 ? 28.637 55.692 20.771 1.00 14.14 425 LEU A N 1
ATOM 2781 C CA . LEU A 1 350 ? 29.672 55.449 21.794 1.00 15.01 425 LEU A CA 1
ATOM 2782 C C . LEU A 1 350 ? 29.128 56.049 23.088 1.00 13.77 425 LEU A C 1
ATOM 2783 O O . LEU A 1 350 ? 28.129 56.751 23.047 1.00 14.92 425 LEU A O 1
ATOM 2788 N N . SER A 1 351 ? 29.822 55.839 24.201 1.00 13.30 426 SER A N 1
ATOM 2789 C CA . SER A 1 351 ? 29.429 56.394 25.490 1.00 14.33 426 SER A CA 1
ATOM 2790 C C . SER A 1 351 ? 30.639 57.016 26.215 1.00 12.21 426 SER A C 1
ATOM 2791 O O . SER A 1 351 ? 31.788 56.907 25.747 1.00 10.89 426 SER A O 1
ATOM 2794 N N . ILE A 1 352 ? 30.386 57.627 27.373 1.00 9.86 427 ILE A N 1
ATOM 2795 C CA . ILE A 1 352 ? 31.458 58.204 28.159 1.00 11.21 427 ILE A CA 1
ATOM 2796 C C . ILE A 1 352 ? 32.510 57.138 28.513 1.00 12.44 427 ILE A C 1
ATOM 2797 O O . ILE A 1 352 ? 33.690 57.441 28.690 1.00 14.11 427 ILE A O 1
ATOM 2802 N N . TRP A 1 353 ? 32.083 55.876 28.589 1.00 13.04 428 TRP A N 1
ATOM 2803 C CA . TRP A 1 353 ? 33.018 54.775 28.861 1.00 13.18 428 TRP A CA 1
ATOM 2804 C C . TRP A 1 353 ? 34.133 54.728 27.800 1.00 11.48 428 TRP A C 1
ATOM 2805 O O . TRP A 1 353 ? 35.287 54.538 28.127 1.00 11.84 428 TRP A O 1
ATOM 2816 N N . HIS A 1 354 ? 33.786 54.890 26.531 1.00 9.53 429 HIS A N 1
ATOM 2817 C CA . HIS A 1 354 ? 34.787 54.832 25.456 1.00 10.25 429 HIS A CA 1
ATOM 2818 C C . HIS A 1 354 ? 35.796 55.992 25.476 1.00 10.86 429 HIS A C 1
ATOM 2819 O O . HIS A 1 354 ? 37.002 55.808 25.266 1.00 11.76 429 HIS A O 1
ATOM 2826 N N . TYR A 1 355 ? 35.302 57.202 25.698 1.00 14.14 430 TYR A N 1
ATOM 2827 C CA . TYR A 1 355 ? 36.207 58.343 25.718 1.00 14.05 430 TYR A CA 1
ATOM 2828 C C . TYR A 1 355 ? 37.075 58.318 26.936 1.00 12.77 430 TYR A C 1
ATOM 2829 O O . TYR A 1 355 ? 38.219 58.760 26.874 1.00 11.67 430 TYR A O 1
ATOM 2838 N N . THR A 1 356 ? 36.548 57.807 28.055 1.00 12.58 431 THR A N 1
ATOM 2839 C CA . THR A 1 356 ? 37.357 57.706 29.256 1.00 10.76 431 THR A CA 1
ATOM 2840 C C . THR A 1 356 ? 38.443 56.633 29.088 1.00 12.07 431 THR A C 1
ATOM 2841 O O . THR A 1 356 ? 39.555 56.814 29.577 1.00 13.46 431 THR A O 1
ATOM 2845 N N . ALA A 1 357 ? 38.131 55.522 28.420 1.00 12.20 432 ALA A N 1
ATOM 2846 C CA . ALA A 1 357 ? 39.127 54.458 28.220 1.00 12.83 432 ALA A CA 1
ATOM 2847 C C . ALA A 1 357 ? 40.317 55.039 27.453 1.00 13.15 432 ALA A C 1
ATOM 2848 O O . ALA A 1 357 ? 41.464 54.762 27.776 1.00 15.10 432 ALA A O 1
ATOM 2850 N N . PHE A 1 358 ? 40.021 55.789 26.391 1.00 12.19 433 PHE A N 1
ATOM 2851 C CA . PHE A 1 358 ? 41.074 56.391 25.579 1.00 12.86 433 PHE A CA 1
ATOM 2852 C C . PHE A 1 358 ? 41.890 57.394 26.435 1.00 13.64 433 PHE A C 1
ATOM 2853 O O . PHE A 1 358 ? 43.117 57.487 26.327 1.00 14.52 433 PHE A O 1
ATOM 2861 N N . PHE A 1 359 ? 41.197 58.117 27.310 1.00 12.76 434 PHE A N 1
ATOM 2862 C CA . PHE A 1 359 ? 41.833 59.089 28.205 1.00 13.08 434 PHE A CA 1
ATOM 2863 C C . PHE A 1 359 ? 42.780 58.326 29.140 1.00 13.92 434 PHE A C 1
ATOM 2864 O O . PHE A 1 359 ? 43.849 58.812 29.480 1.00 13.64 434 PHE A O 1
ATOM 2872 N N . PHE A 1 360 ? 42.391 57.108 29.516 1.00 14.27 435 PHE A N 1
ATOM 2873 C CA . PHE A 1 360 ? 43.179 56.279 30.402 1.00 12.86 435 PHE A CA 1
ATOM 2874 C C . PHE A 1 360 ? 44.404 55.595 29.762 1.00 13.72 435 PHE A C 1
ATOM 2875 O O . PHE A 1 360 ? 45.009 54.723 30.381 1.00 15.02 435 PHE A O 1
ATOM 2883 N N . TYR A 1 361 ? 44.696 55.900 28.504 1.00 13.41 436 TYR A N 1
ATOM 2884 C CA . TYR A 1 361 ? 45.852 55.348 27.813 1.00 14.53 436 TYR A CA 1
ATOM 2885 C C . TYR A 1 361 ? 46.783 56.574 27.915 1.00 16.93 436 TYR A C 1
ATOM 2886 O O . TYR A 1 361 ? 46.719 57.494 27.099 1.00 16.44 436 TYR A O 1
ATOM 2895 N N . PRO A 1 362 ? 47.680 56.585 28.920 1.00 19.23 437 PRO A N 1
ATOM 2896 C CA . PRO A 1 362 ? 48.599 57.708 29.166 1.00 19.04 437 PRO A CA 1
ATOM 2897 C C . PRO A 1 362 ? 49.389 58.333 28.009 1.00 18.54 437 PRO A C 1
ATOM 2898 O O . PRO A 1 362 ? 49.409 59.558 27.867 1.00 20.78 437 PRO A O 1
ATOM 2902 N N . PRO A 1 363 ? 49.969 57.514 27.114 1.00 17.96 438 PRO A N 1
ATOM 2903 C CA . PRO A 1 363 ? 50.720 58.137 26.017 1.00 18.84 438 PRO A CA 1
ATOM 2904 C C . PRO A 1 363 ? 49.883 59.024 25.111 1.00 21.16 438 PRO A C 1
ATOM 2905 O O . PRO A 1 363 ? 50.432 59.819 24.356 1.00 19.55 438 PRO A O 1
ATOM 2909 N N . ALA A 1 364 ? 48.549 58.901 25.200 1.00 20.47 439 ALA A N 1
ATOM 2910 C CA . ALA A 1 364 ? 47.644 59.689 24.370 1.00 19.89 439 ALA A CA 1
ATOM 2911 C C . ALA A 1 364 ? 47.114 60.956 25.043 1.00 20.37 439 ALA A C 1
ATOM 2912 O O . ALA A 1 364 ? 46.384 61.741 24.418 1.00 21.61 439 ALA A O 1
ATOM 2914 N N . LEU A 1 365 ? 47.537 61.204 26.279 1.00 19.83 440 LEU A N 1
ATOM 2915 C CA . LEU A 1 365 ? 47.050 62.366 27.026 1.00 21.72 440 LEU A CA 1
ATOM 2916 C C . LEU A 1 365 ? 47.153 63.707 26.316 1.00 25.37 440 LEU A C 1
ATOM 2917 O O . LEU A 1 365 ? 46.220 64.517 26.365 1.00 22.43 440 LEU A O 1
ATOM 2922 N N . HIS A 1 366 ? 48.240 63.886 25.572 1.00 31.72 441 HIS A N 1
ATOM 2923 C CA . HIS A 1 366 ? 48.515 65.119 24.855 1.00 39.66 441 HIS A CA 1
ATOM 2924 C C . HIS A 1 366 ? 47.711 65.285 23.573 1.00 41.34 441 HIS A C 1
ATOM 2925 O O . HIS A 1 366 ? 47.767 66.343 22.951 1.00 40.59 441 HIS A O 1
ATOM 2940 N N . GLN A 1 368 ? 44.494 65.574 20.984 1.00 46.88 443 GLN A N 1
ATOM 2941 C CA . GLN A 1 368 ? 43.229 66.303 20.926 1.00 47.69 443 GLN A CA 1
ATOM 2942 C C . GLN A 1 368 ? 42.079 65.472 21.478 1.00 46.76 443 GLN A C 1
ATOM 2943 O O . GLN A 1 368 ? 41.668 64.486 20.861 1.00 45.29 443 GLN A O 1
ATOM 2949 N N . GLN A 1 369 ? 41.599 65.851 22.657 1.00 45.34 444 GLN A N 1
ATOM 2950 C CA . GLN A 1 369 ? 40.478 65.177 23.287 1.00 44.28 444 GLN A CA 1
ATOM 2951 C C . GLN A 1 369 ? 39.455 66.278 23.590 1.00 43.43 444 GLN A C 1
ATOM 2952 O O . GLN A 1 369 ? 39.770 67.253 24.265 1.00 42.56 444 GLN A O 1
ATOM 2958 N N . GLU A 1 370 ? 38.245 66.120 23.051 1.00 41.80 445 GLU A N 1
ATOM 2959 C CA . GLU A 1 370 ? 37.162 67.104 23.188 1.00 41.65 445 GLU A CA 1
ATOM 2960 C C . GLU A 1 370 ? 36.200 66.955 24.382 1.00 39.49 445 GLU A C 1
ATOM 2961 O O . GLU A 1 370 ? 35.364 67.842 24.633 1.00 39.18 445 GLU A O 1
ATOM 2967 N N . LYS A 1 371 ? 36.337 65.873 25.140 1.00 31.31 446 LYS A N 1
ATOM 2968 C CA . LYS A 1 371 ? 35.405 65.621 26.228 1.00 28.71 446 LYS A CA 1
ATOM 2969 C C . LYS A 1 371 ? 36.031 65.579 27.611 1.00 23.38 446 LYS A C 1
ATOM 2970 O O . LYS A 1 371 ? 35.498 64.933 28.516 1.00 18.76 446 LYS A O 1
ATOM 2976 N N . VAL A 1 372 ? 37.166 66.231 27.779 1.00 16.72 447 VAL A N 1
ATOM 2977 C CA . VAL A 1 372 ? 37.826 66.167 29.060 1.00 22.47 447 VAL A CA 1
ATOM 2978 C C . VAL A 1 372 ? 36.957 66.560 30.251 1.00 20.81 447 VAL A C 1
ATOM 2979 O O . VAL A 1 372 ? 37.012 65.912 31.300 1.00 19.59 447 VAL A O 1
ATOM 2983 N N . ALA A 1 373 ? 36.109 67.561 30.075 1.00 21.55 448 ALA A N 1
ATOM 2984 C CA . ALA A 1 373 ? 35.269 68.007 31.181 1.00 23.14 448 ALA A CA 1
ATOM 2985 C C . ALA A 1 373 ? 34.271 66.928 31.587 1.00 21.73 448 ALA A C 1
ATOM 2986 O O . ALA A 1 373 ? 34.007 66.771 32.771 1.00 19.06 448 ALA A O 1
ATOM 2988 N N . GLN A 1 374 ? 33.669 66.269 30.596 1.00 19.32 449 GLN A N 1
ATOM 2989 C CA . GLN A 1 374 ? 32.721 65.178 30.820 1.00 20.54 449 GLN A CA 1
ATOM 2990 C C . GLN A 1 374 ? 33.464 63.983 31.396 1.00 19.42 449 GLN A C 1
ATOM 2991 O O . GLN A 1 374 ? 32.918 63.232 32.215 1.00 18.84 449 GLN A O 1
ATOM 2997 N N . ILE A 1 375 ? 34.695 63.782 30.936 1.00 16.18 450 ILE A N 1
ATOM 2998 C CA . ILE A 1 375 ? 35.494 62.647 31.418 1.00 16.88 450 ILE A CA 1
ATOM 2999 C C . ILE A 1 375 ? 35.818 62.828 32.902 1.00 17.77 450 ILE A C 1
ATOM 3000 O O . ILE A 1 375 ? 35.650 61.912 33.700 1.00 16.13 450 ILE A O 1
ATOM 3005 N N . LYS A 1 376 ? 36.227 64.040 33.287 1.00 17.86 451 LYS A N 1
ATOM 3006 C CA . LYS A 1 376 ? 36.528 64.293 34.689 1.00 17.89 451 LYS A CA 1
ATOM 3007 C C . LYS A 1 376 ? 35.264 64.084 35.553 1.00 15.21 451 LYS A C 1
ATOM 3008 O O . LYS A 1 376 ? 35.325 63.446 36.598 1.00 16.27 451 LYS A O 1
ATOM 3014 N N . GLU A 1 377 ? 34.139 64.653 35.131 1.00 15.92 452 GLU A N 1
ATOM 3015 C CA . GLU A 1 377 ? 32.885 64.497 35.891 1.00 16.81 452 GLU A CA 1
ATOM 3016 C C . GLU A 1 377 ? 32.574 62.988 36.078 1.00 17.44 452 GLU A C 1
ATOM 3017 O O . GLU A 1 377 ? 32.177 62.532 37.157 1.00 16.27 452 GLU A O 1
ATOM 3023 N N . PHE A 1 378 ? 32.688 62.238 34.993 1.00 15.98 453 PHE A N 1
ATOM 3024 C CA . PHE A 1 378 ? 32.461 60.815 35.056 1.00 15.12 453 PHE A CA 1
ATOM 3025 C C . PHE A 1 378 ? 33.459 60.132 36.013 1.00 14.46 453 PHE A C 1
ATOM 3026 O O . PHE A 1 378 ? 33.060 59.288 36.791 1.00 14.06 453 PHE A O 1
ATOM 3034 N N . CYS A 1 379 ? 34.747 60.480 35.938 1.00 13.82 454 CYS A N 1
ATOM 3035 C CA . CYS A 1 379 ? 35.735 59.866 36.809 1.00 14.99 454 CYS A CA 1
ATOM 3036 C C . CYS A 1 379 ? 35.489 60.146 38.304 1.00 15.42 454 CYS A C 1
ATOM 3037 O O . CYS A 1 379 ? 35.633 59.259 39.134 1.00 13.39 454 CYS A O 1
ATOM 3040 N N . LEU A 1 380 ? 35.193 61.392 38.638 1.00 14.42 455 LEU A N 1
ATOM 3041 C CA . LEU A 1 380 ? 34.881 61.770 40.021 1.00 15.05 455 LEU A CA 1
ATOM 3042 C C . LEU A 1 380 ? 33.676 60.952 40.491 1.00 14.07 455 LEU A C 1
ATOM 3043 O O . LEU A 1 380 ? 33.660 60.422 41.607 1.00 14.20 455 LEU A O 1
ATOM 3048 N N . SER A 1 381 ? 32.663 60.869 39.647 1.00 12.83 456 SER A N 1
ATOM 3049 C CA . SER A 1 381 ? 31.463 60.112 39.980 1.00 13.56 456 SER A CA 1
ATOM 3050 C C . SER A 1 381 ? 31.774 58.620 40.216 1.00 14.62 456 SER A C 1
ATOM 3051 O O . SER A 1 381 ? 31.319 58.032 41.220 1.00 11.99 456 SER A O 1
ATOM 3054 N N . LYS A 1 382 ? 32.544 58.004 39.312 1.00 12.80 457 LYS A N 1
ATOM 3055 C CA . LYS A 1 382 ? 32.880 56.581 39.501 1.00 13.50 457 LYS A CA 1
ATOM 3056 C C . LYS A 1 382 ? 33.777 56.321 40.699 1.00 11.51 457 LYS A C 1
ATOM 3057 O O . LYS A 1 382 ? 33.609 55.309 41.357 1.00 13.02 457 LYS A O 1
ATOM 3071 N N . GLU A 1 384 ? 33.873 58.058 43.486 1.00 14.26 459 GLU A N 1
ATOM 3072 C CA . GLU A 1 384 ? 32.923 58.224 44.586 1.00 14.70 459 GLU A CA 1
ATOM 3073 C C . GLU A 1 384 ? 31.943 57.035 44.683 1.00 14.57 459 GLU A C 1
ATOM 3074 O O . GLU A 1 384 ? 31.511 56.685 45.795 1.00 12.64 459 GLU A O 1
ATOM 3080 N N . ASP A 1 385 ? 31.521 56.478 43.540 1.00 15.40 460 ASP A N 1
ATOM 3081 C CA . ASP A 1 385 ? 30.627 55.307 43.551 1.00 14.18 460 ASP A CA 1
ATOM 3082 C C . ASP A 1 385 ? 31.326 54.142 44.302 1.00 15.01 460 ASP A C 1
ATOM 3083 O O . ASP A 1 385 ? 30.710 53.469 45.128 1.00 14.20 460 ASP A O 1
ATOM 3088 N N . LEU A 1 386 ? 32.598 53.881 43.993 1.00 12.84 461 LEU A N 1
ATOM 3089 C CA . LEU A 1 386 ? 33.303 52.786 44.698 1.00 14.32 461 LEU A CA 1
ATOM 3090 C C . LEU A 1 386 ? 33.442 53.105 46.190 1.00 13.99 461 LEU A C 1
ATOM 3091 O O . LEU A 1 386 ? 33.345 52.215 47.056 1.00 14.56 461 LEU A O 1
ATOM 3096 N N . GLU A 1 387 ? 33.732 54.357 46.520 1.00 12.33 462 GLU A N 1
ATOM 3097 C CA . GLU A 1 387 ? 33.799 54.686 47.937 1.00 14.78 462 GLU A CA 1
ATOM 3098 C C . GLU A 1 387 ? 32.438 54.410 48.602 1.00 14.43 462 GLU A C 1
ATOM 3099 O O . GLU A 1 387 ? 32.401 53.933 49.731 1.00 17.96 462 GLU A O 1
ATOM 3105 N N . LEU A 1 388 ? 31.330 54.712 47.918 1.00 13.96 463 LEU A N 1
ATOM 3106 C CA . LEU A 1 388 ? 29.986 54.471 48.488 1.00 16.11 463 LEU A CA 1
ATOM 3107 C C . LEU A 1 388 ? 29.763 52.967 48.656 1.00 16.49 463 LEU A C 1
ATOM 3108 O O . LEU A 1 388 ? 29.273 52.514 49.697 1.00 16.39 463 LEU A O 1
ATOM 3113 N N . ILE A 1 389 ? 30.093 52.206 47.610 1.00 15.16 464 ILE A N 1
ATOM 3114 C CA . ILE A 1 389 ? 29.979 50.753 47.645 1.00 15.34 464 ILE A CA 1
ATOM 3115 C C . ILE A 1 389 ? 30.738 50.235 48.886 1.00 14.52 464 ILE A C 1
ATOM 3116 O O . ILE A 1 389 ? 30.181 49.491 49.663 1.00 15.23 464 ILE A O 1
ATOM 3121 N N . ASN A 1 390 ? 31.970 50.680 49.103 1.00 13.44 465 ASN A N 1
ATOM 3122 C CA . ASN A 1 390 ? 32.717 50.205 50.260 1.00 16.81 465 ASN A CA 1
ATOM 3123 C C . ASN A 1 390 ? 32.077 50.602 51.603 1.00 18.12 465 ASN A C 1
ATOM 3124 O O . ASN A 1 390 ? 32.035 49.782 52.528 1.00 17.80 465 ASN A O 1
ATOM 3129 N N . ARG A 1 391 ? 31.526 51.816 51.706 1.00 15.21 466 ARG A N 1
ATOM 3130 C CA . ARG A 1 391 ? 30.856 52.187 52.968 1.00 15.86 466 ARG A CA 1
ATOM 3131 C C . ARG A 1 391 ? 29.634 51.273 53.213 1.00 16.73 466 ARG A C 1
ATOM 3132 O O . ARG A 1 391 ? 29.490 50.654 54.275 1.00 19.39 466 ARG A O 1
ATOM 3148 N N . SER A 1 393 ? 28.932 48.389 52.000 1.00 18.05 468 SER A N 1
ATOM 3149 C CA . SER A 1 393 ? 29.377 47.000 52.177 1.00 19.11 468 SER A CA 1
ATOM 3150 C C . SER A 1 393 ? 29.778 46.799 53.634 1.00 19.59 468 SER A C 1
ATOM 3151 O O . SER A 1 393 ? 29.493 45.750 54.204 1.00 19.03 468 SER A O 1
ATOM 3154 N N . SER A 1 394 ? 30.497 47.779 54.187 1.00 18.55 469 SER A N 1
ATOM 3155 C CA . SER A 1 394 ? 30.950 47.746 55.575 1.00 19.08 469 SER A CA 1
ATOM 3156 C C . SER A 1 394 ? 29.795 47.536 56.534 1.00 18.47 469 SER A C 1
ATOM 3157 O O . SER A 1 394 ? 29.999 46.970 57.603 1.00 20.35 469 SER A O 1
ATOM 3160 N N . PHE A 1 395 ? 28.612 48.054 56.183 1.00 17.77 470 PHE A N 1
ATOM 3161 C CA . PHE A 1 395 ? 27.406 47.930 57.020 1.00 17.61 470 PHE A CA 1
ATOM 3162 C C . PHE A 1 395 ? 26.462 46.868 56.506 1.00 16.16 470 PHE A C 1
ATOM 3163 O O . PHE A 1 395 ? 25.345 46.753 56.990 1.00 19.69 470 PHE A O 1
ATOM 3171 N N . ASN A 1 396 ? 26.920 46.050 55.562 1.00 17.43 471 ASN A N 1
ATOM 3172 C CA . ASN A 1 396 ? 26.090 44.994 54.965 1.00 17.38 471 ASN A CA 1
ATOM 3173 C C . ASN A 1 396 ? 24.763 45.556 54.425 1.00 21.76 471 ASN A C 1
ATOM 3174 O O . ASN A 1 396 ? 23.708 44.920 54.498 1.00 20.48 471 ASN A O 1
ATOM 3179 N N . GLU A 1 397 ? 24.848 46.751 53.842 1.00 17.18 472 GLU A N 1
ATOM 3180 C CA . GLU A 1 397 ? 23.680 47.403 53.295 1.00 16.98 472 GLU A CA 1
ATOM 3181 C C . GLU A 1 397 ? 23.800 47.601 51.767 1.00 18.64 472 GLU A C 1
ATOM 3182 O O . GLU A 1 397 ? 22.940 48.236 51.155 1.00 15.42 472 GLU A O 1
ATOM 3188 N N . LEU A 1 398 ? 24.830 47.027 51.150 1.00 19.78 473 LEU A N 1
ATOM 3189 C CA . LEU A 1 398 ? 25.027 47.181 49.704 1.00 21.45 473 LEU A CA 1
ATOM 3190 C C . LEU A 1 398 ? 23.914 46.552 48.882 1.00 23.16 473 LEU A C 1
ATOM 3191 O O . LEU A 1 398 ? 23.471 47.119 47.887 1.00 21.54 473 LEU A O 1
ATOM 3196 N N . SER A 1 399 ? 23.478 45.362 49.280 1.00 23.61 474 SER A N 1
ATOM 3197 C CA . SER A 1 399 ? 22.460 44.693 48.504 1.00 28.30 474 SER A CA 1
ATOM 3198 C C . SER A 1 399 ? 21.466 43.890 49.338 1.00 34.41 474 SER A C 1
ATOM 3199 O O . SER A 1 399 ? 21.842 43.235 50.316 1.00 37.94 474 SER A O 1
ATOM 3202 N N . ALA A 1 400 ? 20.218 43.878 48.878 1.00 35.10 475 ALA A N 1
ATOM 3203 C CA . ALA A 1 400 ? 19.150 43.131 49.527 1.00 36.04 475 ALA A CA 1
ATOM 3204 C C . ALA A 1 400 ? 19.093 41.715 48.938 1.00 37.85 475 ALA A C 1
ATOM 3205 O O . ALA A 1 400 ? 18.390 40.849 49.461 1.00 40.40 475 ALA A O 1
ATOM 3207 N N . THR A 1 401 ? 19.826 41.479 47.853 1.00 34.86 476 THR A N 1
ATOM 3208 C CA . THR A 1 401 ? 19.819 40.165 47.218 1.00 38.00 476 THR A CA 1
ATOM 3209 C C . THR A 1 401 ? 21.174 39.435 47.220 1.00 39.51 476 THR A C 1
ATOM 3210 O O . THR A 1 401 ? 21.210 38.205 47.038 1.00 41.25 476 THR A O 1
ATOM 3214 N N . GLN A 1 402 ? 22.264 40.181 47.447 1.00 37.15 477 GLN A N 1
ATOM 3215 C CA . GLN A 1 402 ? 23.638 39.639 47.455 1.00 37.04 477 GLN A CA 1
ATOM 3216 C C . GLN A 1 402 ? 24.381 39.831 48.789 1.00 38.44 477 GLN A C 1
ATOM 3217 O O . GLN A 1 402 ? 24.568 40.967 49.246 1.00 37.17 477 GLN A O 1
ATOM 3223 N N . LEU A 1 403 ? 24.851 38.734 49.386 1.00 42.92 478 LEU A N 1
ATOM 3224 C CA . LEU A 1 403 ? 25.606 38.813 50.640 1.00 47.82 478 LEU A CA 1
ATOM 3225 C C . LEU A 1 403 ? 26.939 39.490 50.328 1.00 51.37 478 LEU A C 1
ATOM 3226 O O . LEU A 1 403 ? 27.662 39.048 49.434 1.00 53.36 478 LEU A O 1
ATOM 3231 N N . ASN A 1 404 ? 27.248 40.575 51.041 1.00 54.57 479 ASN A N 1
ATOM 3232 C CA . ASN A 1 404 ? 28.482 41.342 50.805 1.00 61.02 479 ASN A CA 1
ATOM 3233 C C . ASN A 1 404 ? 29.787 40.616 51.155 1.00 65.95 479 ASN A C 1
ATOM 3234 O O . ASN A 1 404 ? 29.802 39.697 51.980 1.00 64.31 479 ASN A O 1
ATOM 3239 N N . GLN A 1 405 ? 30.872 41.057 50.512 1.00 69.21 480 GLN A N 1
ATOM 3240 C CA . GLN A 1 405 ? 32.216 40.482 50.657 1.00 70.94 480 GLN A CA 1
ATOM 3241 C C . GLN A 1 405 ? 32.306 39.165 49.881 1.00 71.53 480 GLN A C 1
ATOM 3242 O O . GLN A 1 405 ? 32.505 39.162 48.657 1.00 71.76 480 GLN A O 1
ATOM 3244 N N . ASP A 1 422 ? 57.132 42.418 63.287 1.00 58.37 497 ASP A N 1
ATOM 3245 C CA . ASP A 1 422 ? 58.396 43.083 62.962 1.00 57.58 497 ASP A CA 1
ATOM 3246 C C . ASP A 1 422 ? 58.106 44.191 61.951 1.00 52.30 497 ASP A C 1
ATOM 3247 O O . ASP A 1 422 ? 57.434 43.950 60.945 1.00 52.81 497 ASP A O 1
ATOM 3252 N N . ILE A 1 423 ? 58.611 45.395 62.205 1.00 43.77 498 ILE A N 1
ATOM 3253 C CA . ILE A 1 423 ? 58.328 46.490 61.298 1.00 38.69 498 ILE A CA 1
ATOM 3254 C C . ILE A 1 423 ? 58.939 46.292 59.910 1.00 32.53 498 ILE A C 1
ATOM 3255 O O . ILE A 1 423 ? 59.926 45.574 59.740 1.00 29.79 498 ILE A O 1
ATOM 3260 N N . SER A 1 424 ? 58.272 46.857 58.912 1.00 28.26 499 SER A N 1
ATOM 3261 C CA . SER A 1 424 ? 58.725 46.745 57.534 1.00 25.42 499 SER A CA 1
ATOM 3262 C C . SER A 1 424 ? 60.092 47.422 57.377 1.00 22.03 499 SER A C 1
ATOM 3263 O O . SER A 1 424 ? 60.482 48.284 58.170 1.00 20.12 499 SER A O 1
ATOM 3266 N N . THR A 1 425 ? 60.766 47.106 56.287 1.00 23.21 500 THR A N 1
ATOM 3267 C CA . THR A 1 425 ? 62.068 47.675 56.037 1.00 21.34 500 THR A CA 1
ATOM 3268 C C . THR A 1 425 ? 61.935 49.165 55.784 1.00 20.46 500 THR A C 1
ATOM 3269 O O . THR A 1 425 ? 62.699 49.955 56.315 1.00 21.12 500 THR A O 1
ATOM 3273 N N . THR A 1 426 ? 60.875 49.565 55.089 1.00 21.69 501 THR A N 1
ATOM 3274 C CA . THR A 1 426 ? 60.683 50.980 54.816 1.00 18.19 501 THR A CA 1
ATOM 3275 C C . THR A 1 426 ? 60.387 51.769 56.099 1.00 20.50 501 THR A C 1
ATOM 3276 O O . THR A 1 426 ? 60.780 52.910 56.226 1.00 20.39 501 THR A O 1
ATOM 3280 N N . SER A 1 427 ? 59.684 51.164 57.055 1.00 25.45 502 SER A N 1
ATOM 3281 C CA . SER A 1 427 ? 59.367 51.870 58.303 1.00 25.91 502 SER A CA 1
ATOM 3282 C C . SER A 1 427 ? 60.598 51.959 59.178 1.00 22.53 502 SER A C 1
ATOM 3283 O O . SER A 1 427 ? 60.787 52.926 59.926 1.00 22.54 502 SER A O 1
ATOM 3286 N N . PHE A 1 428 ? 61.396 50.904 59.140 1.00 23.88 503 PHE A N 1
ATOM 3287 C CA . PHE A 1 428 ? 62.632 50.877 59.911 1.00 23.18 503 PHE A CA 1
ATOM 3288 C C . PHE A 1 428 ? 63.549 52.022 59.450 1.00 23.05 503 PHE A C 1
ATOM 3289 O O . PHE A 1 428 ? 63.955 52.888 60.241 1.00 23.32 503 PHE A O 1
ATOM 3297 N N . PHE A 1 429 ? 63.837 52.060 58.156 1.00 18.38 504 PHE A N 1
ATOM 3298 C CA . PHE A 1 429 ? 64.730 53.089 57.636 1.00 18.01 504 PHE A CA 1
ATOM 3299 C C . PHE A 1 429 ? 64.173 54.473 57.426 1.00 20.05 504 PHE A C 1
ATOM 3300 O O . PHE A 1 429 ? 64.925 55.445 57.439 1.00 19.06 504 PHE A O 1
ATOM 3308 N N . PHE A 1 430 ? 62.870 54.579 57.176 1.00 22.99 505 PHE A N 1
ATOM 3309 C CA . PHE A 1 430 ? 62.261 55.884 56.957 1.00 24.77 505 PHE A CA 1
ATOM 3310 C C . PHE A 1 430 ? 61.099 56.099 57.932 1.00 30.16 505 PHE A C 1
ATOM 3311 O O . PHE A 1 430 ? 59.929 56.144 57.516 1.00 30.00 505 PHE A O 1
ATOM 3319 N N . PRO A 1 431 ? 61.408 56.217 59.237 1.00 33.88 506 PRO A N 1
ATOM 3320 C CA . PRO A 1 431 ? 60.388 56.416 60.281 1.00 37.07 506 PRO A CA 1
ATOM 3321 C C . PRO A 1 431 ? 59.612 57.722 60.147 1.00 39.37 506 PRO A C 1
ATOM 3322 O O . PRO A 1 431 ? 58.396 57.758 60.344 1.00 39.24 506 PRO A O 1
ATOM 3326 N N . GLN A 1 432 ? 60.325 58.765 59.742 1.00 44.30 507 GLN A N 1
ATOM 3327 C CA . GLN A 1 432 ? 59.766 60.093 59.555 1.00 46.30 507 GLN A CA 1
ATOM 3328 C C . GLN A 1 432 ? 58.731 60.027 58.440 1.00 47.63 507 GLN A C 1
ATOM 3329 O O . GLN A 1 432 ? 57.546 60.274 58.671 1.00 49.94 507 GLN A O 1
ATOM 3335 N N . LEU A 1 433 ? 59.175 59.626 57.250 1.00 46.00 508 LEU A N 1
ATOM 3336 C CA . LEU A 1 433 ? 58.301 59.515 56.086 1.00 44.66 508 LEU A CA 1
ATOM 3337 C C . LEU A 1 433 ? 57.124 58.606 56.370 1.00 43.57 508 LEU A C 1
ATOM 3338 O O . LEU A 1 433 ? 56.000 58.884 55.964 1.00 45.76 508 LEU A O 1
ATOM 3343 N N . THR A 1 434 ? 57.396 57.500 57.044 1.00 40.43 509 THR A N 1
ATOM 3344 C CA . THR A 1 434 ? 56.361 56.541 57.382 1.00 42.50 509 THR A CA 1
ATOM 3345 C C . THR A 1 434 ? 55.259 57.135 58.279 1.00 45.22 509 THR A C 1
ATOM 3346 O O . THR A 1 434 ? 54.075 56.989 57.972 1.00 43.95 509 THR A O 1
ATOM 3350 N N . GLN A 1 435 ? 55.634 57.825 59.355 1.00 47.76 510 GLN A N 1
ATOM 3351 C CA . GLN A 1 435 ? 54.622 58.412 60.231 1.00 50.90 510 GLN A CA 1
ATOM 3352 C C . GLN A 1 435 ? 53.857 59.506 59.487 1.00 52.28 510 GLN A C 1
ATOM 3353 O O . GLN A 1 435 ? 52.648 59.650 59.663 1.00 53.71 510 GLN A O 1
ATOM 3359 N N . ASN A 1 436 ? 54.556 60.259 58.643 1.00 53.37 511 ASN A N 1
ATOM 3360 C CA . ASN A 1 436 ? 53.910 61.305 57.861 1.00 57.25 511 ASN A CA 1
ATOM 3361 C C . ASN A 1 436 ? 52.796 60.702 57.025 1.00 59.82 511 ASN A C 1
ATOM 3362 O O . ASN A 1 436 ? 51.648 61.138 57.102 1.00 61.50 511 ASN A O 1
ATOM 3367 N N . ASN A 1 437 ? 53.133 59.670 56.259 1.00 58.60 512 ASN A N 1
ATOM 3368 C CA . ASN A 1 437 ? 52.169 59.001 55.389 1.00 56.45 512 ASN A CA 1
ATOM 3369 C C . ASN A 1 437 ? 50.981 58.420 56.136 1.00 56.98 512 ASN A C 1
ATOM 3370 O O . ASN A 1 437 ? 49.894 58.298 55.574 1.00 56.12 512 ASN A O 1
ATOM 3375 N N . SER A 1 438 ? 51.200 58.031 57.388 1.00 57.42 513 SER A N 1
ATOM 3376 C CA . SER A 1 438 ? 50.135 57.472 58.209 1.00 59.32 513 SER A CA 1
ATOM 3377 C C . SER A 1 438 ? 49.138 58.563 58.615 1.00 58.98 513 SER A C 1
ATOM 3378 O O . SER A 1 438 ? 47.930 58.337 58.623 1.00 58.43 513 SER A O 1
ATOM 3381 N N . ARG A 1 439 ? 49.668 59.736 58.953 1.00 59.44 514 ARG A N 1
ATOM 3382 C CA . ARG A 1 439 ? 48.882 60.892 59.376 1.00 62.75 514 ARG A CA 1
ATOM 3383 C C . ARG A 1 439 ? 48.331 61.721 58.215 1.00 63.90 514 ARG A C 1
ATOM 3384 O O . ARG A 1 439 ? 47.491 62.604 58.410 1.00 64.13 514 ARG A O 1
ATOM 3392 N N . GLU A 1 440 ? 48.827 61.461 57.014 1.00 63.69 515 GLU A N 1
ATOM 3393 C CA . GLU A 1 440 ? 48.386 62.198 55.843 1.00 63.75 515 GLU A CA 1
ATOM 3394 C C . GLU A 1 440 ? 47.092 61.603 55.303 1.00 62.24 515 GLU A C 1
ATOM 3395 O O . GLU A 1 440 ? 47.008 60.391 55.070 1.00 61.30 515 GLU A O 1
ATOM 3401 N N . PRO A 1 441 ? 46.037 62.431 55.187 1.00 61.10 516 PRO A N 1
ATOM 3402 C CA . PRO A 1 441 ? 44.749 61.963 54.666 1.00 59.50 516 PRO A CA 1
ATOM 3403 C C . PRO A 1 441 ? 44.954 61.655 53.183 1.00 56.96 516 PRO A C 1
ATOM 3404 O O . PRO A 1 441 ? 45.647 62.401 52.478 1.00 54.27 516 PRO A O 1
ATOM 3408 N N . PRO A 1 442 ? 44.387 60.536 52.702 1.00 55.69 517 PRO A N 1
ATOM 3409 C CA . PRO A 1 442 ? 44.515 60.136 51.297 1.00 53.64 517 PRO A CA 1
ATOM 3410 C C . PRO A 1 442 ? 44.156 61.259 50.335 1.00 49.14 517 PRO A C 1
ATOM 3411 O O . PRO A 1 442 ? 43.259 62.060 50.601 1.00 46.23 517 PRO A O 1
ATOM 3415 N N . VAL A 1 443 ? 44.913 61.330 49.246 1.00 45.50 518 VAL A N 1
ATOM 3416 C CA . VAL A 1 443 ? 44.711 62.310 48.187 1.00 43.07 518 VAL A CA 1
ATOM 3417 C C . VAL A 1 443 ? 43.242 62.184 47.702 1.00 39.46 518 VAL A C 1
ATOM 3418 O O . VAL A 1 443 ? 42.727 61.077 47.546 1.00 37.76 518 VAL A O 1
ATOM 3422 N N . CYS A 1 444 ? 42.554 63.306 47.529 1.00 35.59 519 CYS A N 1
ATOM 3423 C CA . CYS A 1 444 ? 41.160 63.247 47.091 1.00 34.15 519 CYS A CA 1
ATOM 3424 C C . CYS A 1 444 ? 41.025 62.890 45.596 1.00 32.58 519 CYS A C 1
ATOM 3425 O O . CYS A 1 444 ? 41.994 63.007 44.835 1.00 30.22 519 CYS A O 1
ATOM 3428 N N . PRO A 1 445 ? 39.814 62.470 45.159 1.00 30.04 520 PRO A N 1
ATOM 3429 C CA . PRO A 1 445 ? 39.542 62.102 43.762 1.00 28.62 520 PRO A CA 1
ATOM 3430 C C . PRO A 1 445 ? 39.987 63.129 42.731 1.00 26.62 520 PRO A C 1
ATOM 3431 O O . PRO A 1 445 ? 40.655 62.772 41.770 1.00 25.57 520 PRO A O 1
ATOM 3435 N N . SER A 1 446 ? 39.600 64.388 42.917 1.00 26.24 521 SER A N 1
ATOM 3436 C CA . SER A 1 446 ? 39.983 65.445 41.983 1.00 27.64 521 SER A CA 1
ATOM 3437 C C . SER A 1 446 ? 41.510 65.623 41.880 1.00 30.83 521 SER A C 1
ATOM 3438 O O . SER A 1 446 ? 42.044 65.906 40.791 1.00 33.00 521 SER A O 1
ATOM 3441 N N . ASP A 1 447 ? 42.199 65.465 43.008 1.00 28.21 522 ASP A N 1
ATOM 3442 C CA . ASP A 1 447 ? 43.648 65.590 43.041 1.00 25.77 522 ASP A CA 1
ATOM 3443 C C . ASP A 1 447 ? 44.258 64.461 42.231 1.00 22.75 522 ASP A C 1
ATOM 3444 O O . ASP A 1 447 ? 45.198 64.691 41.485 1.00 19.77 522 ASP A O 1
ATOM 3449 N N . GLU A 1 448 ? 43.745 63.240 42.376 1.00 20.28 523 GLU A N 1
ATOM 3450 C CA . GLU A 1 448 ? 44.309 62.156 41.588 1.00 18.80 523 GLU A CA 1
ATOM 3451 C C . GLU A 1 448 ? 44.151 62.471 40.094 1.00 18.93 523 GLU A C 1
ATOM 3452 O O . GLU A 1 448 ? 45.092 62.287 39.325 1.00 20.29 523 GLU A O 1
ATOM 3458 N N . PHE A 1 449 ? 42.989 62.982 39.706 1.00 19.88 524 PHE A N 1
ATOM 3459 C CA . PHE A 1 449 ? 42.707 63.317 38.315 1.00 21.70 524 PHE A CA 1
ATOM 3460 C C . PHE A 1 449 ? 43.653 64.392 37.773 1.00 26.48 524 PHE A C 1
ATOM 3461 O O . PHE A 1 449 ? 44.126 64.316 36.625 1.00 23.15 524 PHE A O 1
ATOM 3469 N N . GLU A 1 450 ? 43.858 65.435 38.574 1.00 27.29 525 GLU A N 1
ATOM 3470 C CA . GLU A 1 450 ? 44.727 66.530 38.177 1.0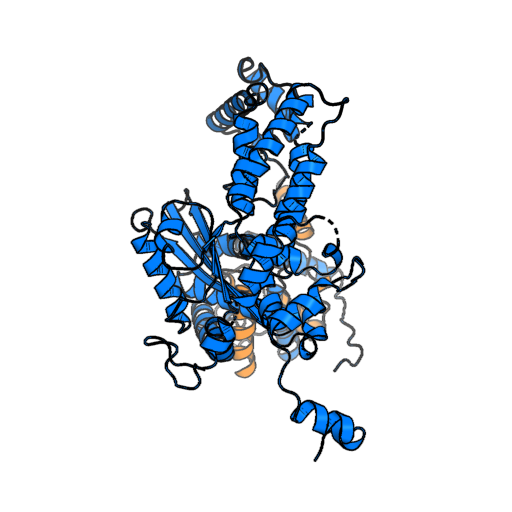0 28.13 525 GLU A CA 1
ATOM 3471 C C . GLU A 1 450 ? 46.166 66.046 38.026 1.00 28.31 525 GLU A C 1
ATOM 3472 O O . GLU A 1 450 ? 46.835 66.419 37.066 1.00 34.71 525 GLU A O 1
ATOM 3478 N N . PHE A 1 451 ? 46.639 65.199 38.933 1.00 24.42 526 PHE A N 1
ATOM 3479 C CA . PHE A 1 451 ? 47.987 64.674 38.787 1.00 28.84 526 PHE A CA 1
ATOM 3480 C C . PHE A 1 451 ? 48.075 63.836 37.517 1.00 27.76 526 PHE A C 1
ATOM 3481 O O . PHE A 1 451 ? 48.966 64.059 36.679 1.00 23.54 526 PHE A O 1
ATOM 3489 N N . TYR A 1 452 ? 47.084 62.955 37.324 1.00 22.12 527 TYR A N 1
ATOM 3490 C CA . TYR A 1 452 ? 47.076 62.083 36.152 1.00 20.48 527 TYR A CA 1
ATOM 3491 C C . TYR A 1 452 ? 47.101 62.846 34.835 1.00 19.63 527 TYR A C 1
ATOM 3492 O O . TYR A 1 452 ? 47.857 62.498 33.918 1.00 21.27 527 TYR A O 1
ATOM 3501 N N . ARG A 1 453 ? 46.243 63.839 34.728 1.00 18.67 528 ARG A N 1
ATOM 3502 C CA . ARG A 1 453 ? 46.126 64.631 33.516 1.00 25.37 528 ARG A CA 1
ATOM 3503 C C . ARG A 1 453 ? 47.443 65.230 33.014 1.00 31.46 528 ARG A C 1
ATOM 3504 O O . ARG A 1 453 ? 47.593 65.500 31.808 1.00 30.06 528 ARG A O 1
ATOM 3512 N N . LYS A 1 454 ? 48.372 65.475 33.942 1.00 31.55 529 LYS A N 1
ATOM 3513 C CA . LYS A 1 454 ? 49.662 66.089 33.615 1.00 31.35 529 LYS A CA 1
ATOM 3514 C C . LYS A 1 454 ? 50.754 65.070 33.347 1.00 28.72 529 LYS A C 1
ATOM 3515 O O . LYS A 1 454 ? 51.888 65.433 33.100 1.00 31.03 529 LYS A O 1
ATOM 3521 N N . GLU A 1 455 ? 50.397 63.796 33.363 1.00 23.61 530 GLU A N 1
ATOM 3522 C CA . GLU A 1 455 ? 51.343 62.719 33.138 1.00 25.08 530 GLU A CA 1
ATOM 3523 C C . GLU A 1 455 ? 51.921 62.791 31.698 1.00 24.97 530 GLU A C 1
ATOM 3524 O O . GLU A 1 455 ? 51.203 63.105 30.752 1.00 25.34 530 GLU A O 1
ATOM 3530 N N . ILE A 1 456 ? 53.227 62.593 31.566 1.00 25.12 531 ILE A N 1
ATOM 3531 C CA . ILE A 1 456 ? 53.913 62.603 30.262 1.00 28.09 531 ILE A CA 1
ATOM 3532 C C . ILE A 1 456 ? 54.458 61.201 30.159 1.00 29.42 531 ILE A C 1
ATOM 3533 O O . ILE A 1 456 ? 55.392 60.834 30.880 1.00 31.67 531 ILE A O 1
ATOM 3538 N N . VAL A 1 457 ? 53.812 60.393 29.327 1.00 26.68 532 VAL A N 1
ATOM 3539 C CA . VAL A 1 457 ? 54.182 58.994 29.172 1.00 26.31 532 VAL A CA 1
ATOM 3540 C C . VAL A 1 457 ? 54.527 58.702 27.710 1.00 29.21 532 VAL A C 1
ATOM 3541 O O . VAL A 1 457 ? 53.757 59.000 26.788 1.00 27.07 532 VAL A O 1
ATOM 3545 N N . ILE A 1 458 ? 55.685 58.089 27.527 1.00 31.72 533 ILE A N 1
ATOM 3546 C CA . ILE A 1 458 ? 56.204 57.788 26.211 1.00 31.09 533 ILE A CA 1
ATOM 3547 C C . ILE A 1 458 ? 55.594 56.558 25.595 1.00 28.99 533 ILE A C 1
ATOM 3548 O O . ILE A 1 458 ? 55.486 55.517 26.243 1.00 30.19 533 ILE A O 1
ATOM 3553 N N . LEU A 1 459 ? 55.166 56.692 24.347 1.00 28.46 534 LEU A N 1
ATOM 3554 C CA . LEU A 1 459 ? 54.618 55.567 23.621 1.00 28.61 534 LEU A CA 1
ATOM 3555 C C . LEU A 1 459 ? 55.786 54.682 23.142 1.00 32.81 534 LEU A C 1
ATOM 3556 O O . LEU A 1 459 ? 56.682 55.155 22.448 1.00 35.32 534 LEU A O 1
ATOM 3561 N N . SER A 1 460 ? 55.747 53.398 23.475 1.00 34.72 535 SER A N 1
ATOM 3562 C CA . SER A 1 460 ? 56.753 52.441 23.027 1.00 37.93 535 SER A CA 1
ATOM 3563 C C . SER A 1 460 ? 55.905 51.266 22.559 1.00 36.62 535 SER A C 1
ATOM 3564 O O . SER A 1 460 ? 54.768 51.115 23.027 1.00 34.40 535 SER A O 1
ATOM 3567 N N . GLU A 1 461 ? 56.418 50.418 21.666 1.00 36.10 536 GLU A N 1
ATOM 3568 C CA . GLU A 1 461 ? 55.590 49.302 21.206 1.00 34.99 536 GLU A CA 1
ATOM 3569 C C . GLU A 1 461 ? 55.305 48.231 22.263 1.00 33.61 536 GLU A C 1
ATOM 3570 O O . GLU A 1 461 ? 54.302 47.511 22.182 1.00 30.93 536 GLU A O 1
ATOM 3576 N N . ASP A 1 462 ? 56.149 48.158 23.284 1.00 30.34 537 ASP A N 1
ATOM 3577 C CA . ASP A 1 462 ? 55.916 47.196 24.350 1.00 30.78 537 ASP A CA 1
ATOM 3578 C C . ASP A 1 462 ? 55.121 47.862 25.494 1.00 29.93 537 ASP A C 1
ATOM 3579 O O . ASP A 1 462 ? 55.066 47.326 26.601 1.00 33.11 537 ASP A O 1
ATOM 3584 N N . PHE A 1 463 ? 54.537 49.034 25.234 1.00 24.75 538 PHE A N 1
ATOM 3585 C CA . PHE A 1 463 ? 53.744 49.723 26.256 1.00 24.72 538 PHE A CA 1
ATOM 3586 C C . PHE A 1 463 ? 52.491 48.895 26.588 1.00 25.16 538 PHE A C 1
ATOM 3587 O O . PHE A 1 463 ? 51.785 48.456 25.692 1.00 25.34 538 PHE A O 1
ATOM 3595 N N . LYS A 1 464 ? 52.290 48.596 27.866 1.00 23.34 539 LYS A N 1
ATOM 3596 C CA . LYS A 1 464 ? 51.127 47.839 28.330 1.00 23.06 539 LYS A CA 1
ATOM 3597 C C . LYS A 1 464 ? 50.394 48.697 29.372 1.00 22.25 539 LYS A C 1
ATOM 3598 O O . LYS A 1 464 ? 50.845 48.852 30.509 1.00 21.09 539 LYS A O 1
ATOM 3604 N N . VAL A 1 465 ? 49.249 49.235 28.972 1.00 20.74 540 VAL A N 1
ATOM 3605 C CA . VAL A 1 465 ? 48.461 50.112 29.831 1.00 16.90 540 VAL A CA 1
ATOM 3606 C C . VAL A 1 465 ? 48.100 49.572 31.226 1.00 16.90 540 VAL A C 1
ATOM 3607 O O . VAL A 1 465 ? 48.205 50.312 32.191 1.00 19.80 540 VAL A O 1
ATOM 3619 N N . GLU A 1 467 ? 49.835 47.489 33.101 1.00 27.39 542 GLU A N 1
ATOM 3620 C CA . GLU A 1 467 ? 51.049 47.478 33.932 1.00 25.86 542 GLU A CA 1
ATOM 3621 C C . GLU A 1 467 ? 51.349 48.854 34.423 1.00 24.81 542 GLU A C 1
ATOM 3622 O O . GLU A 1 467 ? 51.780 49.039 35.572 1.00 29.83 542 GLU A O 1
ATOM 3628 N N . TRP A 1 468 ? 51.145 49.831 33.553 1.00 18.88 543 TRP A N 1
ATOM 3629 C CA . TRP A 1 468 ? 51.379 51.192 33.929 1.00 19.33 543 TRP A CA 1
ATOM 3630 C C . TRP A 1 468 ? 50.469 51.539 35.123 1.00 23.46 543 TRP A C 1
ATOM 3631 O O . TRP A 1 468 ? 50.936 52.059 36.142 1.00 26.86 543 TRP A O 1
ATOM 3642 N N . TRP A 1 469 ? 49.168 51.298 34.997 1.00 21.27 544 TRP A N 1
ATOM 3643 C CA . TRP A 1 469 ? 48.259 51.609 36.113 1.00 17.64 544 TRP A CA 1
ATOM 3644 C C . TRP A 1 469 ? 48.546 50.810 37.389 1.00 19.08 544 TRP A C 1
ATOM 3645 O O . TRP A 1 469 ? 48.451 51.353 38.494 1.00 20.37 544 TRP A O 1
ATOM 3656 N N . ASN A 1 470 ? 48.847 49.523 37.229 1.00 20.29 545 ASN A N 1
ATOM 3657 C CA . ASN A 1 470 ? 49.136 48.647 38.369 1.00 28.98 545 ASN A CA 1
ATOM 3658 C C . ASN A 1 470 ? 50.365 49.147 39.131 1.00 36.52 545 ASN A C 1
ATOM 3659 O O . ASN A 1 470 ? 50.370 49.192 40.368 1.00 36.64 545 ASN A O 1
ATOM 3664 N N . LEU A 1 471 ? 51.383 49.586 38.394 1.00 35.83 546 LEU A N 1
ATOM 3665 C CA . LEU A 1 471 ? 52.592 50.083 39.032 1.00 37.50 546 LEU A CA 1
ATOM 3666 C C . LEU A 1 471 ? 52.380 51.471 39.602 1.00 34.99 546 LEU A C 1
ATOM 3667 O O . LEU A 1 471 ? 53.130 51.923 40.467 1.00 33.17 546 LEU A O 1
ATOM 3672 N N . ASN A 1 472 ? 51.348 52.154 39.135 1.00 30.37 547 ASN A N 1
ATOM 3673 C CA . ASN A 1 472 ? 51.079 53.473 39.650 1.00 25.09 547 ASN A CA 1
ATOM 3674 C C . ASN A 1 472 ? 49.923 53.499 40.627 1.00 22.96 547 ASN A C 1
ATOM 3675 O O . ASN A 1 472 ? 49.346 54.557 40.872 1.00 25.36 547 ASN A O 1
ATOM 3680 N N . SER A 1 473 ? 49.614 52.345 41.196 1.00 28.18 548 SER A N 1
ATOM 3681 C CA . SER A 1 473 ? 48.498 52.217 42.123 1.00 29.99 548 SER A CA 1
ATOM 3682 C C . SER A 1 473 ? 48.610 53.016 43.431 1.00 32.12 548 SER A C 1
ATOM 3683 O O . SER A 1 473 ? 47.589 53.473 43.972 1.00 30.61 548 SER A O 1
ATOM 3686 N N . LYS A 1 474 ? 49.831 53.201 43.940 1.00 30.36 549 LYS A N 1
ATOM 3687 C CA . LYS A 1 474 ? 50.023 53.950 45.190 1.00 30.01 549 LYS A CA 1
ATOM 3688 C C . LYS A 1 474 ? 49.850 55.415 44.919 1.00 26.52 549 LYS A C 1
ATOM 3689 O O . LYS A 1 474 ? 49.348 56.175 45.751 1.00 26.81 549 LYS A O 1
ATOM 3695 N N . LYS A 1 475 ? 50.283 55.836 43.741 1.00 27.33 550 LYS A N 1
ATOM 3696 C CA . LYS A 1 475 ? 50.157 57.235 43.378 1.00 26.66 550 LYS A CA 1
ATOM 3697 C C . LYS A 1 475 ? 48.693 57.583 43.076 1.00 26.16 550 LYS A C 1
ATOM 3698 O O . LYS A 1 475 ? 48.248 58.709 43.332 1.00 26.81 550 LYS A O 1
ATOM 3704 N N . TYR A 1 476 ? 47.975 56.618 42.500 1.00 24.70 551 TYR A N 1
ATOM 3705 C CA . TYR A 1 476 ? 46.556 56.777 42.140 1.00 25.67 551 TYR A CA 1
ATOM 3706 C C . TYR A 1 476 ? 45.760 55.642 42.759 1.00 26.19 551 TYR A C 1
ATOM 3707 O O . TYR A 1 476 ? 45.257 54.776 42.047 1.00 26.51 551 TYR A O 1
ATOM 3716 N N . PRO A 1 477 ? 45.571 55.664 44.089 1.00 28.55 552 PRO A N 1
ATOM 3717 C CA . PRO A 1 477 ? 44.823 54.605 44.773 1.00 27.06 552 PRO A CA 1
ATOM 3718 C C . PRO A 1 477 ? 43.424 54.366 44.198 1.00 23.30 552 PRO A C 1
ATOM 3719 O O . PRO A 1 477 ? 43.047 53.228 43.900 1.00 26.57 552 PRO A O 1
ATOM 3723 N N . LYS A 1 478 ? 42.647 55.424 44.068 1.00 17.24 553 LYS A N 1
ATOM 3724 C CA . LYS A 1 478 ? 41.284 55.300 43.546 1.00 19.15 553 LYS A CA 1
ATOM 3725 C C . LYS A 1 478 ? 41.201 55.337 42.010 1.00 18.72 553 LYS A C 1
ATOM 3726 O O . LYS A 1 478 ? 40.473 54.552 41.402 1.00 19.93 553 LYS A O 1
ATOM 3732 N N . LEU A 1 479 ? 41.933 56.259 41.383 1.00 17.87 554 LEU A N 1
ATOM 3733 C CA . LEU A 1 479 ? 41.911 56.360 39.931 1.00 16.38 554 LEU A CA 1
ATOM 3734 C C . LEU A 1 479 ? 42.460 55.079 39.302 1.00 18.07 554 LEU A C 1
ATOM 3735 O O . LEU A 1 479 ? 41.915 54.614 38.318 1.00 18.46 554 LEU A O 1
ATOM 3740 N N . SER A 1 480 ? 43.471 54.454 39.892 1.00 17.93 555 SER A N 1
ATOM 3741 C CA . SER A 1 480 ? 43.977 53.238 39.278 1.00 19.74 555 SER A CA 1
ATOM 3742 C C . SER A 1 480 ? 42.932 52.122 39.321 1.00 17.85 555 SER A C 1
ATOM 3743 O O . SER A 1 480 ? 42.869 51.283 38.411 1.00 19.36 555 SER A O 1
ATOM 3746 N N . LYS A 1 481 ? 42.185 52.034 40.419 1.00 16.48 556 LYS A N 1
ATOM 3747 C CA . LYS A 1 481 ? 41.135 51.015 40.538 1.00 13.32 556 LYS A CA 1
ATOM 3748 C C . LYS A 1 481 ? 40.112 51.239 39.416 1.00 11.90 556 LYS A C 1
ATOM 3749 O O . LYS A 1 481 ? 39.680 50.297 38.746 1.00 14.55 556 LYS A O 1
ATOM 3755 N N . LEU A 1 482 ? 39.774 52.494 39.185 1.00 12.65 557 LEU A N 1
ATOM 3756 C CA . LEU A 1 482 ? 38.817 52.848 38.148 1.00 14.11 557 LEU A CA 1
ATOM 3757 C C . LEU A 1 482 ? 39.378 52.505 36.761 1.00 13.95 557 LEU A C 1
ATOM 3758 O O . LEU A 1 482 ? 38.685 51.914 35.941 1.00 13.75 557 LEU A O 1
ATOM 3763 N N . ALA A 1 483 ? 40.604 52.936 36.485 1.00 11.11 558 ALA A N 1
ATOM 3764 C CA . ALA A 1 483 ? 41.229 52.690 35.186 1.00 11.60 558 ALA A CA 1
ATOM 3765 C C . ALA A 1 483 ? 41.366 51.198 34.888 1.00 12.20 558 ALA A C 1
ATOM 3766 O O . ALA A 1 483 ? 41.030 50.746 33.812 1.00 12.03 558 ALA A O 1
ATOM 3768 N N . LEU A 1 484 ? 41.846 50.428 35.852 1.00 15.74 559 LEU A N 1
ATOM 3769 C CA . LEU A 1 484 ? 42.009 48.992 35.651 1.00 14.14 559 LEU A CA 1
ATOM 3770 C C . LEU A 1 484 ? 40.684 48.302 35.372 1.00 14.44 559 LEU A C 1
ATOM 3771 O O . LEU A 1 484 ? 40.563 47.488 34.454 1.00 14.42 559 LEU A O 1
ATOM 3776 N N . SER A 1 485 ? 39.682 48.585 36.176 1.00 15.12 560 SER A N 1
ATOM 3777 C CA . SER A 1 485 ? 38.409 47.953 35.918 1.00 18.58 560 SER A CA 1
ATOM 3778 C C . SER A 1 485 ? 37.812 48.483 34.595 1.00 15.21 560 SER A C 1
ATOM 3779 O O . SER A 1 485 ? 37.264 47.707 33.821 1.00 16.58 560 SER A O 1
ATOM 3782 N N . LEU A 1 486 ? 37.937 49.768 34.304 1.00 12.20 561 LEU A N 1
ATOM 3783 C CA . LEU A 1 486 ? 37.362 50.256 33.041 1.00 12.92 561 LEU A CA 1
ATOM 3784 C C . LEU A 1 486 ? 38.062 49.701 31.800 1.00 12.45 561 LEU A C 1
ATOM 3785 O O . LEU A 1 486 ? 37.429 49.338 30.807 1.00 15.65 561 LEU A O 1
ATOM 3790 N N . LEU A 1 487 ? 39.378 49.610 31.858 1.00 11.87 562 LEU A N 1
ATOM 3791 C CA . LEU A 1 487 ? 40.159 49.103 30.748 1.00 10.68 562 LEU A CA 1
ATOM 3792 C C . LEU A 1 487 ? 39.984 47.618 30.536 1.00 11.93 562 LEU A C 1
ATOM 3793 O O . LEU A 1 487 ? 40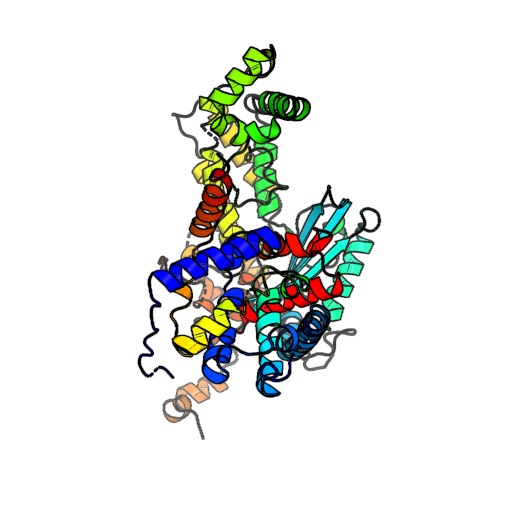.436 47.108 29.531 1.00 14.52 562 LEU A O 1
ATOM 3798 N N . SER A 1 488 ? 39.383 46.922 31.506 1.00 10.29 563 SER A N 1
ATOM 3799 C CA . SER A 1 488 ? 39.115 45.494 31.396 1.00 11.90 563 SER A CA 1
ATOM 3800 C C . SER A 1 488 ? 37.776 45.195 30.669 1.00 14.54 563 SER A C 1
ATOM 3801 O O . SER A 1 488 ? 37.448 44.041 30.429 1.00 13.56 563 SER A O 1
ATOM 3804 N N . ILE A 1 489 ? 37.000 46.230 30.335 1.00 13.09 564 ILE A N 1
ATOM 3805 C CA . ILE A 1 489 ? 35.724 46.038 29.635 1.00 11.57 564 ILE A CA 1
ATOM 3806 C C . ILE A 1 489 ? 36.046 45.878 28.148 1.00 11.73 564 ILE A C 1
ATOM 3807 O O . ILE A 1 489 ? 36.653 46.779 27.539 1.00 11.33 564 ILE A O 1
ATOM 3812 N N . PRO A 1 490 ? 35.670 44.741 27.543 1.00 12.16 565 PRO A N 1
ATOM 3813 C CA . PRO A 1 490 ? 35.966 44.542 26.118 1.00 11.23 565 PRO A CA 1
ATOM 3814 C C . PRO A 1 490 ? 35.153 45.482 25.231 1.00 12.44 565 PRO A C 1
ATOM 3815 O O . PRO A 1 490 ? 33.988 45.752 25.520 1.00 10.81 565 PRO A O 1
ATOM 3819 N N . ALA A 1 491 ? 35.751 45.867 24.105 1.00 10.11 566 ALA A N 1
ATOM 3820 C CA . ALA A 1 491 ? 35.135 46.749 23.126 1.00 10.34 566 ALA A CA 1
ATOM 3821 C C . ALA A 1 491 ? 34.102 45.999 22.273 1.00 13.27 566 ALA A C 1
ATOM 3822 O O . ALA A 1 491 ? 33.217 46.627 21.673 1.00 13.42 566 ALA A O 1
ATOM 3824 N N . SER A 1 492 ? 34.205 44.669 22.227 1.00 10.98 567 SER A N 1
ATOM 3825 C CA . SER A 1 492 ? 33.304 43.853 21.396 1.00 10.44 567 SER A CA 1
ATOM 3826 C C . SER A 1 492 ? 32.472 42.821 22.133 1.00 11.05 567 SER A C 1
ATOM 3827 O O . SER A 1 492 ? 32.998 42.104 22.977 1.00 9.50 567 SER A O 1
ATOM 3830 N N . SER A 1 493 ? 31.211 42.651 21.712 1.00 10.96 568 SER A N 1
ATOM 3831 C CA . SER A 1 493 ? 30.322 41.660 22.337 1.00 11.35 568 SER A CA 1
ATOM 3832 C C . SER A 1 493 ? 30.762 40.287 21.848 1.00 14.63 568 SER A C 1
ATOM 3833 O O . SER A 1 493 ? 30.417 39.271 22.460 1.00 13.40 568 SER A O 1
ATOM 3836 N N . ALA A 1 494 ? 31.598 40.250 20.810 1.00 13.72 569 ALA A N 1
ATOM 3837 C CA . ALA A 1 494 ? 32.058 38.972 20.252 1.00 15.22 569 ALA A CA 1
ATOM 3838 C C . ALA A 1 494 ? 33.478 38.608 20.736 1.00 15.51 569 ALA A C 1
ATOM 3839 O O . ALA A 1 494 ? 34.206 37.856 20.076 1.00 13.94 569 ALA A O 1
ATOM 3841 N N . ALA A 1 495 ? 33.866 39.176 21.870 1.00 12.36 570 ALA A N 1
ATOM 3842 C CA . ALA A 1 495 ? 35.166 38.903 22.453 1.00 14.77 570 ALA A CA 1
ATOM 3843 C C . ALA A 1 495 ? 35.443 37.406 22.591 1.00 14.64 570 ALA A C 1
ATOM 3844 O O . ALA A 1 495 ? 36.546 37.007 22.341 1.00 15.81 570 ALA A O 1
ATOM 3846 N N . SER A 1 496 ? 34.455 36.593 22.976 1.00 11.82 571 SER A N 1
ATOM 3847 C CA . SER A 1 496 ? 34.689 35.136 23.165 1.00 14.69 571 SER A CA 1
ATOM 3848 C C . SER A 1 496 ? 34.376 34.306 21.930 1.00 19.01 571 SER A C 1
ATOM 3849 O O . SER A 1 496 ? 34.417 33.063 21.975 1.00 18.47 571 SER A O 1
ATOM 3852 N N . GLU A 1 497 ? 34.034 34.971 20.831 1.00 19.63 572 GLU A N 1
ATOM 3853 C CA . GLU A 1 497 ? 33.640 34.223 19.656 1.00 21.94 572 GLU A CA 1
ATOM 3854 C C . GLU A 1 497 ? 34.662 33.225 19.122 1.00 22.39 572 GLU A C 1
ATOM 3855 O O . GLU A 1 497 ? 34.283 32.243 18.513 1.00 25.66 572 GLU A O 1
ATOM 3861 N N . ARG A 1 498 ? 35.940 33.426 19.393 1.00 23.00 573 ARG A N 1
ATOM 3862 C CA . ARG A 1 498 ? 36.932 32.470 18.913 1.00 28.43 573 ARG A CA 1
ATOM 3863 C C . ARG A 1 498 ? 36.717 31.108 19.614 1.00 29.63 573 ARG A C 1
ATOM 3864 O O . ARG A 1 498 ? 36.840 30.047 18.989 1.00 28.32 573 ARG A O 1
ATOM 3872 N N . THR A 1 499 ? 36.378 31.141 20.903 1.00 25.54 574 THR A N 1
ATOM 3873 C CA . THR A 1 499 ? 36.151 29.901 21.634 1.00 21.45 574 THR A CA 1
ATOM 3874 C C . THR A 1 499 ? 34.824 29.304 21.197 1.00 17.87 574 THR A C 1
ATOM 3875 O O . THR A 1 499 ? 34.745 28.099 20.944 1.00 19.58 574 THR A O 1
ATOM 3879 N N . PHE A 1 500 ? 33.792 30.140 21.054 1.00 16.65 575 PHE A N 1
ATOM 3880 C CA . PHE A 1 500 ? 32.481 29.644 20.623 1.00 18.51 575 PHE A CA 1
ATOM 3881 C C . PHE A 1 500 ? 32.572 28.913 19.278 1.00 22.57 575 PHE A C 1
ATOM 3882 O O . PHE A 1 500 ? 31.927 27.858 19.060 1.00 20.41 575 PHE A O 1
ATOM 3890 N N . SER A 1 501 ? 33.438 29.430 18.408 1.00 24.02 576 SER A N 1
ATOM 3891 C CA . SER A 1 501 ? 33.630 28.826 17.098 1.00 26.67 576 SER A CA 1
ATOM 3892 C C . SER A 1 501 ? 34.299 27.466 17.254 1.00 24.87 576 SER A C 1
ATOM 3893 O O . SER A 1 501 ? 33.915 26.512 16.607 1.00 28.06 576 SER A O 1
ATOM 3896 N N . LEU A 1 502 ? 35.288 27.373 18.128 1.00 26.09 577 LEU A N 1
ATOM 3897 C CA . LEU A 1 502 ? 35.958 26.094 18.352 1.00 28.11 577 LEU A CA 1
ATOM 3898 C C . LEU A 1 502 ? 34.983 25.053 18.932 1.00 28.34 577 LEU A C 1
ATOM 3899 O O . LEU A 1 502 ? 35.130 23.850 18.701 1.00 25.41 577 LEU A O 1
ATOM 3904 N N . ALA A 1 503 ? 33.948 25.525 19.623 1.00 25.72 578 ALA A N 1
ATOM 3905 C CA . ALA A 1 503 ? 32.978 24.622 20.226 1.00 25.11 578 ALA A CA 1
ATOM 3906 C C . ALA A 1 503 ? 31.796 24.260 19.308 1.00 25.13 578 ALA A C 1
ATOM 3907 O O . ALA A 1 503 ? 30.905 23.506 19.708 1.00 20.18 578 ALA A O 1
ATOM 3909 N N . GLY A 1 504 ? 31.809 24.756 18.070 1.00 28.78 579 GLY A N 1
ATOM 3910 C CA . GLY A 1 504 ? 30.716 24.475 17.146 1.00 27.46 579 GLY A CA 1
ATOM 3911 C C . GLY A 1 504 ? 30.377 22.994 17.005 1.00 26.60 579 GLY A C 1
ATOM 3912 O O . GLY A 1 504 ? 29.204 22.594 17.008 1.00 28.99 579 GLY A O 1
ATOM 3913 N N . ASN A 1 505 ? 31.415 22.176 16.948 1.00 22.37 580 ASN A N 1
ATOM 3914 C CA . ASN A 1 505 ? 31.258 20.733 16.803 1.00 29.66 580 ASN A CA 1
ATOM 3915 C C . ASN A 1 505 ? 30.439 20.088 17.942 1.00 27.13 580 ASN A C 1
ATOM 3916 O O . ASN A 1 505 ? 29.426 19.385 17.702 1.00 28.93 580 ASN A O 1
ATOM 3921 N N . ILE A 1 506 ? 30.783 20.435 19.175 1.00 19.30 581 ILE A N 1
ATOM 3922 C CA . ILE A 1 506 ? 30.074 19.874 20.304 1.00 18.49 581 ILE A CA 1
ATOM 3923 C C . ILE A 1 506 ? 28.718 20.523 20.623 1.00 19.47 581 ILE A C 1
ATOM 3924 O O . ILE A 1 506 ? 27.976 20.043 21.493 1.00 19.35 581 ILE A O 1
ATOM 3929 N N . ILE A 1 507 ? 28.385 21.625 19.956 1.00 24.37 582 ILE A N 1
ATOM 3930 C CA . ILE A 1 507 ? 27.091 22.246 20.232 1.00 27.39 582 ILE A CA 1
ATOM 3931 C C . ILE A 1 507 ? 26.068 21.972 19.145 1.00 30.51 582 ILE A C 1
ATOM 3932 O O . ILE A 1 507 ? 24.870 22.071 19.405 1.00 37.36 582 ILE A O 1
ATOM 3937 N N . THR A 1 508 ? 26.521 21.577 17.953 1.00 26.34 583 THR A N 1
ATOM 3938 C CA . THR A 1 508 ? 25.609 21.382 16.832 1.00 29.91 583 THR A CA 1
ATOM 3939 C C . THR A 1 508 ? 25.493 20.011 16.160 1.00 33.32 583 THR A C 1
ATOM 3940 O O . THR A 1 508 ? 24.381 19.583 15.832 1.00 32.32 583 THR A O 1
ATOM 3944 N N . GLU A 1 509 ? 26.624 19.361 15.888 1.00 30.61 584 GLU A N 1
ATOM 3945 C CA . GLU A 1 509 ? 26.601 18.068 15.201 1.00 29.82 584 GLU A CA 1
ATOM 3946 C C . GLU A 1 509 ? 25.957 16.986 16.058 1.00 27.96 584 GLU A C 1
ATOM 3947 O O . GLU A 1 509 ? 26.423 16.708 17.167 1.00 25.84 584 GLU A O 1
ATOM 3953 N N . LYS A 1 510 ? 24.947 16.312 15.511 1.00 23.09 585 LYS A N 1
ATOM 3954 C CA . LYS A 1 510 ? 24.227 15.296 16.276 1.00 18.97 585 LYS A CA 1
ATOM 3955 C C . LYS A 1 510 ? 25.100 14.243 16.960 1.00 18.76 585 LYS A C 1
ATOM 3956 O O . LYS A 1 510 ? 24.988 14.012 18.176 1.00 19.41 585 LYS A O 1
ATOM 3962 N N . ARG A 1 511 ? 25.978 13.612 16.172 1.00 15.16 586 ARG A N 1
ATOM 3963 C CA . ARG A 1 511 ? 26.872 12.557 16.641 1.00 16.88 586 ARG A CA 1
ATOM 3964 C C . ARG A 1 511 ? 27.837 13.048 17.746 1.00 16.44 586 ARG A C 1
ATOM 3965 O O . ARG A 1 511 ? 28.194 12.293 18.667 1.00 16.00 586 ARG A O 1
ATOM 3973 N N . ASN A 1 512 ? 28.226 14.324 17.661 1.00 15.73 587 ASN A N 1
ATOM 3974 C CA . ASN A 1 512 ? 29.206 14.905 18.595 1.00 20.18 587 ASN A CA 1
ATOM 3975 C C . ASN A 1 512 ? 28.684 15.878 19.630 1.00 20.19 587 ASN A C 1
ATOM 3976 O O . ASN A 1 512 ? 29.418 16.265 20.538 1.00 21.07 587 ASN A O 1
ATOM 3981 N N . ARG A 1 513 ? 27.403 16.190 19.524 1.00 16.37 588 ARG A N 1
ATOM 3982 C CA . ARG A 1 513 ? 26.718 17.145 20.365 1.00 20.51 588 ARG A CA 1
ATOM 3983 C C . ARG A 1 513 ? 26.610 16.763 21.860 1.00 18.95 588 ARG A C 1
ATOM 3984 O O . ARG A 1 513 ? 26.117 15.692 22.202 1.00 17.11 588 ARG A O 1
ATOM 3992 N N . ILE A 1 514 ? 27.068 17.633 22.746 1.00 14.82 589 ILE A N 1
ATOM 3993 C CA . ILE A 1 514 ? 26.921 17.321 24.166 1.00 17.61 589 ILE A CA 1
ATOM 3994 C C . ILE A 1 514 ? 25.752 18.156 24.724 1.00 17.27 589 ILE A C 1
ATOM 3995 O O . ILE A 1 514 ? 25.306 19.113 24.093 1.00 19.21 589 ILE A O 1
ATOM 4000 N N . GLY A 1 515 ? 25.233 17.783 25.877 1.00 17.48 590 GLY A N 1
ATOM 4001 C CA . GLY A 1 515 ? 24.097 18.517 26.416 1.00 18.65 590 GLY A CA 1
ATOM 4002 C C . GLY A 1 515 ? 24.402 19.931 26.863 1.00 18.51 590 GLY A C 1
ATOM 4003 O O . GLY A 1 515 ? 25.547 20.237 27.201 1.00 16.72 590 GLY A O 1
ATOM 4004 N N . GLN A 1 516 ? 23.357 20.754 26.937 1.00 14.69 591 GLN A N 1
ATOM 4005 C CA . GLN A 1 516 ? 23.471 22.163 27.349 1.00 18.40 591 GLN A CA 1
ATOM 4006 C C . GLN A 1 516 ? 24.268 22.403 28.642 1.00 18.41 591 GLN A C 1
ATOM 4007 O O . GLN A 1 516 ? 25.156 23.239 28.661 1.00 18.38 591 GLN A O 1
ATOM 4013 N N . GLN A 1 517 ? 23.950 21.684 29.719 1.00 18.57 592 GLN A N 1
ATOM 4014 C CA . GLN A 1 517 ? 24.667 21.869 30.982 1.00 16.82 592 GLN A CA 1
ATOM 4015 C C . GLN A 1 517 ? 26.164 21.590 30.833 1.00 16.90 592 GLN A C 1
ATOM 4016 O O . GLN A 1 517 ? 26.988 22.348 31.377 1.00 16.36 592 GLN A O 1
ATOM 4022 N N . THR A 1 518 ? 26.531 20.501 30.139 1.00 13.67 593 THR A N 1
ATOM 4023 C CA . THR A 1 518 ? 27.956 20.173 29.980 1.00 10.31 593 THR A CA 1
ATOM 4024 C C . THR A 1 518 ? 28.664 21.119 29.039 1.00 12.99 593 THR A C 1
ATOM 4025 O O . THR A 1 518 ? 29.866 21.307 29.180 1.00 15.79 593 THR A O 1
ATOM 4029 N N . VAL A 1 519 ? 27.937 21.687 28.076 1.00 10.27 594 VAL A N 1
ATOM 4030 C CA . VAL A 1 519 ? 28.524 22.700 27.189 1.00 13.70 594 VAL A CA 1
ATOM 4031 C C . VAL A 1 519 ? 28.964 23.877 28.083 1.00 10.36 594 VAL A C 1
ATOM 4032 O O . VAL A 1 519 ? 30.065 24.394 27.954 1.00 12.57 594 VAL A O 1
ATOM 4036 N N . ASP A 1 520 ? 28.098 24.289 29.004 1.00 8.75 595 ASP A N 1
ATOM 4037 C CA . ASP A 1 520 ? 28.427 25.411 29.896 1.00 11.48 595 ASP A CA 1
ATOM 4038 C C . ASP A 1 520 ? 29.580 25.057 30.810 1.00 11.96 595 ASP A C 1
ATOM 4039 O O . ASP A 1 520 ? 30.493 25.859 31.000 1.00 11.06 595 ASP A O 1
ATOM 4044 N N . SER A 1 521 ? 29.568 23.837 31.348 1.00 9.37 596 SER A N 1
ATOM 4045 C CA . SER A 1 521 ? 30.636 23.387 32.213 1.00 10.92 596 SER A CA 1
ATOM 4046 C C . SER A 1 521 ? 31.957 23.293 31.435 1.00 12.20 596 SER A C 1
ATOM 4047 O O . SER A 1 521 ? 33.020 23.694 31.922 1.00 11.69 596 SER A O 1
ATOM 4050 N N . LEU A 1 522 ? 31.882 22.797 30.212 1.00 10.89 597 LEU A N 1
ATOM 4051 C CA . LEU A 1 522 ? 33.099 22.637 29.438 1.00 12.71 597 LEU A CA 1
ATOM 4052 C C . LEU A 1 522 ? 33.739 23.973 29.051 1.00 12.41 597 LEU A C 1
ATOM 4053 O O . LEU A 1 522 ? 34.947 24.157 29.214 1.00 12.68 597 LEU A O 1
ATOM 4058 N N . LEU A 1 523 ? 32.912 24.916 28.626 1.00 12.28 598 LEU A N 1
ATOM 4059 C CA . LEU A 1 523 ? 33.382 26.256 28.219 1.00 14.26 598 LEU A CA 1
ATOM 4060 C C . LEU A 1 523 ? 33.962 27.030 29.405 1.00 14.04 598 LEU A C 1
ATOM 4061 O O . LEU A 1 523 ? 35.010 27.709 29.290 1.00 16.07 598 LEU A O 1
ATOM 4066 N N . PHE A 1 524 ? 33.301 26.920 30.551 1.00 10.35 599 PHE A N 1
ATOM 4067 C CA . PHE A 1 524 ? 33.786 27.598 31.729 1.00 12.41 599 PHE A CA 1
ATOM 4068 C C . PHE A 1 524 ? 35.163 27.023 32.115 1.00 13.93 599 PHE A C 1
ATOM 4069 O O . PHE A 1 524 ? 36.111 27.754 32.394 1.00 12.87 599 PHE A O 1
ATOM 4077 N N . LEU A 1 525 ? 35.259 25.696 32.091 1.00 13.27 600 LEU A N 1
ATOM 4078 C CA . LEU A 1 525 ? 36.481 25.000 32.463 1.00 13.18 600 LEU A CA 1
ATOM 4079 C C . LEU A 1 525 ? 37.622 25.317 31.521 1.00 13.10 600 LEU A C 1
ATOM 4080 O O . LEU A 1 525 ? 38.757 25.548 31.975 1.00 14.07 600 LEU A O 1
ATOM 4085 N N . ASN A 1 526 ? 37.314 25.368 30.224 1.00 11.55 601 ASN A N 1
ATOM 4086 C CA . ASN A 1 526 ? 38.298 25.705 29.182 1.00 13.81 601 ASN A CA 1
ATOM 4087 C C . ASN A 1 526 ? 38.797 27.136 29.475 1.00 13.59 601 ASN A C 1
ATOM 4088 O O . ASN A 1 526 ? 40.000 27.410 29.449 1.00 13.00 601 ASN A O 1
ATOM 4093 N N . SER A 1 527 ? 37.882 28.061 29.785 1.00 12.32 602 SER A N 1
ATOM 4094 C CA . SER A 1 527 ? 38.355 29.408 30.043 1.00 11.97 602 SER A CA 1
ATOM 4095 C C . SER A 1 527 ? 39.121 29.472 31.373 1.00 13.99 602 SER A C 1
ATOM 4096 O O . SER A 1 527 ? 40.068 30.251 31.507 1.00 16.28 602 SER A O 1
ATOM 4099 N N . PHE A 1 528 ? 38.770 28.619 32.339 1.00 14.33 603 PHE A N 1
ATOM 4100 C CA . PHE A 1 528 ? 39.459 28.587 33.624 1.00 14.68 603 PHE A CA 1
ATOM 4101 C C . PHE A 1 528 ? 40.924 28.160 33.421 1.00 15.23 603 PHE A C 1
ATOM 4102 O O . PHE A 1 528 ? 41.844 28.798 33.948 1.00 13.78 603 PHE A O 1
ATOM 4110 N N . TYR A 1 529 ? 41.131 27.074 32.681 1.00 14.05 604 TYR A N 1
ATOM 4111 C CA . TYR A 1 529 ? 42.487 26.578 32.402 1.00 15.97 604 TYR A CA 1
ATOM 4112 C C . TYR A 1 529 ? 43.324 27.659 31.694 1.00 15.61 604 TYR A C 1
ATOM 4113 O O . TYR A 1 529 ? 44.459 27.964 32.108 1.00 14.82 604 TYR A O 1
ATOM 4122 N N . LYS A 1 530 ? 42.731 28.281 30.677 1.00 15.12 605 LYS A N 1
ATOM 4123 C CA . LYS A 1 530 ? 43.403 29.321 29.900 1.00 18.19 605 LYS A CA 1
ATOM 4124 C C . LYS A 1 530 ? 43.826 30.518 30.778 1.00 17.49 605 LYS A C 1
ATOM 4125 O O . LYS A 1 530 ? 44.901 31.117 30.613 1.00 16.82 605 LYS A O 1
ATOM 4131 N N . ASN A 1 531 ? 42.952 30.898 31.683 1.00 15.61 606 ASN A N 1
ATOM 4132 C CA . ASN A 1 531 ? 43.234 32.021 32.570 1.00 16.70 606 ASN A CA 1
ATOM 4133 C C . ASN A 1 531 ? 44.119 31.729 33.772 1.00 21.79 606 ASN A C 1
ATOM 4134 O O . ASN A 1 531 ? 45.009 32.519 34.115 1.00 19.91 606 ASN A O 1
ATOM 4139 N N . PHE A 1 532 ? 43.866 30.609 34.433 1.00 20.66 607 PHE A N 1
ATOM 4140 C CA . PHE A 1 532 ? 44.572 30.325 35.679 1.00 22.68 607 PHE A CA 1
ATOM 4141 C C . PHE A 1 532 ? 45.612 29.231 35.697 1.00 25.20 607 PHE A C 1
ATOM 4142 O O . PHE A 1 532 ? 46.338 29.106 36.681 1.00 27.50 607 PHE A O 1
ATOM 4150 N N . CYS A 1 533 ? 45.681 28.426 34.651 1.00 25.20 608 CYS A N 1
ATOM 4151 C CA . CYS A 1 533 ? 46.626 27.318 34.644 1.00 27.96 608 CYS A CA 1
ATOM 4152 C C . CYS A 1 533 ? 47.656 27.423 33.529 1.00 33.48 608 CYS A C 1
ATOM 4153 O O . CYS A 1 533 ? 48.093 26.403 33.009 1.00 35.61 608 CYS A O 1
ATOM 4156 N N . LYS A 1 534 ? 48.066 28.646 33.198 1.00 40.40 609 LYS A N 1
ATOM 4157 C CA . LYS A 1 534 ? 49.058 28.906 32.136 1.00 48.65 609 LYS A CA 1
ATOM 4158 C C . LYS A 1 534 ? 48.495 28.621 30.737 1.00 55.39 609 LYS A C 1
ATOM 4159 O O . LYS A 1 534 ? 49.211 28.710 29.724 1.00 59.28 609 LYS A O 1
ATOM 4165 N N . SER B 2 1 ? 38.307 -7.651 23.530 1.00 69.21 76 SER B N 1
ATOM 4166 C CA . SER B 2 1 ? 37.673 -8.837 22.960 1.00 69.04 76 SER B CA 1
ATOM 4167 C C . SER B 2 1 ? 37.556 -9.980 23.981 1.00 70.44 76 SER B C 1
ATOM 4168 O O . SER B 2 1 ? 37.155 -9.752 25.126 1.00 70.67 76 SER B O 1
ATOM 4171 N N . HIS B 2 2 ? 37.880 -11.204 23.576 1.00 70.64 77 HIS B N 1
ATOM 4172 C CA . HIS B 2 2 ? 37.790 -12.337 24.490 1.00 71.05 77 HIS B CA 1
ATOM 4173 C C . HIS B 2 2 ? 39.043 -12.542 25.339 1.00 69.13 77 HIS B C 1
ATOM 4174 O O . HIS B 2 2 ? 40.169 -12.574 24.827 1.00 68.01 77 HIS B O 1
ATOM 4189 N N . GLN B 2 4 ? 41.961 -14.102 27.278 1.00 49.56 79 GLN B N 1
ATOM 4190 C CA . GLN B 2 4 ? 42.761 -15.288 27.014 1.00 49.48 79 GLN B CA 1
ATOM 4191 C C . GLN B 2 4 ? 43.291 -15.860 28.326 1.00 49.40 79 GLN B C 1
ATOM 4192 O O . GLN B 2 4 ? 42.921 -15.380 29.406 1.00 50.60 79 GLN B O 1
ATOM 4198 N N . SER B 2 5 ? 44.100 -16.916 28.247 1.00 46.95 80 SER B N 1
ATOM 4199 C CA . SER B 2 5 ? 44.662 -17.508 29.455 1.00 43.46 80 SER B CA 1
ATOM 4200 C C . SER B 2 5 ? 45.584 -16.488 30.143 1.00 42.59 80 SER B C 1
ATOM 4201 O O . SER B 2 5 ? 45.534 -16.320 31.357 1.00 41.57 80 SER B O 1
ATOM 4204 N N . ARG B 2 6 ? 46.438 -15.816 29.379 1.00 42.53 81 ARG B N 1
ATOM 4205 C CA . ARG B 2 6 ? 47.290 -14.797 29.977 1.00 47.06 81 ARG B CA 1
ATOM 4206 C C . ARG B 2 6 ? 46.649 -13.437 29.689 1.00 48.24 81 ARG B C 1
ATOM 4207 O O . ARG B 2 6 ? 46.641 -12.947 28.553 1.00 49.31 81 ARG B O 1
ATOM 4215 N N . GLU B 2 7 ? 46.021 -12.899 30.726 1.00 47.68 82 GLU B N 1
ATOM 4216 C CA . GLU B 2 7 ? 45.320 -11.626 30.662 1.00 47.89 82 GLU B CA 1
ATOM 4217 C C . GLU B 2 7 ? 46.216 -10.414 30.447 1.00 46.35 82 GLU B C 1
ATOM 4218 O O . GLU B 2 7 ? 47.375 -10.416 30.857 1.00 44.80 82 GLU B O 1
ATOM 4224 N N . LEU B 2 8 ? 45.656 -9.386 29.800 1.00 45.86 83 LEU B N 1
ATOM 4225 C CA . LEU B 2 8 ? 46.359 -8.123 29.546 1.00 44.15 83 LEU B CA 1
ATOM 4226 C C . LEU B 2 8 ? 46.441 -7.425 30.900 1.00 43.67 83 LEU B C 1
ATOM 4227 O O . LEU B 2 8 ? 45.573 -7.624 31.755 1.00 43.49 83 LEU B O 1
ATOM 4232 N N . LYS B 2 9 ? 47.452 -6.580 31.071 1.00 40.67 84 LYS B N 1
ATOM 4233 C CA . LYS B 2 9 ? 47.684 -5.880 32.330 1.00 38.35 84 LYS B CA 1
ATOM 4234 C C . LYS B 2 9 ? 46.669 -4.836 32.783 1.00 37.93 84 LYS B C 1
ATOM 4235 O O . LYS B 2 9 ? 46.216 -3.977 31.994 1.00 36.51 84 LYS B O 1
ATOM 4241 N N . THR B 2 10 ? 46.342 -4.893 34.070 1.00 37.23 85 THR B N 1
ATOM 4242 C CA . THR B 2 10 ? 45.451 -3.908 34.664 1.00 41.90 85 THR B CA 1
ATOM 4243 C C . THR B 2 10 ? 46.386 -2.918 35.367 1.00 36.25 85 THR B C 1
ATOM 4244 O O . THR B 2 10 ? 47.352 -3.324 36.033 1.00 36.15 85 THR B O 1
ATOM 4248 N N . VAL B 2 11 ? 46.144 -1.625 35.169 1.00 32.94 86 VAL B N 1
ATOM 4249 C CA . VAL B 2 11 ? 46.988 -0.596 35.777 1.00 28.86 86 VAL B CA 1
ATOM 4250 C C . VAL B 2 11 ? 46.568 -0.280 37.218 1.00 26.11 86 VAL B C 1
ATOM 4251 O O . VAL B 2 11 ? 45.546 -0.762 37.673 1.00 25.50 86 VAL B O 1
ATOM 4255 N N . SER B 2 12 ? 47.368 0.505 37.938 1.00 24.84 87 SER B N 1
ATOM 4256 C CA . SER B 2 12 ? 47.044 0.857 39.316 1.00 24.16 87 SER B CA 1
ATOM 4257 C C . SER B 2 12 ? 45.828 1.765 39.358 1.00 26.40 87 SER B C 1
ATOM 4258 O O . SER B 2 12 ? 45.403 2.327 38.323 1.00 25.81 87 SER B O 1
ATOM 4261 N N . ALA B 2 13 ? 45.281 1.937 40.557 1.00 23.97 88 ALA B N 1
ATOM 4262 C CA . ALA B 2 13 ? 44.127 2.821 40.747 1.00 23.42 88 ALA B CA 1
ATOM 4263 C C . ALA B 2 13 ? 44.532 4.256 40.391 1.00 22.04 88 ALA B C 1
ATOM 4264 O O . ALA B 2 13 ? 43.776 4.975 39.739 1.00 20.76 88 ALA B O 1
ATOM 4266 N N . ASP B 2 14 ? 45.707 4.695 40.855 1.00 23.74 89 ASP B N 1
ATOM 4267 C CA . ASP B 2 14 ? 46.169 6.055 40.527 1.00 22.25 89 ASP B CA 1
ATOM 4268 C C . ASP B 2 14 ? 46.265 6.274 39.032 1.00 19.55 89 ASP B C 1
ATOM 4269 O O . ASP B 2 14 ? 46.020 7.383 38.542 1.00 19.42 89 ASP B O 1
ATOM 4274 N N . CYS B 2 15 ? 46.681 5.243 38.310 1.00 17.00 90 CYS B N 1
ATOM 4275 C CA . CYS B 2 15 ? 46.798 5.353 36.861 1.00 20.18 90 CYS B CA 1
ATOM 4276 C C . CYS B 2 15 ? 45.420 5.540 36.213 1.00 19.32 90 CYS B C 1
ATOM 4277 O O . CYS B 2 15 ? 45.246 6.345 35.288 1.00 16.23 90 CYS B O 1
ATOM 4280 N N . LYS B 2 16 ? 44.463 4.739 36.644 1.00 18.22 91 LYS B N 1
ATOM 4281 C CA . LYS B 2 16 ? 43.109 4.831 36.110 1.00 18.68 91 LYS B CA 1
ATOM 4282 C C . LYS B 2 16 ? 42.543 6.242 36.367 1.00 17.71 91 LYS B C 1
ATOM 4283 O O . LYS B 2 16 ? 41.903 6.834 35.488 1.00 15.41 91 LYS B O 1
ATOM 4289 N N . LYS B 2 17 ? 42.785 6.755 37.572 1.00 16.70 92 LYS B N 1
ATOM 4290 C CA . LYS B 2 17 ? 42.329 8.082 37.963 1.00 17.18 92 LYS B CA 1
ATOM 4291 C C . LYS B 2 17 ? 42.944 9.152 37.061 1.00 13.45 92 LYS B C 1
ATOM 4292 O O . LYS B 2 17 ? 42.249 10.050 36.602 1.00 12.61 92 LYS B O 1
ATOM 4298 N N . GLU B 2 18 ? 44.241 9.034 36.807 1.00 12.94 93 GLU B N 1
ATOM 4299 C CA . GLU B 2 18 ? 44.937 9.984 35.952 1.00 14.05 93 GLU B CA 1
ATOM 4300 C C . GLU B 2 18 ? 44.466 9.914 34.494 1.00 14.52 93 GLU B C 1
ATOM 4301 O O . GLU B 2 18 ? 44.396 10.946 33.816 1.00 13.39 93 GLU B O 1
ATOM 4307 N N . ALA B 2 19 ? 44.131 8.716 34.014 1.00 13.27 94 ALA B N 1
ATOM 4308 C CA . ALA B 2 19 ? 43.629 8.546 32.631 1.00 11.43 94 ALA B CA 1
ATOM 4309 C C . ALA B 2 19 ? 42.316 9.313 32.480 1.00 11.29 94 ALA B C 1
ATOM 4310 O O . ALA B 2 19 ? 42.051 9.921 31.448 1.00 11.99 94 ALA B O 1
ATOM 4312 N N . ILE B 2 20 ? 41.478 9.282 33.510 1.00 10.85 95 ILE B N 1
ATOM 4313 C CA . ILE B 2 20 ? 40.218 10.037 33.466 1.00 11.21 95 ILE B CA 1
ATOM 4314 C C . ILE B 2 20 ? 40.556 11.528 33.407 1.00 13.43 95 ILE B C 1
ATOM 4315 O O . ILE B 2 20 ? 40.011 12.257 32.580 1.00 13.02 95 ILE B O 1
ATOM 4320 N N . GLU B 2 21 ? 41.482 11.973 34.249 1.00 13.88 96 GLU B N 1
ATOM 4321 C CA . GLU B 2 21 ? 41.855 13.391 34.258 1.00 13.03 96 GLU B CA 1
ATOM 4322 C C . GLU B 2 21 ? 42.412 13.855 32.916 1.00 11.63 96 GLU B C 1
ATOM 4323 O O . GLU B 2 21 ? 41.977 14.873 32.398 1.00 13.41 96 GLU B O 1
ATOM 4329 N N . LYS B 2 22 ? 43.348 13.102 32.336 1.00 14.14 97 LYS B N 1
ATOM 4330 C CA . LYS B 2 22 ? 43.972 13.472 31.044 1.00 14.12 97 LYS B CA 1
ATOM 4331 C C . LYS B 2 22 ? 42.980 13.521 29.894 1.00 14.87 97 LYS B C 1
ATOM 4332 O O . LYS B 2 22 ? 43.045 14.434 29.061 1.00 12.91 97 LYS B O 1
ATOM 4338 N N . CYS B 2 23 ? 42.110 12.514 29.804 1.00 13.23 98 CYS B N 1
ATOM 4339 C CA . CYS B 2 23 ? 41.107 12.489 28.748 1.00 14.50 98 CYS B CA 1
ATOM 4340 C C . CYS B 2 23 ? 40.069 13.611 28.932 1.00 15.87 98 CYS B C 1
ATOM 4341 O O . CYS B 2 23 ? 39.621 14.212 27.939 1.00 13.24 98 CYS B O 1
ATOM 4344 N N . ALA B 2 24 ? 39.669 13.883 30.185 1.00 14.90 99 ALA B N 1
ATOM 4345 C CA . ALA B 2 24 ? 38.719 14.971 30.445 1.00 15.03 99 ALA B CA 1
ATOM 4346 C C . ALA B 2 24 ? 39.355 16.315 30.025 1.00 13.52 99 ALA B C 1
ATOM 4347 O O . ALA B 2 24 ? 38.715 17.112 29.363 1.00 14.53 99 ALA B O 1
ATOM 4349 N N . GLN B 2 25 ? 40.630 16.519 30.357 1.00 14.14 100 GLN B N 1
ATOM 4350 C CA . GLN B 2 25 ? 41.336 17.761 30.005 1.00 15.57 100 GLN B CA 1
ATOM 4351 C C . GLN B 2 25 ? 41.490 17.861 28.494 1.00 14.74 100 GLN B C 1
ATOM 4352 O O . GLN B 2 25 ? 41.439 18.942 27.929 1.00 16.00 100 GLN B O 1
ATOM 4358 N N . TRP B 2 26 ? 41.641 16.724 27.836 1.00 12.25 101 TRP B N 1
ATOM 4359 C CA . TRP B 2 26 ? 41.719 16.716 26.374 1.00 13.75 101 TRP B CA 1
ATOM 4360 C C . TRP B 2 26 ? 40.414 17.255 25.775 1.00 13.39 101 TRP B C 1
ATOM 4361 O O . TRP B 2 26 ? 40.441 18.172 24.968 1.00 14.43 101 TRP B O 1
ATOM 4372 N N . VAL B 2 27 ? 39.268 16.692 26.159 1.00 14.34 102 VAL B N 1
ATOM 4373 C CA . VAL B 2 27 ? 38.007 17.160 25.598 1.00 14.96 102 VAL B CA 1
ATOM 4374 C C . VAL B 2 27 ? 37.658 18.611 25.976 1.00 11.31 102 VAL B C 1
ATOM 4375 O O . VAL B 2 27 ? 37.149 19.346 25.144 1.00 10.54 102 VAL B O 1
ATOM 4379 N N . VAL B 2 28 ? 38.018 19.042 27.170 1.00 10.56 103 VAL B N 1
ATOM 4380 C CA . VAL B 2 28 ? 37.754 20.428 27.605 1.00 12.59 103 VAL B CA 1
ATOM 4381 C C . VAL B 2 28 ? 38.658 21.434 26.838 1.00 13.45 103 VAL B C 1
ATOM 4382 O O . VAL B 2 28 ? 38.178 22.423 26.258 1.00 16.00 103 VAL B O 1
ATOM 4386 N N . ARG B 2 29 ? 39.966 21.183 26.828 1.00 12.02 104 ARG B N 1
ATOM 4387 C CA . ARG B 2 29 ? 40.922 22.082 26.157 1.00 13.74 104 ARG B CA 1
ATOM 4388 C C . ARG B 2 29 ? 40.825 22.167 24.659 1.00 14.76 104 ARG B C 1
ATOM 4389 O O . ARG B 2 29 ? 40.997 23.249 24.077 1.00 16.37 104 ARG B O 1
ATOM 4397 N N . ASP B 2 30 ? 40.490 21.046 24.023 1.00 17.14 105 ASP B N 1
ATOM 4398 C CA . ASP B 2 30 ? 40.412 20.989 22.573 1.00 16.69 105 ASP B CA 1
ATOM 4399 C C . ASP B 2 30 ? 38.980 20.958 22.042 1.00 19.06 105 ASP B C 1
ATOM 4400 O O . ASP B 2 30 ? 38.777 20.832 20.841 1.00 18.94 105 ASP B O 1
ATOM 4405 N N . CYS B 2 31 ? 37.990 20.979 22.928 1.00 19.47 106 CYS B N 1
ATOM 4406 C CA . CYS B 2 31 ? 36.585 20.952 22.518 1.00 20.76 106 CYS B CA 1
ATOM 4407 C C . CYS B 2 31 ? 36.210 19.749 21.655 1.00 19.64 106 CYS B C 1
ATOM 4408 O O . CYS B 2 31 ? 35.730 19.898 20.526 1.00 20.96 106 CYS B O 1
ATOM 4411 N N . ARG B 2 32 ? 36.400 18.568 22.222 1.00 15.89 107 ARG B N 1
ATOM 4412 C CA . ARG B 2 32 ? 36.089 17.290 21.576 1.00 14.64 107 ARG B CA 1
ATOM 4413 C C . ARG B 2 32 ? 34.884 16.683 22.283 1.00 15.45 107 ARG B C 1
ATOM 4414 O O . ARG B 2 32 ? 34.694 16.913 23.475 1.00 15.54 107 ARG B O 1
ATOM 4422 N N . PRO B 2 33 ? 34.051 15.905 21.557 1.00 16.47 108 PRO B N 1
ATOM 4423 C CA . PRO B 2 33 ? 32.885 15.271 22.156 1.00 15.19 108 PRO B CA 1
ATOM 4424 C C . PRO B 2 33 ? 33.358 14.177 23.121 1.00 13.38 108 PRO B C 1
ATOM 4425 O O . PRO B 2 33 ? 34.412 13.590 22.906 1.00 12.46 108 PRO B O 1
ATOM 4429 N N . PHE B 2 34 ? 32.561 13.863 24.137 1.00 12.57 109 PHE B N 1
ATOM 4430 C CA . PHE B 2 34 ? 32.936 12.787 25.081 1.00 14.27 109 PHE B CA 1
ATOM 4431 C C . PHE B 2 34 ? 33.053 11.451 24.324 1.00 15.51 109 PHE B C 1
ATOM 4432 O O . PHE B 2 34 ? 33.860 10.552 24.682 1.00 15.14 109 PHE B O 1
ATOM 4440 N N . SER B 2 35 ? 32.240 11.307 23.280 1.00 14.76 110 SER B N 1
ATOM 4441 C CA . SER B 2 35 ? 32.277 10.086 22.462 1.00 16.19 110 SER B CA 1
ATOM 4442 C C . SER B 2 35 ? 33.580 9.839 21.697 1.00 17.21 110 SER B C 1
ATOM 4443 O O . SER B 2 35 ? 33.765 8.749 21.141 1.00 16.55 110 SER B O 1
ATOM 4446 N N . ALA B 2 36 ? 34.488 10.818 21.662 1.00 15.40 111 ALA B N 1
ATOM 4447 C CA . ALA B 2 36 ? 35.752 10.616 20.944 1.00 16.16 111 ALA B CA 1
ATOM 4448 C C . ALA B 2 36 ? 36.601 9.499 21.579 1.00 18.45 111 ALA B C 1
ATOM 4449 O O . ALA B 2 36 ? 37.408 8.831 20.880 1.00 15.26 111 ALA B O 1
ATOM 4451 N N . VAL B 2 37 ? 36.402 9.245 22.875 1.00 16.61 112 VAL B N 1
ATOM 4452 C CA . VAL B 2 37 ? 37.209 8.200 23.527 1.00 16.14 112 VAL B CA 1
ATOM 4453 C C . VAL B 2 37 ? 36.774 6.779 23.264 1.00 16.44 112 VAL B C 1
ATOM 4454 O O . VAL B 2 37 ? 37.435 5.849 23.731 1.00 15.61 112 VAL B O 1
ATOM 4458 N N . SER B 2 38 ? 35.631 6.594 22.625 1.00 15.57 113 SER B N 1
ATOM 4459 C CA . SER B 2 38 ? 35.166 5.238 22.360 1.00 17.15 113 SER B CA 1
ATOM 4460 C C . SER B 2 38 ? 35.421 4.824 20.903 1.00 16.85 113 SER B C 1
ATOM 4461 O O . SER B 2 38 ? 35.154 3.691 20.499 1.00 17.03 113 SER B O 1
ATOM 4464 N N . GLY B 2 39 ? 36.015 5.722 20.139 1.00 14.96 114 GLY B N 1
ATOM 4465 C CA . GLY B 2 39 ? 36.280 5.436 18.741 1.00 17.33 114 GLY B CA 1
ATOM 4466 C C . GLY B 2 39 ? 37.236 4.280 18.519 1.00 18.35 114 GLY B C 1
ATOM 4467 O O . GLY B 2 39 ? 38.209 4.106 19.254 1.00 15.95 114 GLY B O 1
ATOM 4468 N N . SER B 2 40 ? 36.918 3.441 17.539 1.00 19.46 115 SER B N 1
ATOM 4469 C CA . SER B 2 40 ? 37.776 2.307 17.196 1.00 19.21 115 SER B CA 1
ATOM 4470 C C . SER B 2 40 ? 39.153 2.772 16.665 1.00 19.28 115 SER B C 1
ATOM 4471 O O . SER B 2 40 ? 40.181 2.166 16.970 1.00 20.61 115 SER B O 1
ATOM 4474 N N . GLY B 2 41 ? 39.158 3.833 15.860 1.00 16.28 116 GLY B N 1
ATOM 4475 C CA . GLY B 2 41 ? 40.409 4.379 15.343 1.00 18.18 116 GLY B CA 1
ATOM 4476 C C . GLY B 2 41 ? 41.193 4.996 16.496 1.00 17.44 116 GLY B C 1
ATOM 4477 O O . GLY B 2 41 ? 42.420 4.831 16.633 1.00 15.70 116 GLY B O 1
ATOM 4478 N N . PHE B 2 42 ? 40.453 5.598 17.414 1.00 16.77 117 PHE B N 1
ATOM 4479 C CA . PHE B 2 42 ? 41.080 6.214 18.568 1.00 16.58 117 PHE B CA 1
ATOM 4480 C C . PHE B 2 42 ? 41.794 5.176 19.431 1.00 15.57 117 PHE B C 1
ATOM 4481 O O . PHE B 2 42 ? 42.964 5.347 19.796 1.00 14.03 117 PHE B O 1
ATOM 4489 N N . ILE B 2 43 ? 41.079 4.100 19.753 1.00 15.80 118 ILE B N 1
ATOM 4490 C CA . ILE B 2 43 ? 41.616 3.032 20.580 1.00 16.86 118 ILE B CA 1
ATOM 4491 C C . ILE B 2 43 ? 42.866 2.384 19.957 1.00 19.13 118 ILE B C 1
ATOM 4492 O O . ILE B 2 43 ? 43.860 2.127 20.652 1.00 19.61 118 ILE B O 1
ATOM 4497 N N . ASP B 2 44 ? 42.816 2.101 18.659 1.00 18.93 119 ASP B N 1
ATOM 4498 C CA . ASP B 2 44 ? 43.982 1.546 17.987 1.00 18.20 119 ASP B CA 1
ATOM 4499 C C . ASP B 2 44 ? 45.161 2.504 18.046 1.00 18.11 119 ASP B C 1
ATOM 4500 O O . ASP B 2 44 ? 46.297 2.077 18.218 1.00 18.75 119 ASP B O 1
ATOM 4513 N N . ILE B 2 46 ? 45.732 4.801 20.454 1.00 17.93 121 ILE B N 1
ATOM 4514 C CA . ILE B 2 46 ? 46.205 4.786 21.837 1.00 15.66 121 ILE B CA 1
ATOM 4515 C C . ILE B 2 46 ? 47.034 3.512 22.098 1.00 17.55 121 ILE B C 1
ATOM 4516 O O . ILE B 2 46 ? 48.041 3.568 22.812 1.00 17.01 121 ILE B O 1
ATOM 4521 N N . LYS B 2 47 ? 46.639 2.372 21.511 1.00 17.51 122 LYS B N 1
ATOM 4522 C CA . LYS B 2 47 ? 47.413 1.142 21.722 1.00 20.68 122 LYS B CA 1
ATOM 4523 C C . LYS B 2 47 ? 48.810 1.313 21.164 1.00 21.51 122 LYS B C 1
ATOM 4524 O O . LYS B 2 47 ? 49.784 0.802 21.741 1.00 23.59 122 LYS B O 1
ATOM 4530 N N . PHE B 2 48 ? 48.909 2.031 20.050 1.00 20.18 123 PHE B N 1
ATOM 4531 C CA . PHE B 2 48 ? 50.197 2.300 19.423 1.00 18.77 123 PHE B CA 1
ATOM 4532 C C . PHE B 2 48 ? 51.067 3.163 20.332 1.00 19.85 123 PHE B C 1
ATOM 4533 O O . PHE B 2 48 ? 52.256 2.868 20.534 1.00 20.35 123 PHE B O 1
ATOM 4541 N N . PHE B 2 49 ? 50.487 4.216 20.902 1.00 15.55 124 PHE B N 1
ATOM 4542 C CA . PHE B 2 49 ? 51.269 5.103 21.745 1.00 16.84 124 PHE B CA 1
ATOM 4543 C C . PHE B 2 49 ? 51.757 4.432 23.013 1.00 16.63 124 PHE B C 1
ATOM 4544 O O . PHE B 2 49 ? 52.818 4.785 23.527 1.00 20.53 124 PHE B O 1
ATOM 4552 N N . ILE B 2 50 ? 50.998 3.466 23.514 1.00 16.90 125 ILE B N 1
ATOM 4553 C CA . ILE B 2 50 ? 51.417 2.678 24.676 1.00 18.28 125 ILE B CA 1
ATOM 4554 C C . ILE B 2 50 ? 52.660 1.853 24.278 1.00 20.43 125 ILE B C 1
ATOM 4555 O O . ILE B 2 50 ? 53.643 1.731 25.052 1.00 19.92 125 ILE B O 1
ATOM 4560 N N . LYS B 2 51 ? 52.617 1.308 23.064 1.00 19.14 126 LYS B N 1
ATOM 4561 C CA . LYS B 2 51 ? 53.729 0.521 22.519 1.00 21.94 126 LYS B CA 1
ATOM 4562 C C . LYS B 2 51 ? 54.959 1.439 22.372 1.00 23.31 126 LYS B C 1
ATOM 4563 O O . LYS B 2 51 ? 56.080 1.058 22.730 1.00 25.81 126 LYS B O 1
ATOM 4569 N N . VAL B 2 52 ? 54.748 2.674 21.923 1.00 19.41 127 VAL B N 1
ATOM 4570 C CA . VAL B 2 52 ? 55.858 3.618 21.817 1.00 20.54 127 VAL B CA 1
ATOM 4571 C C . VAL B 2 52 ? 56.502 3.791 23.210 1.00 21.77 127 VAL B C 1
ATOM 4572 O O . VAL B 2 52 ? 57.728 3.705 23.342 1.00 23.89 127 VAL B O 1
ATOM 4576 N N . GLY B 2 53 ? 55.694 4.028 24.240 1.00 17.71 128 GLY B N 1
ATOM 4577 C CA . GLY B 2 53 ? 56.240 4.165 25.595 1.00 20.02 128 GLY B CA 1
ATOM 4578 C C . GLY B 2 53 ? 56.967 2.903 26.078 1.00 21.12 128 GLY B C 1
ATOM 4579 O O . GLY B 2 53 ? 58.026 2.980 26.732 1.00 20.82 128 GLY B O 1
ATOM 4580 N N . ALA B 2 54 ? 56.404 1.735 25.781 1.00 19.85 129 ALA B N 1
ATOM 4581 C CA . ALA B 2 54 ? 57.033 0.480 26.180 1.00 23.23 129 ALA B CA 1
ATOM 4582 C C . ALA B 2 54 ? 58.433 0.353 25.565 1.00 24.36 129 ALA B C 1
ATOM 4583 O O . ALA B 2 54 ? 59.341 -0.186 26.193 1.00 23.82 129 ALA B O 1
ATOM 4585 N N . GLU B 2 55 ? 58.612 0.890 24.360 1.00 26.06 130 GLU B N 1
ATOM 4586 C CA . GLU B 2 55 ? 59.903 0.844 23.672 1.00 29.33 130 GLU B CA 1
ATOM 4587 C C . GLU B 2 55 ? 60.897 1.942 24.040 1.00 30.49 130 GLU B C 1
ATOM 4588 O O . GLU B 2 55 ? 62.061 1.657 24.290 1.00 29.65 130 GLU B O 1
ATOM 4594 N N . TYR B 2 56 ? 60.466 3.196 24.000 1.00 28.83 131 TYR B N 1
ATOM 4595 C CA . TYR B 2 56 ? 61.362 4.321 24.273 1.00 27.28 131 TYR B CA 1
ATOM 4596 C C . TYR B 2 56 ? 61.344 4.894 25.686 1.00 25.93 131 TYR B C 1
ATOM 4597 O O . TYR B 2 56 ? 62.212 5.695 26.064 1.00 24.31 131 TYR B O 1
ATOM 4606 N N . GLY B 2 57 ? 60.370 4.490 26.478 1.00 22.57 132 GLY B N 1
ATOM 4607 C CA . GLY B 2 57 ? 60.280 5.030 27.818 1.00 20.67 132 GLY B CA 1
ATOM 4608 C C . GLY B 2 57 ? 59.389 6.253 27.792 1.00 20.99 132 GLY B C 1
ATOM 4609 O O . GLY B 2 57 ? 58.923 6.680 26.729 1.00 20.98 132 GLY B O 1
ATOM 4610 N N . ASP B 2 58 ? 59.232 6.846 28.968 1.00 24.28 133 ASP B N 1
ATOM 4611 C CA . ASP B 2 58 ? 58.401 8.016 29.251 1.00 25.84 133 ASP B CA 1
ATOM 4612 C C . ASP B 2 58 ? 58.797 9.260 28.439 1.00 25.49 133 ASP B C 1
ATOM 4613 O O . ASP B 2 58 ? 57.947 9.889 27.825 1.00 22.08 133 ASP B O 1
ATOM 4618 N N . HIS B 2 59 ? 60.093 9.550 28.357 1.00 25.94 134 HIS B N 1
ATOM 4619 C CA . HIS B 2 59 ? 60.560 10.770 27.715 1.00 26.70 134 HIS B CA 1
ATOM 4620 C C . HIS B 2 59 ? 60.712 10.871 26.193 1.00 26.45 134 HIS B C 1
ATOM 4621 O O . HIS B 2 59 ? 61.777 11.221 25.669 1.00 28.25 134 HIS B O 1
ATOM 4628 N N . VAL B 2 60 ? 59.614 10.655 25.487 1.00 23.50 135 VAL B N 1
ATOM 4629 C CA . VAL B 2 60 ? 59.593 10.728 24.023 1.00 23.15 135 VAL B CA 1
ATOM 4630 C C . VAL B 2 60 ? 59.244 12.147 23.593 1.00 23.69 135 VAL B C 1
ATOM 4631 O O . VAL B 2 60 ? 58.451 12.815 24.265 1.00 24.51 135 VAL B O 1
ATOM 4635 N N . ASN B 2 61 ? 59.828 12.621 22.493 1.00 23.23 136 ASN B N 1
ATOM 4636 C CA . ASN B 2 61 ? 59.520 13.964 21.993 1.00 23.51 136 ASN B CA 1
ATOM 4637 C C . ASN B 2 61 ? 58.223 13.815 21.191 1.00 23.45 136 ASN B C 1
ATOM 4638 O O . ASN B 2 61 ? 58.235 13.403 20.020 1.00 23.02 136 ASN B O 1
ATOM 4643 N N . VAL B 2 62 ? 57.100 14.081 21.848 1.00 23.74 137 VAL B N 1
ATOM 4644 C CA . VAL B 2 62 ? 55.787 13.919 21.213 1.00 24.55 137 VAL B CA 1
ATOM 4645 C C . VAL B 2 62 ? 55.493 14.922 20.115 1.00 25.58 137 VAL B C 1
ATOM 4646 O O . VAL B 2 62 ? 55.008 14.547 19.055 1.00 24.15 137 VAL B O 1
ATOM 4650 N N . GLU B 2 63 ? 55.842 16.180 20.347 1.00 27.55 138 GLU B N 1
ATOM 4651 C CA . GLU B 2 63 ? 55.588 17.215 19.358 1.00 30.71 138 GLU B CA 1
ATOM 4652 C C . GLU B 2 63 ? 56.274 16.866 18.035 1.00 33.32 138 GLU B C 1
ATOM 4653 O O . GLU B 2 63 ? 55.686 17.048 16.972 1.00 36.36 138 GLU B O 1
ATOM 4659 N N . GLU B 2 64 ? 57.467 16.277 18.105 1.00 34.00 139 GLU B N 1
ATOM 4660 C CA . GLU B 2 64 ? 58.195 15.907 16.899 1.00 34.19 139 GLU B CA 1
ATOM 4661 C C . GLU B 2 64 ? 57.580 14.695 16.216 1.00 33.35 139 GLU B C 1
ATOM 4662 O O . GLU B 2 64 ? 57.460 14.665 14.996 1.00 35.17 139 GLU B O 1
ATOM 4668 N N . LEU B 2 65 ? 57.246 13.692 17.021 1.00 30.02 140 LEU B N 1
ATOM 4669 C CA . LEU B 2 65 ? 56.644 12.444 16.584 1.00 32.10 140 LEU B CA 1
ATOM 4670 C C . LEU B 2 65 ? 55.299 12.625 15.854 1.00 31.96 140 LEU B C 1
ATOM 4671 O O . LEU B 2 65 ? 55.049 11.952 14.865 1.00 32.35 140 LEU B O 1
ATOM 4676 N N . LEU B 2 66 ? 54.440 13.517 16.343 1.00 28.48 141 LEU B N 1
ATOM 4677 C CA . LEU B 2 66 ? 53.125 13.721 15.721 1.00 28.22 141 LEU B CA 1
ATOM 4678 C C . LEU B 2 66 ? 53.175 14.567 14.483 1.00 28.22 141 LEU B C 1
ATOM 4679 O O . LEU B 2 66 ? 53.887 15.549 14.442 1.00 29.39 141 LEU B O 1
ATOM 4684 N N . PRO B 2 67 ? 52.349 14.241 13.474 1.00 30.33 142 PRO B N 1
ATOM 4685 C CA . PRO B 2 67 ? 52.356 15.056 12.253 1.00 31.55 142 PRO B CA 1
ATOM 4686 C C . PRO B 2 67 ? 51.536 16.321 12.511 1.00 32.27 142 PRO B C 1
ATOM 4687 O O . PRO B 2 67 ? 50.730 16.368 13.442 1.00 32.90 142 PRO B O 1
ATOM 4691 N N . SER B 2 68 ? 51.744 17.354 11.715 1.00 31.74 143 SER B N 1
ATOM 4692 C CA . SER B 2 68 ? 50.951 18.563 11.881 1.00 32.36 143 SER B CA 1
ATOM 4693 C C . SER B 2 68 ? 49.614 18.308 11.155 1.00 28.77 143 SER B C 1
ATOM 4694 O O . SER B 2 68 ? 49.500 17.355 10.379 1.00 27.29 143 SER B O 1
ATOM 4697 N N . PRO B 2 69 ? 48.596 19.160 11.379 1.00 26.59 144 PRO B N 1
ATOM 4698 C CA . PRO B 2 69 ? 47.329 18.928 10.680 1.00 27.12 144 PRO B CA 1
ATOM 4699 C C . PRO B 2 69 ? 47.507 18.899 9.155 1.00 28.91 144 PRO B C 1
ATOM 4700 O O . PRO B 2 69 ? 46.984 18.010 8.481 1.00 27.67 144 PRO B O 1
ATOM 4704 N N . ILE B 2 70 ? 48.277 19.837 8.603 1.00 33.17 145 ILE B N 1
ATOM 4705 C CA . ILE B 2 70 ? 48.478 19.838 7.154 1.00 35.38 145 ILE B CA 1
ATOM 4706 C C . ILE B 2 70 ? 49.203 18.575 6.675 1.00 32.07 145 ILE B C 1
ATOM 4707 O O . ILE B 2 70 ? 48.830 17.970 5.671 1.00 31.21 145 ILE B O 1
ATOM 4712 N N . THR B 2 71 ? 50.193 18.122 7.427 1.00 31.66 146 THR B N 1
ATOM 4713 C CA . THR B 2 71 ? 50.916 16.918 7.030 1.00 29.75 146 THR B CA 1
ATOM 4714 C C . THR B 2 71 ? 49.974 15.710 7.054 1.00 28.24 146 THR B C 1
ATOM 4715 O O . THR B 2 71 ? 50.055 14.823 6.205 1.00 27.03 146 THR B O 1
ATOM 4719 N N . LEU B 2 72 ? 49.081 15.683 8.042 1.00 26.73 147 LEU B N 1
ATOM 4720 C CA . LEU B 2 72 ? 48.123 14.595 8.184 1.00 26.74 147 LEU B CA 1
ATOM 4721 C C . LEU B 2 72 ? 47.095 14.638 7.040 1.00 26.45 147 LEU B C 1
ATOM 4722 O O . LEU B 2 72 ? 46.740 13.604 6.469 1.00 26.33 147 LEU B O 1
ATOM 4727 N N . SER B 2 73 ? 46.599 15.833 6.740 1.00 25.74 148 SER B N 1
ATOM 4728 C CA . SER B 2 73 ? 45.633 16.010 5.669 1.00 30.06 148 SER B CA 1
ATOM 4729 C C . SER B 2 73 ? 46.254 15.455 4.381 1.00 32.22 148 SER B C 1
ATOM 4730 O O . SER B 2 73 ? 45.637 14.659 3.676 1.00 30.98 148 SER B O 1
ATOM 4733 N N . ARG B 2 74 ? 47.503 15.838 4.115 1.00 34.60 149 ARG B N 1
ATOM 4734 C CA . ARG B 2 74 ? 48.200 15.390 2.908 1.00 36.24 149 ARG B CA 1
ATOM 4735 C C . ARG B 2 74 ? 48.327 13.881 2.881 1.00 32.49 149 ARG B C 1
ATOM 4736 O O . ARG B 2 74 ? 48.187 13.255 1.823 1.00 33.75 149 ARG B O 1
ATOM 4744 N N . LYS B 2 75 ? 48.554 13.293 4.051 1.00 29.22 150 LYS B N 1
ATOM 4745 C CA . LYS B 2 75 ? 48.679 11.850 4.142 1.00 29.92 150 LYS B CA 1
ATOM 4746 C C . LYS B 2 75 ? 47.348 11.170 3.808 1.00 30.09 150 LYS B C 1
ATOM 4747 O O . LYS B 2 75 ? 47.311 10.198 3.054 1.00 28.55 150 LYS B O 1
ATOM 4753 N N . VAL B 2 76 ? 46.256 11.699 4.346 1.00 29.14 151 VAL B N 1
ATOM 4754 C CA . VAL B 2 76 ? 44.933 11.127 4.104 1.00 27.52 151 VAL B CA 1
ATOM 4755 C C . VAL B 2 76 ? 44.569 11.267 2.618 1.00 28.41 151 VAL B C 1
ATOM 4756 O O . VAL B 2 76 ? 44.046 10.335 2.003 1.00 27.49 151 VAL B O 1
ATOM 4760 N N . THR B 2 77 ? 44.899 12.417 2.040 1.00 31.56 152 THR B N 1
ATOM 4761 C CA . THR B 2 77 ? 44.635 12.671 0.625 1.00 36.02 152 THR B CA 1
ATOM 4762 C C . THR B 2 77 ? 45.404 11.723 -0.298 1.00 38.10 152 THR B C 1
ATOM 4763 O O . THR B 2 77 ? 44.819 11.182 -1.237 1.00 40.63 152 THR B O 1
ATOM 4767 N N . SER B 2 78 ? 46.702 11.524 -0.051 1.00 37.57 153 SER B N 1
ATOM 4768 C CA . SER B 2 78 ? 47.493 10.614 -0.876 1.00 36.80 153 SER B CA 1
ATOM 4769 C C . SER B 2 78 ? 47.025 9.182 -0.673 1.00 39.52 153 SER B C 1
ATOM 4770 O O . SER B 2 78 ? 46.978 8.412 -1.626 1.00 40.23 153 SER B O 1
ATOM 4773 N N . ASP B 2 79 ? 46.663 8.822 0.560 1.00 42.26 154 ASP B N 1
ATOM 4774 C CA . ASP B 2 79 ? 46.142 7.477 0.841 1.00 44.78 154 ASP B CA 1
ATOM 4775 C C . ASP B 2 79 ? 44.887 7.251 -0.007 1.00 45.90 154 ASP B C 1
ATOM 4776 O O . ASP B 2 79 ? 44.657 6.143 -0.508 1.00 44.34 154 ASP B O 1
ATOM 4781 N N . ALA B 2 80 ? 44.059 8.295 -0.121 1.00 47.48 155 ALA B N 1
ATOM 4782 C CA . ALA B 2 80 ? 42.823 8.230 -0.907 1.00 49.58 155 ALA B CA 1
ATOM 4783 C C . ALA B 2 80 ? 43.152 8.067 -2.395 1.00 51.40 155 ALA B C 1
ATOM 4784 O O . ALA B 2 80 ? 42.607 7.191 -3.073 1.00 48.90 155 ALA B O 1
ATOM 4786 N N . LYS B 2 81 ? 44.072 8.898 -2.881 1.00 56.70 156 LYS B N 1
ATOM 4787 C CA . LYS B 2 81 ? 44.490 8.853 -4.276 1.00 62.50 156 LYS B CA 1
ATOM 4788 C C . LYS B 2 81 ? 45.128 7.524 -4.664 1.00 65.98 156 LYS B C 1
ATOM 4789 O O . LYS B 2 81 ? 45.338 7.264 -5.845 1.00 67.75 156 LYS B O 1
ATOM 4795 N N . GLU B 2 82 ? 45.430 6.691 -3.671 1.00 68.07 157 GLU B N 1
ATOM 4796 C CA . GLU B 2 82 ? 46.018 5.376 -3.906 1.00 70.53 157 GLU B CA 1
ATOM 4797 C C . GLU B 2 82 ? 45.020 4.471 -4.635 1.00 72.12 157 GLU B C 1
ATOM 4798 O O . GLU B 2 82 ? 45.386 3.413 -5.151 1.00 72.16 157 GLU B O 1
ATOM 4804 N N . LYS B 2 83 ? 43.756 4.889 -4.680 1.00 74.92 158 LYS B N 1
ATOM 4805 C CA . LYS B 2 83 ? 42.718 4.123 -5.371 1.00 75.30 158 LYS B CA 1
ATOM 4806 C C . LYS B 2 83 ? 42.662 4.492 -6.862 1.00 74.95 158 LYS B C 1
ATOM 4807 O O . LYS B 2 83 ? 41.616 4.871 -7.394 1.00 74.55 158 LYS B O 1
ATOM 4813 N N . ALA B 2 84 ? 43.814 4.392 -7.518 1.00 74.16 159 ALA B N 1
ATOM 4814 C CA . ALA B 2 84 ? 43.938 4.695 -8.939 1.00 73.83 159 ALA B CA 1
ATOM 4815 C C . ALA B 2 84 ? 43.983 3.378 -9.710 1.00 73.93 159 ALA B C 1
ATOM 4816 O O . ALA B 2 84 ? 43.883 2.297 -9.116 1.00 73.66 159 ALA B O 1
#

Solvent-accessible surface area: 30854 Å² total

Sequence (591 aa):
SHQSRELKTVSADCKKEAIEKCAQWVVRDCRPFSAVSGSGFIDIKFFIKVKAEYGEHVNVEELLPSPITLSRKVTSDAKEKKALIGREIKSAVEKDGASATIDLWTDNYIKRNFLGVTLHYHENNELRDLILGLKSLDFERSTAENIYKKLKAIFSQFNVEDLSSIKFVTDRGANVVKSLANNIRINCSSHLLSNVLENSFEETPELNPILACKNIVKYFKKANLQHRLRSSLKSECPTRWNSTYTLRSILDNWESVIQILSEAGETQRIVHINKSIIQTVNILDGFERIFKELQTCSSPSLCFVVPSILKVKEICSPDVGDVADIAKLKVNIIKNVRIIWEENLSIWHYTAFFFYPPALHQQEKVAQIKEFCLSKEDLELINRSSFNELSATQLNQDISTTSFFFPQLTQNNSREPPVCPSDEFEFYRKEIVILSEDFKVEWWNLNSKKYPKLSKLALSLLSIPASSAASERTFSLAGNIITEKRNRIGQQTVDSLLFLNSFYKNFCKSHQSRELKTVSADCKKEAIEKCAQWVVRDCRPFSAVSGSGFIDIKFFIKVGAEYGDHVNVEELLPSPITLSRKVTSDAKEKA

InterPro domains:
  IPR003656 Zinc finger, BED-type [PS50808] (25-86)
  IPR008906 HAT, C-terminal dimerisation domain [PF05699] (524-602)
  IPR012337 Ribonuclease H-like superfamily [SSF53098] (165-606)
  IPR018473 Hermes trasposase, DNA-binding domain [PF10683] (79-146)
  IPR052717 Vacuolar processing and transposase activity regulators [PTHR46169] (86-601)

B-factor: mean 29.98, std 17.35, range [7.52, 119.5]

Foldseek 3Di:
DDPPDDDDDDDPVVVVVVVVVVVCCCVVVVNDPCCCVDPVNVVVVVVVVVCVVPNDPDPVVVVDDDPVVVLVVLLVVLVVVLVVCLQVQLVCQLLLQKAKFWDWDADVVQQWIWTWIWIWGADQLWIAIFTQAIDTHHPVQQALVSVLVVVCVSVVVSPRNDNARYAYEYAVDPSVCSNQVNHHYAHFLLNLLLCLQVVLQCPLVLNVLLVLVVVLCVVCVVVVNNVLLDAPDDFLRPPVRPPSLNLRSCLVNVVVSVVVCVVVVNVVSNPSDDNVVSVVNVLVVQCRVVSNLQQAQRAFRLLCLVVSLVSLLVSLDDDPPDDVSSVSSSVSSNVSSVVRVVVRGDLLSLLLVCLQQQNLPPRDCVVVNLVVQLVSVVSVVSVVLVVQPNDPSHGRHVDDPCCVVPVPVVVCVVPDDDDHRSRLVVVSSPDNDDDDPVDGSSVLSVCCVVRVRSSSVNNSSSSHRSRSCSVVVVVVVCCQQCDDPVRHDDRSSSSSNSSVVSCCVRPVD/DADPDDDDDDDPVVVVVVVVVLVCVCVVVVDDNCVCVDPVNVVVVVVVVVCVPPNDDDPVVVVDDDPVVVVVVVVVVVVVVD

Organism: Musca domestica (NCBI:txid7370)

Secondary structure (DSSP, 8-state):
-----PPBPPPHHHHHHHHHHHHHHHHHTT--GGGGG-HHHH--HHHHHHHHHH-S-B-HHHHSPPHHHHHHHHHHHHHHHHHHHHHHHHHHHHTT--EEEEEEEEETTTTEEEEEEEEEEEETTEEEEEEEEEEEE-GGG-SHHHHHHHHHHHHHTTT----TTPEEEE---HHHHHHTTTSEEEE-HHHHHHHHHHHHHHH-TTT--HHHHHHHHHHHHHTT-GGGG------SS-GGG-TTT--HHHHHTHHHHHHHHHHTT-GGGTTT--HHHHH--HHHHTTHHHHHHHT-SSS--GGGHHHHHHHHHHHT---TTS-HHHHHHHHHHHHHIIIIIGGG--HHHHHHHHTSGGG----S-HHHHHHHHHH--HHHHHH--TTS-S-SSS------HHHHH-HHHHHHHHHSPPPPHHHHHHHHHT------TT----HHHHTTTTSHHHHHHHHHHHTS-S-TTTTHHHHHHTHHHHH-TTTPPPHHHHHHHHHHHHHHHHH--/----SPPBPPPHHHHHHHHHHHHHHHHHHT--GGGGG-HHHH--HHHHHHHHHH-S-B-HHHHSPPHHHHHHHHHHHHHT--

CATH classification: 1.10.10.1070

Radius of gyration: 28.39 Å; Cα contacts (8 Å, |Δi|>4): 852; chains: 2; bounding box: 58×86×84 Å

Nearest PDB structures (foldseek):
  2bw3-assembly1_A  TM=1.002E+00  e=3.164E-72  Musca domestica
  4d1q-assembly1_A-2  TM=8.456E-01  e=1.330E-57  Musca domestica
  4d1q-assembly1_B  TM=8.214E-01  e=1.823E-57  Musca domestica
  6dww-assembly1_A  TM=8.519E-01  e=1.426E-54  Musca domestica
  8sjd-assembly1_A  TM=8.326E-01  e=1.167E-51  Musca domestica